Protein AF-A0A2W4SWW2-F1 (afdb_monomer_lite)

Foldseek 3Di:
DLVVVLVCCVVPPPDDVVVNVVVNCCCVVVVLLVVLLLLLLQVVLVCQLVPPPDPNVVSVVSSVVSSVVSVVVVVVVVVCCCCQFVQFDKWWKKFKFFPQKKKKFFFDDDDPVDPWDTWWLAAFWWFFKKKKFKFFWFKKKKKKFWQDFQQKKKWKFKKALDDFVRVVPPPDPQRATDIGGRFGMKMKMWGIGIKMKMWHGDNGTWGTKDKDADDMKIWGWHWDCPDPFTKTKIKIWGAFFMKMKTFGLDQKTKMKMKHQQWDPVDPDIDGHKIKMWMDTPRRIDIATEGGAPDQPDPDRDDMDTDHCCCQPVPVHRYNPNGHRMMMMMMMMGGDDDPPPDDRDTIMMMMITGRIGMIMMMHTPDQDGQSTDKTWTFKMKMAAGTPFMDINNHTDDDDRHKIKIFGHTWIWGRPTDRMIMITDIGSWIDINNHTDRGGNNRPDDVVVVCVVVVVVVVVSVVSVVVSVVVVVVVVVVVVPPDDD

pLDDT: mean 84.01, std 12.84, range [42.84, 98.38]

Sequence (483 aa):
MVFADLSYLLIFDRANGDRAIGIVMADCVGGFIAAALIVSITLFADALYRHLPVQRWGRYAAAASTVVILGLAINVSTYVLIEALYRPTPVRFDAVISSPADGMFFTPKPTEERPQSKFRMIPSETSQASINWLHPKGNLTSEWKSLRAGAFSASIEFYDGCTAEEAVVYKNRDAEGFSLGRVSKVNLAFNEGYSNLTVPSLSTSFGHSELEADRPILFFLSEGDVGAVSSRTVTQFVGAQTKLTISRKVADHAYYLSAILIDGSEDQPKLSGQRLRFSVDDKPLDIDIAAPTRTTETKRSACRPIPIRQLMRSGKRMLRNPPLDPGVLLRFTRNPVPADATLGDDISLSVNGDGGWIRMTYGDEKSSRIGQDGKLEVIELRGNFARFELDGVAQAPNPIDSYVLIGDIDGSFPGGNKVRFAGTAKAFWKDRVRQNPTRWERLAIELKIAILGALLSLLAVVSRAVLKEIWNDRKLLLLGPPA

Radius of gyration: 35.09 Å; chains: 1; bounding box: 80×53×117 Å

Structure (mmCIF, N/CA/C/O backbone):
data_AF-A0A2W4SWW2-F1
#
_entry.id   AF-A0A2W4SWW2-F1
#
loop_
_atom_site.group_PDB
_atom_site.id
_atom_site.type_symbol
_atom_site.label_atom_id
_atom_site.label_alt_id
_atom_site.label_comp_id
_atom_site.label_asym_id
_atom_site.label_entity_id
_atom_site.label_seq_id
_atom_site.pdbx_PDB_ins_code
_atom_site.Cartn_x
_atom_site.Cartn_y
_atom_site.Cartn_z
_atom_site.occupancy
_atom_site.B_iso_or_equiv
_atom_site.auth_seq_id
_atom_site.auth_comp_id
_atom_site.auth_asym_id
_atom_site.auth_atom_id
_atom_site.pdbx_PDB_model_num
ATOM 1 N N . MET A 1 1 ? 10.559 16.728 -37.722 1.00 46.53 1 MET A N 1
ATOM 2 C CA . MET A 1 1 ? 10.681 15.993 -36.449 1.00 46.53 1 MET A CA 1
ATOM 3 C C . MET A 1 1 ? 11.181 16.926 -35.357 1.00 46.53 1 MET A C 1
ATOM 5 O O . MET A 1 1 ? 10.346 17.305 -34.559 1.00 46.53 1 MET A O 1
ATOM 9 N N . VAL A 1 2 ? 12.394 17.493 -35.474 1.00 42.84 2 VAL A N 1
ATOM 10 C CA . VAL A 1 2 ? 12.954 18.526 -34.562 1.00 42.84 2 VAL A CA 1
ATOM 11 C C . VAL A 1 2 ? 11.937 19.569 -34.077 1.00 42.84 2 VAL A C 1
ATOM 13 O O . VAL A 1 2 ? 11.774 19.754 -32.882 1.00 42.84 2 VAL A O 1
ATOM 16 N N . PHE A 1 3 ? 11.200 20.234 -34.978 1.00 43.56 3 PHE A N 1
ATOM 17 C CA . PHE A 1 3 ? 10.213 21.246 -34.573 1.00 43.56 3 PHE A CA 1
ATOM 18 C C . PHE A 1 3 ? 9.026 20.679 -33.783 1.00 43.56 3 PHE A C 1
ATOM 20 O O . PHE A 1 3 ? 8.512 21.373 -32.916 1.00 43.56 3 PHE A O 1
ATOM 27 N N . ALA A 1 4 ? 8.591 19.446 -34.046 1.00 46.19 4 ALA A N 1
ATOM 28 C CA . ALA A 1 4 ? 7.478 18.820 -33.332 1.00 46.19 4 ALA A CA 1
ATOM 29 C C . ALA A 1 4 ? 7.892 18.398 -31.912 1.00 46.19 4 ALA A C 1
ATOM 31 O O . ALA A 1 4 ? 7.158 18.675 -30.967 1.00 46.19 4 ALA A O 1
ATOM 32 N N . ASP A 1 5 ? 9.094 17.840 -31.754 1.00 46.94 5 ASP A N 1
ATOM 33 C CA . ASP A 1 5 ? 9.638 17.451 -30.449 1.00 46.94 5 ASP A CA 1
ATOM 34 C C . ASP A 1 5 ? 10.011 18.678 -29.598 1.00 46.94 5 ASP A C 1
ATOM 36 O O . ASP A 1 5 ? 9.709 18.722 -28.404 1.00 46.94 5 ASP A O 1
ATOM 40 N N . LEU A 1 6 ? 10.544 19.743 -30.219 1.00 47.91 6 LEU A N 1
ATOM 41 C CA . LEU A 1 6 ? 10.789 21.027 -29.546 1.00 47.91 6 LEU A CA 1
ATOM 42 C C . LEU A 1 6 ? 9.484 21.704 -29.095 1.00 47.91 6 LEU A C 1
ATOM 44 O O . LEU A 1 6 ? 9.428 22.274 -28.007 1.00 47.91 6 LEU A O 1
ATOM 48 N N . SER A 1 7 ? 8.431 21.628 -29.919 1.00 50.28 7 SER A N 1
ATOM 49 C CA . SER A 1 7 ? 7.099 22.151 -29.581 1.00 50.28 7 SER A CA 1
ATOM 50 C C . SER A 1 7 ? 6.482 21.377 -28.420 1.00 50.28 7 SER A C 1
ATOM 52 O O . SER A 1 7 ? 5.929 21.978 -27.506 1.00 50.28 7 SER A O 1
ATOM 54 N N . TYR A 1 8 ? 6.607 20.048 -28.427 1.00 48.84 8 TYR A N 1
ATOM 55 C CA . TYR A 1 8 ? 6.094 19.190 -27.363 1.00 48.84 8 TYR A CA 1
ATOM 56 C C . TYR A 1 8 ? 6.802 19.461 -26.025 1.00 48.84 8 TYR A C 1
ATOM 58 O O . TYR A 1 8 ? 6.142 19.587 -24.995 1.00 48.84 8 TYR A O 1
ATOM 66 N N . LEU A 1 9 ? 8.125 19.655 -26.042 1.00 49.69 9 LEU A N 1
ATOM 67 C CA . LEU A 1 9 ? 8.910 20.055 -24.866 1.00 49.69 9 LEU A CA 1
ATOM 68 C C . LEU A 1 9 ? 8.516 21.427 -24.326 1.00 49.69 9 LEU A C 1
ATOM 70 O O . LEU A 1 9 ? 8.278 21.553 -23.132 1.00 49.69 9 LEU A O 1
ATOM 74 N N . LEU A 1 10 ? 8.424 22.441 -25.191 1.00 53.28 10 LEU A N 1
ATOM 75 C CA . LEU A 1 10 ? 8.093 23.808 -24.774 1.00 53.28 10 LEU A CA 1
ATOM 76 C C . LEU A 1 10 ? 6.671 23.932 -24.207 1.00 53.28 10 LEU A C 1
ATOM 78 O O . LEU A 1 10 ? 6.414 24.834 -23.412 1.00 53.28 10 LEU A O 1
ATOM 82 N N . ILE A 1 11 ? 5.758 23.041 -24.607 1.00 54.22 11 ILE A N 1
ATOM 83 C CA . ILE A 1 11 ? 4.361 23.044 -24.157 1.00 54.22 11 ILE A CA 1
ATOM 84 C C . ILE A 1 11 ? 4.168 22.216 -22.873 1.00 54.22 11 ILE A C 1
ATOM 86 O O . ILE A 1 11 ? 3.355 22.608 -22.037 1.00 54.22 11 ILE A O 1
ATOM 90 N N . PHE A 1 12 ? 4.895 21.104 -22.684 1.00 49.81 12 PHE A N 1
ATOM 91 C CA . PHE A 1 12 ? 4.608 20.142 -21.605 1.00 49.81 12 PHE A CA 1
ATOM 92 C C . PHE A 1 12 ? 5.672 20.000 -20.510 1.00 49.81 12 PHE A C 1
ATOM 94 O O . PHE A 1 12 ? 5.329 19.540 -19.421 1.00 49.81 12 PHE A O 1
ATOM 101 N N . ASP A 1 13 ? 6.927 20.393 -20.736 1.00 50.28 13 ASP A N 1
ATOM 102 C CA . ASP A 1 13 ? 7.994 20.248 -19.740 1.00 50.28 13 ASP A CA 1
ATOM 103 C C . ASP A 1 13 ? 8.655 21.616 -19.510 1.00 50.28 13 ASP A C 1
ATOM 105 O O . ASP A 1 13 ? 9.155 22.246 -20.441 1.00 50.28 13 ASP A O 1
ATOM 109 N N . ARG A 1 14 ? 8.689 22.109 -18.263 1.00 51.38 14 ARG A N 1
ATOM 110 C CA . ARG A 1 14 ? 9.572 23.231 -17.876 1.00 51.38 14 ARG A CA 1
ATOM 111 C C . ARG A 1 14 ? 11.010 22.706 -17.912 1.00 51.38 14 ARG A C 1
ATOM 113 O O . ARG A 1 14 ? 11.618 22.442 -16.879 1.00 51.38 14 ARG A O 1
ATOM 120 N N . ALA A 1 15 ? 11.513 22.447 -19.111 1.00 49.53 15 ALA A N 1
ATOM 121 C CA . ALA A 1 15 ? 12.747 21.726 -19.318 1.00 49.53 15 ALA A CA 1
ATOM 122 C C . ALA A 1 15 ? 13.932 22.558 -18.812 1.00 49.53 15 ALA A C 1
ATOM 124 O O . ALA A 1 15 ? 14.160 23.682 -19.261 1.00 49.53 15 ALA A O 1
ATOM 125 N N . ASN A 1 16 ? 14.722 21.970 -17.909 1.00 63.09 16 ASN A N 1
ATOM 126 C CA . ASN A 1 16 ? 16.110 22.371 -17.692 1.00 63.09 16 ASN A CA 1
ATOM 127 C C . ASN A 1 16 ? 16.804 22.431 -19.063 1.00 63.09 16 ASN A C 1
ATOM 129 O O . ASN A 1 16 ? 16.729 21.457 -19.818 1.00 63.09 16 ASN A O 1
ATOM 133 N N . GLY A 1 17 ? 17.459 23.552 -19.387 1.00 67.06 17 GLY A N 1
ATOM 134 C CA . GLY A 1 17 ? 18.037 23.817 -20.716 1.00 67.06 17 GLY A CA 1
ATOM 135 C C . GLY A 1 17 ? 18.918 22.685 -21.262 1.00 67.06 17 GLY A C 1
ATOM 136 O O . GLY A 1 17 ? 18.918 22.426 -22.464 1.00 67.06 17 GLY A O 1
ATOM 137 N N . ASP A 1 18 ? 19.564 21.928 -20.378 1.00 61.84 18 ASP A N 1
ATOM 138 C CA . ASP A 1 18 ? 20.392 20.771 -20.723 1.00 61.84 18 ASP A CA 1
ATOM 139 C C . ASP A 1 18 ? 19.617 19.650 -21.438 1.00 61.84 18 ASP A C 1
ATOM 141 O O . ASP A 1 18 ? 20.148 19.013 -22.349 1.00 61.84 18 ASP A O 1
ATOM 145 N N . ARG A 1 19 ? 18.340 19.418 -21.090 1.00 63.00 19 ARG A N 1
ATOM 146 C CA . ARG A 1 19 ? 17.498 18.416 -21.773 1.00 63.00 19 ARG A CA 1
ATOM 147 C C . ARG A 1 19 ? 17.111 18.863 -23.178 1.00 63.00 19 ARG A C 1
ATOM 149 O O . ARG A 1 19 ? 17.147 18.050 -24.098 1.00 63.00 19 ARG A O 1
ATOM 156 N N . ALA A 1 20 ? 16.775 20.141 -23.347 1.00 66.94 20 ALA A N 1
ATOM 157 C CA . ALA A 1 20 ? 16.425 20.695 -24.652 1.00 66.94 20 ALA A CA 1
ATOM 158 C C . ALA A 1 20 ? 17.620 20.622 -25.617 1.00 66.94 20 ALA A C 1
ATOM 160 O O . ALA A 1 20 ? 17.472 20.161 -26.747 1.00 66.94 20 ALA A O 1
ATOM 161 N N . ILE A 1 21 ? 18.820 20.983 -25.147 1.00 70.69 21 ILE A N 1
ATOM 162 C CA . ILE A 1 21 ? 20.062 20.850 -25.925 1.00 70.69 21 ILE A CA 1
ATOM 163 C C . ILE A 1 21 ? 20.337 19.380 -26.255 1.00 70.69 21 ILE A C 1
ATOM 165 O O . ILE A 1 21 ? 20.657 19.062 -27.400 1.00 70.69 21 ILE A O 1
ATOM 169 N N . GLY A 1 22 ? 20.178 18.477 -25.282 1.00 68.62 22 GLY A N 1
ATOM 170 C CA . GLY A 1 22 ? 20.370 17.042 -25.487 1.00 68.62 22 GLY A CA 1
ATOM 171 C C . GLY A 1 22 ? 19.473 16.466 -26.585 1.00 68.62 22 GLY A C 1
ATOM 172 O O . GLY A 1 22 ? 19.949 15.689 -27.409 1.00 68.62 22 GLY A O 1
ATOM 173 N N . ILE A 1 23 ? 18.208 16.886 -26.644 1.00 69.19 23 ILE A N 1
ATOM 174 C CA . ILE A 1 23 ? 17.237 16.407 -27.639 1.00 69.19 23 ILE A CA 1
ATOM 175 C C . ILE A 1 23 ? 17.519 17.001 -29.020 1.00 69.19 23 ILE A C 1
ATOM 177 O O . ILE A 1 23 ? 17.579 16.258 -29.994 1.00 69.19 23 ILE A O 1
ATOM 181 N N . VAL A 1 24 ? 17.815 18.302 -29.112 1.00 71.56 24 VAL A N 1
ATOM 182 C CA . VAL A 1 24 ? 18.221 18.927 -30.385 1.00 71.56 24 VAL A CA 1
ATOM 183 C C . VAL A 1 24 ? 19.477 18.262 -30.946 1.00 71.56 24 VAL A C 1
ATOM 185 O O . VAL A 1 24 ? 19.549 17.986 -32.144 1.00 71.56 24 VAL A O 1
ATOM 188 N N . MET A 1 25 ? 20.458 17.970 -30.089 1.00 69.12 25 MET A N 1
ATOM 189 C CA . MET A 1 25 ? 21.669 17.259 -30.492 1.00 69.12 25 MET A CA 1
ATOM 190 C C . MET A 1 25 ? 21.363 15.821 -30.914 1.00 69.12 25 MET A C 1
ATOM 192 O O . MET A 1 25 ? 21.870 15.385 -31.945 1.00 69.12 25 MET A O 1
ATOM 196 N N . ALA A 1 26 ? 20.519 15.101 -30.171 1.00 73.75 26 ALA A N 1
ATOM 197 C CA . ALA A 1 26 ? 20.107 13.745 -30.522 1.00 73.75 26 ALA A CA 1
ATOM 198 C C . ALA A 1 26 ? 19.394 13.699 -31.882 1.00 73.75 26 ALA A C 1
ATOM 200 O O . ALA A 1 26 ? 19.717 12.836 -32.695 1.00 73.75 26 ALA A O 1
ATOM 201 N N . ASP A 1 27 ? 18.515 14.656 -32.177 1.00 76.50 27 ASP A N 1
ATOM 202 C CA . ASP A 1 27 ? 17.804 14.708 -33.454 1.00 76.50 27 ASP A CA 1
ATOM 203 C C . ASP A 1 27 ? 18.705 15.132 -34.616 1.00 76.50 27 ASP A C 1
ATOM 205 O O . ASP A 1 27 ? 18.656 14.529 -35.688 1.00 76.50 27 ASP A O 1
ATOM 209 N N . CYS A 1 28 ? 19.543 16.158 -34.433 1.00 75.00 28 CYS A N 1
ATOM 210 C CA . CYS A 1 28 ? 20.434 16.628 -35.495 1.00 75.00 28 CYS A CA 1
ATOM 211 C C . CYS A 1 28 ? 21.487 15.569 -35.834 1.00 75.00 28 CYS A C 1
ATOM 213 O O . CYS A 1 28 ? 21.678 15.221 -37.000 1.00 75.00 28 CYS A O 1
ATOM 215 N N . VAL A 1 29 ? 22.163 15.038 -34.811 1.00 74.56 29 VAL A N 1
ATOM 216 C CA . VAL A 1 29 ? 23.224 14.042 -34.985 1.00 74.56 29 VAL A CA 1
ATOM 217 C C . VAL A 1 29 ? 22.625 12.696 -35.378 1.00 74.56 29 VAL A C 1
ATOM 219 O O . VAL A 1 29 ? 23.079 12.089 -36.346 1.00 74.56 29 VAL A O 1
ATOM 222 N N . GLY A 1 30 ? 21.578 12.243 -34.686 1.00 77.38 30 GLY A N 1
ATOM 223 C CA . GLY A 1 30 ? 20.894 10.986 -34.986 1.00 77.38 30 GLY A CA 1
ATOM 224 C C . GLY A 1 30 ? 20.253 10.992 -36.371 1.00 77.38 30 GLY A C 1
ATOM 225 O O . GLY A 1 30 ? 20.427 10.037 -37.127 1.00 77.38 30 GLY A O 1
ATOM 226 N N . GLY A 1 31 ? 19.600 12.092 -36.754 1.00 79.44 31 GLY A N 1
ATOM 227 C CA . GLY A 1 31 ? 19.036 12.278 -38.089 1.00 79.44 31 GLY A CA 1
ATOM 228 C C . GLY A 1 31 ? 20.102 12.277 -39.185 1.00 79.44 31 GLY A C 1
ATOM 229 O O . GLY A 1 31 ? 19.929 11.606 -40.203 1.00 79.44 31 GLY A O 1
ATOM 230 N N . PHE A 1 32 ? 21.235 12.956 -38.969 1.00 78.44 32 PHE A N 1
ATOM 231 C CA . PHE A 1 32 ? 22.357 12.933 -39.911 1.00 78.44 32 PHE A CA 1
ATOM 232 C C . PHE A 1 32 ? 22.956 11.528 -40.064 1.00 78.44 32 PHE A C 1
ATOM 234 O O . PHE A 1 32 ? 23.171 11.074 -41.188 1.00 78.44 32 PHE A O 1
ATOM 241 N N . ILE A 1 33 ? 23.178 10.811 -38.956 1.00 78.06 33 ILE A N 1
ATOM 242 C CA . ILE A 1 33 ? 23.682 9.430 -38.972 1.00 78.06 33 ILE A CA 1
ATOM 243 C C . ILE A 1 33 ? 22.703 8.512 -39.713 1.00 78.06 33 ILE A C 1
ATOM 245 O O . ILE A 1 33 ? 23.122 7.746 -40.580 1.00 78.06 33 ILE A O 1
ATOM 249 N N . ALA A 1 34 ? 21.404 8.609 -39.420 1.00 82.44 34 ALA A N 1
ATOM 250 C CA . ALA A 1 34 ? 20.377 7.816 -40.088 1.00 82.44 34 ALA A CA 1
ATOM 251 C C . ALA A 1 34 ? 20.345 8.090 -41.599 1.00 82.44 34 ALA A C 1
ATOM 253 O O . ALA A 1 34 ? 20.349 7.150 -42.393 1.00 82.44 34 ALA A O 1
ATOM 254 N N . ALA A 1 35 ? 20.390 9.362 -42.010 1.00 82.06 35 ALA A N 1
ATOM 255 C CA . ALA A 1 35 ? 20.444 9.740 -43.419 1.00 82.06 35 ALA A CA 1
ATOM 256 C C . ALA A 1 35 ? 21.705 9.196 -44.111 1.00 82.06 35 ALA A C 1
ATOM 258 O O . ALA A 1 35 ? 21.607 8.605 -45.186 1.00 82.06 35 ALA A O 1
ATOM 259 N N . ALA A 1 36 ? 22.878 9.329 -43.484 1.00 79.50 36 ALA A N 1
ATOM 260 C CA . ALA A 1 36 ? 24.134 8.807 -44.018 1.00 79.50 36 ALA A CA 1
ATOM 261 C C . ALA A 1 36 ? 24.099 7.277 -44.192 1.00 79.50 36 ALA A C 1
ATOM 263 O O . ALA A 1 36 ? 24.541 6.765 -45.223 1.00 79.50 36 ALA A O 1
ATOM 264 N N . LEU A 1 37 ? 23.532 6.545 -43.227 1.00 83.75 37 LEU A N 1
ATOM 265 C CA . LEU A 1 37 ? 23.352 5.092 -43.316 1.00 83.75 37 LEU A CA 1
ATOM 266 C C . LEU A 1 37 ? 22.390 4.701 -44.442 1.00 83.75 37 LEU A C 1
ATOM 268 O O . LEU A 1 37 ? 22.713 3.807 -45.222 1.00 83.75 37 LEU A O 1
ATOM 272 N N . ILE A 1 38 ? 21.251 5.391 -44.574 1.00 86.75 38 ILE A N 1
ATOM 273 C CA . ILE A 1 38 ? 20.281 5.144 -45.652 1.00 86.75 38 ILE A CA 1
ATOM 274 C C . ILE A 1 38 ? 20.940 5.352 -47.017 1.00 86.75 38 ILE A C 1
ATOM 276 O O . ILE A 1 38 ? 20.865 4.465 -47.863 1.00 86.75 38 ILE A O 1
ATOM 280 N N . VAL A 1 39 ? 21.633 6.479 -47.217 1.00 85.31 39 VAL A N 1
ATOM 281 C CA . VAL A 1 39 ? 22.319 6.768 -48.487 1.00 85.31 39 VAL A CA 1
ATOM 282 C C . VAL A 1 39 ? 23.425 5.745 -48.769 1.00 85.31 39 VAL A C 1
ATOM 284 O O . VAL A 1 39 ? 23.610 5.323 -49.903 1.00 85.31 39 VAL A O 1
ATOM 287 N N . SER A 1 40 ? 24.139 5.279 -47.746 1.00 81.81 40 SER A N 1
ATOM 288 C CA . SER A 1 40 ? 25.165 4.241 -47.923 1.00 81.81 40 SER A CA 1
ATOM 289 C C . SER A 1 40 ? 24.574 2.912 -48.377 1.00 81.81 40 SER A C 1
ATOM 291 O O . SER A 1 40 ? 25.113 2.267 -49.276 1.00 81.81 40 SER A O 1
ATOM 293 N N . ILE A 1 41 ? 23.453 2.511 -47.773 1.00 88.00 41 ILE A N 1
ATOM 294 C CA . ILE A 1 41 ? 22.738 1.291 -48.147 1.00 88.00 41 ILE A CA 1
ATOM 295 C C . ILE A 1 41 ? 22.227 1.395 -49.586 1.00 88.00 41 ILE A C 1
ATOM 297 O O . ILE A 1 41 ? 22.371 0.439 -50.347 1.00 88.00 41 ILE A O 1
ATOM 301 N N . THR A 1 42 ? 21.661 2.540 -49.983 1.00 87.94 42 THR A N 1
ATOM 302 C CA . THR A 1 42 ? 21.144 2.721 -51.346 1.00 87.94 42 THR A CA 1
ATOM 303 C C . THR A 1 42 ? 22.257 2.744 -52.387 1.00 87.94 42 THR A C 1
ATOM 305 O O . THR A 1 42 ? 22.116 2.081 -53.412 1.00 87.94 42 THR A O 1
ATOM 308 N N . LEU A 1 43 ? 23.382 3.417 -52.121 1.00 85.31 43 LEU A N 1
ATOM 309 C CA . LEU A 1 43 ? 24.546 3.405 -53.015 1.00 85.31 43 LEU A CA 1
ATOM 310 C C . LEU A 1 43 ? 25.141 2.001 -53.159 1.00 85.31 43 LEU A C 1
ATOM 312 O O . LEU A 1 43 ? 25.487 1.585 -54.262 1.00 85.31 43 LEU A O 1
ATOM 316 N N . PHE A 1 44 ? 25.229 1.239 -52.067 1.00 84.31 44 PHE A N 1
ATOM 317 C CA . PHE A 1 44 ? 25.719 -0.137 -52.121 1.00 84.31 44 PHE A CA 1
ATOM 318 C C . PHE A 1 44 ? 24.766 -1.054 -52.906 1.00 84.31 44 PHE A C 1
ATOM 320 O O . PHE A 1 44 ? 25.212 -1.863 -53.721 1.00 84.31 44 PHE A O 1
ATOM 327 N N . ALA A 1 45 ? 23.452 -0.890 -52.723 1.00 90.19 45 ALA A N 1
ATOM 328 C CA . ALA A 1 45 ? 22.443 -1.612 -53.493 1.00 90.19 45 ALA A CA 1
ATOM 329 C C . ALA A 1 45 ? 22.488 -1.260 -54.994 1.00 90.19 45 ALA A C 1
ATOM 331 O O . ALA A 1 45 ? 22.385 -2.157 -55.833 1.00 90.19 45 ALA A O 1
ATOM 332 N N . ASP A 1 46 ? 22.692 0.014 -55.343 1.00 88.38 46 ASP A N 1
ATOM 333 C CA . ASP A 1 46 ? 22.848 0.464 -56.731 1.00 88.38 46 ASP A CA 1
ATOM 334 C C . ASP A 1 46 ? 24.146 -0.061 -57.364 1.00 88.38 46 ASP A C 1
ATOM 336 O O . ASP A 1 46 ? 24.131 -0.587 -58.477 1.00 88.38 46 ASP A O 1
ATOM 340 N N . ALA A 1 47 ? 25.263 -0.041 -56.632 1.00 84.38 47 ALA A N 1
ATOM 341 C CA . ALA A 1 47 ? 26.519 -0.628 -57.092 1.00 84.38 47 ALA A CA 1
ATOM 342 C C . ALA A 1 47 ? 26.371 -2.132 -57.390 1.00 84.38 47 ALA A C 1
ATOM 344 O O . ALA A 1 47 ? 26.813 -2.602 -58.443 1.00 84.38 47 ALA A O 1
ATOM 345 N N . LEU A 1 48 ? 25.694 -2.885 -56.514 1.00 86.00 48 LEU A N 1
ATOM 346 C CA . LEU A 1 48 ? 25.371 -4.292 -56.766 1.00 86.00 48 LEU A CA 1
ATOM 347 C C . LEU A 1 48 ? 24.495 -4.449 -58.010 1.00 86.00 48 LEU A C 1
ATOM 349 O O . LEU A 1 48 ? 24.775 -5.308 -58.844 1.00 86.00 48 LEU A O 1
ATOM 353 N N . TYR A 1 49 ? 23.478 -3.604 -58.181 1.00 91.56 49 TYR A N 1
ATOM 354 C CA . TYR A 1 49 ? 22.617 -3.636 -59.360 1.00 91.56 49 TYR A CA 1
ATOM 355 C C . TYR A 1 49 ? 23.397 -3.390 -60.665 1.00 91.56 49 TYR A C 1
ATOM 357 O O . TYR A 1 49 ? 23.182 -4.089 -61.661 1.00 91.56 49 TYR A O 1
ATOM 365 N N . ARG A 1 50 ? 24.332 -2.432 -60.673 1.00 88.56 50 ARG A N 1
ATOM 366 C CA . ARG A 1 50 ? 25.123 -2.074 -61.862 1.00 88.56 50 ARG A CA 1
ATOM 367 C C . ARG A 1 50 ? 26.190 -3.116 -62.201 1.00 88.56 50 ARG A C 1
ATOM 369 O O . ARG A 1 50 ? 26.371 -3.425 -63.379 1.00 88.56 50 ARG A O 1
ATOM 376 N N . HIS A 1 51 ? 26.871 -3.670 -61.196 1.00 88.94 51 HIS A N 1
ATOM 377 C CA . HIS A 1 51 ? 28.087 -4.463 -61.401 1.00 88.94 51 HIS A CA 1
ATOM 378 C C . HIS A 1 51 ? 27.914 -5.987 -61.291 1.00 88.94 51 HIS A C 1
ATOM 380 O O . HIS A 1 51 ? 28.826 -6.707 -61.697 1.00 88.94 51 HIS A O 1
ATOM 386 N N . LEU A 1 52 ? 26.779 -6.519 -60.809 1.00 92.19 52 LEU A N 1
ATOM 387 C CA . LEU A 1 52 ? 26.577 -7.977 -60.781 1.00 92.19 52 LEU A CA 1
ATOM 388 C C . LEU A 1 52 ? 26.442 -8.558 -62.206 1.00 92.19 52 LEU A C 1
ATOM 390 O O . LEU A 1 52 ? 25.520 -8.176 -62.939 1.00 92.19 52 LEU A O 1
ATOM 394 N N . PRO A 1 53 ? 27.252 -9.561 -62.597 1.00 91.00 53 PRO A N 1
ATOM 395 C CA . PRO A 1 53 ? 27.152 -10.226 -63.898 1.00 91.00 53 PRO A CA 1
ATOM 396 C C . PRO A 1 53 ? 26.024 -11.281 -63.923 1.00 91.00 53 PRO A C 1
ATOM 398 O O . PRO A 1 53 ? 26.229 -12.424 -64.313 1.00 91.00 53 PRO A O 1
ATOM 401 N N . VAL A 1 54 ? 24.817 -10.911 -63.485 1.00 91.56 54 VAL A N 1
ATOM 402 C CA . VAL A 1 54 ? 23.625 -11.785 -63.421 1.00 91.56 54 VAL A CA 1
ATOM 403 C C . VAL A 1 54 ? 22.504 -11.213 -64.302 1.00 91.56 54 VAL A C 1
ATOM 405 O O . VAL A 1 54 ? 22.542 -10.037 -64.674 1.00 91.56 54 VAL A O 1
ATOM 408 N N . GLN A 1 55 ? 21.501 -12.022 -64.665 1.00 93.31 55 GLN A N 1
ATOM 409 C CA . GLN A 1 55 ? 20.289 -11.563 -65.361 1.00 93.31 55 GLN A CA 1
ATOM 410 C C . GLN A 1 55 ? 19.556 -10.451 -64.581 1.00 93.31 55 GLN A C 1
ATOM 412 O O . GLN A 1 55 ? 19.665 -10.365 -63.357 1.00 93.31 55 GLN A O 1
ATOM 417 N N . ARG A 1 56 ? 18.772 -9.615 -65.285 1.00 91.50 56 ARG A N 1
ATOM 418 C CA . ARG A 1 56 ? 18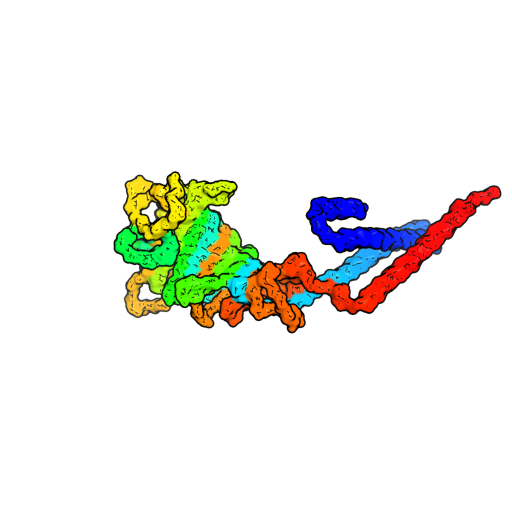.116 -8.411 -64.722 1.00 91.50 56 ARG A CA 1
ATOM 419 C C . ARG A 1 56 ? 17.347 -8.679 -63.424 1.00 91.50 56 ARG A C 1
ATOM 421 O O . ARG A 1 56 ? 17.534 -7.946 -62.461 1.00 91.50 56 ARG A O 1
ATOM 428 N N . TRP A 1 57 ? 16.543 -9.743 -63.373 1.00 93.19 57 TRP A N 1
ATOM 429 C CA . TRP A 1 57 ? 15.807 -10.123 -62.159 1.00 93.19 57 TRP A CA 1
ATOM 430 C C . TRP A 1 57 ? 16.742 -10.381 -60.970 1.00 93.19 57 TRP A C 1
ATOM 432 O O . TRP A 1 57 ? 16.493 -9.897 -59.870 1.00 93.19 57 TRP A O 1
ATOM 442 N N . GLY A 1 58 ? 17.845 -11.106 -61.190 1.00 91.38 58 GLY A N 1
ATOM 443 C CA . GLY A 1 58 ? 18.815 -11.418 -60.139 1.00 91.38 58 GLY A CA 1
ATOM 444 C C . GLY A 1 58 ? 19.484 -10.170 -59.562 1.00 91.38 58 GLY A C 1
ATOM 445 O O . GLY A 1 58 ? 19.721 -10.111 -58.360 1.00 91.38 58 GLY A O 1
ATOM 446 N N . ARG A 1 59 ? 19.708 -9.139 -60.386 1.00 91.56 59 ARG A N 1
ATOM 447 C CA . ARG A 1 59 ? 20.232 -7.839 -59.934 1.00 91.56 59 ARG A CA 1
ATOM 448 C C . ARG A 1 59 ? 19.234 -7.099 -59.041 1.00 91.56 59 ARG A C 1
ATOM 450 O O . ARG A 1 59 ? 19.625 -6.600 -57.992 1.00 91.56 59 ARG A O 1
ATOM 457 N N . TYR A 1 60 ? 17.953 -7.063 -59.424 1.00 92.88 60 TYR A N 1
ATOM 458 C CA . TYR A 1 60 ? 16.896 -6.456 -58.602 1.00 92.88 60 TYR A CA 1
ATOM 459 C C . TYR A 1 60 ? 16.718 -7.183 -57.270 1.00 92.88 60 TYR A C 1
ATOM 461 O O . TYR A 1 60 ? 16.665 -6.537 -56.226 1.00 92.88 60 TYR A O 1
ATOM 469 N N . ALA A 1 61 ? 16.671 -8.518 -57.303 1.00 94.62 61 ALA A N 1
ATOM 470 C CA . ALA A 1 61 ? 16.574 -9.330 -56.098 1.00 94.62 61 ALA A CA 1
ATOM 471 C C . ALA A 1 61 ? 17.772 -9.081 -55.168 1.00 94.62 61 ALA A C 1
ATOM 473 O O . ALA A 1 61 ? 17.574 -8.802 -53.991 1.00 94.62 61 ALA A O 1
ATOM 474 N N . ALA A 1 62 ? 19.000 -9.081 -55.698 1.00 91.00 62 ALA A N 1
ATOM 475 C CA . ALA A 1 62 ? 20.203 -8.813 -54.913 1.00 91.00 62 ALA A CA 1
ATOM 476 C C . ALA A 1 62 ? 20.199 -7.410 -54.279 1.00 91.00 62 ALA A C 1
ATOM 478 O O . ALA A 1 62 ? 20.492 -7.278 -53.090 1.00 91.00 62 ALA A O 1
ATOM 479 N N . ALA A 1 63 ? 19.826 -6.371 -55.032 1.00 91.50 63 ALA A N 1
ATOM 480 C CA . ALA A 1 63 ? 19.732 -5.006 -54.516 1.00 91.50 63 ALA A CA 1
ATOM 481 C C . ALA A 1 63 ? 18.659 -4.880 -53.417 1.00 91.50 63 ALA A C 1
ATOM 483 O O . ALA A 1 63 ? 18.939 -4.356 -52.340 1.00 91.50 63 ALA A O 1
ATOM 484 N N . ALA A 1 64 ? 17.458 -5.428 -53.638 1.00 93.56 64 ALA A N 1
ATOM 485 C CA . ALA A 1 64 ? 16.374 -5.404 -52.656 1.00 93.56 64 ALA A CA 1
ATOM 486 C C . ALA A 1 64 ? 16.727 -6.188 -51.380 1.00 93.56 64 ALA A C 1
ATOM 488 O O . ALA A 1 64 ? 16.567 -5.674 -50.272 1.00 93.56 64 ALA A O 1
ATOM 489 N N . SER A 1 65 ? 17.271 -7.402 -51.520 1.00 93.31 65 SER A N 1
ATOM 490 C CA . SER A 1 65 ? 17.740 -8.206 -50.386 1.00 93.31 65 SER A CA 1
ATOM 491 C C . SER A 1 65 ? 18.826 -7.486 -49.596 1.00 93.31 65 SER A C 1
ATOM 493 O O . SER A 1 65 ? 18.820 -7.548 -48.372 1.00 93.31 65 SER A O 1
ATOM 495 N N . THR A 1 66 ? 19.719 -6.757 -50.264 1.00 90.75 66 THR A N 1
ATOM 496 C CA . THR A 1 66 ? 20.769 -5.976 -49.601 1.00 90.75 66 THR A CA 1
ATOM 497 C C . THR A 1 66 ? 20.188 -4.885 -48.709 1.00 90.75 66 THR A C 1
ATOM 499 O O . THR A 1 66 ? 20.590 -4.774 -47.552 1.00 90.75 66 THR A O 1
ATOM 502 N N . VAL A 1 67 ? 19.206 -4.122 -49.204 1.00 93.25 67 VAL A N 1
ATOM 503 C CA . VAL A 1 67 ? 18.524 -3.091 -48.403 1.00 93.25 67 VAL A CA 1
ATOM 504 C C . VAL A 1 67 ? 17.862 -3.710 -47.171 1.00 93.25 67 VAL A C 1
ATOM 506 O O . VAL A 1 67 ? 18.033 -3.203 -46.063 1.00 93.25 67 VAL A O 1
ATOM 509 N N . VAL A 1 68 ? 17.154 -4.830 -47.343 1.00 94.06 68 VAL A N 1
ATOM 510 C CA . VAL A 1 68 ? 16.463 -5.522 -46.244 1.00 94.06 68 VAL A CA 1
ATOM 511 C C . VAL A 1 68 ? 17.453 -6.081 -45.219 1.00 94.06 68 VAL A C 1
ATOM 513 O O . VAL A 1 68 ? 17.283 -5.852 -44.023 1.00 94.06 68 VAL A O 1
ATOM 516 N N . ILE A 1 69 ? 18.497 -6.786 -45.665 1.00 92.94 69 ILE A N 1
ATOM 517 C CA . ILE A 1 69 ? 19.482 -7.426 -44.783 1.00 92.94 69 ILE A CA 1
ATOM 518 C C . ILE A 1 69 ? 20.275 -6.372 -44.010 1.00 92.94 69 ILE A C 1
ATOM 520 O O . ILE A 1 69 ? 20.397 -6.488 -42.793 1.00 92.94 69 ILE A O 1
ATOM 524 N N . LEU A 1 70 ? 20.784 -5.332 -44.680 1.00 89.44 70 LEU A N 1
ATOM 525 C CA . LEU A 1 70 ? 21.532 -4.266 -44.009 1.00 89.44 70 LEU A CA 1
ATOM 526 C C . LEU A 1 70 ? 20.633 -3.442 -43.085 1.00 89.44 70 LEU A C 1
ATOM 528 O O . LEU A 1 70 ? 21.039 -3.137 -41.966 1.00 89.44 70 LEU A O 1
ATOM 532 N N . GLY A 1 71 ? 19.402 -3.137 -43.503 1.00 89.19 71 GLY A N 1
ATOM 533 C CA . GLY A 1 71 ? 18.425 -2.452 -42.657 1.00 89.19 71 GLY A CA 1
ATOM 534 C C . GLY A 1 71 ? 18.110 -3.239 -41.381 1.00 89.19 71 GLY A C 1
ATOM 535 O O . GLY A 1 71 ? 18.164 -2.685 -40.282 1.00 89.19 71 GLY A O 1
ATOM 536 N N . LEU A 1 72 ? 17.858 -4.546 -41.505 1.00 91.50 72 LEU A N 1
ATOM 537 C CA . LEU A 1 72 ? 17.633 -5.431 -40.361 1.00 91.50 72 LEU A CA 1
ATOM 538 C C . LEU A 1 72 ? 18.881 -5.531 -39.477 1.00 91.50 72 LEU A C 1
ATOM 540 O O . LEU A 1 72 ? 18.770 -5.419 -38.259 1.00 91.50 72 LEU A O 1
ATOM 544 N N . ALA A 1 73 ? 20.063 -5.696 -40.075 1.00 88.69 73 ALA A N 1
ATOM 545 C CA . ALA A 1 73 ? 21.320 -5.791 -39.343 1.00 88.69 73 ALA A CA 1
ATOM 546 C C . ALA A 1 73 ? 21.594 -4.522 -38.524 1.00 88.69 73 ALA A C 1
ATOM 548 O O . ALA A 1 73 ? 21.974 -4.632 -37.360 1.00 88.69 73 ALA A O 1
ATOM 549 N N . ILE A 1 74 ? 21.350 -3.331 -39.081 1.00 87.31 74 ILE A N 1
ATOM 550 C CA . ILE A 1 74 ? 21.493 -2.057 -38.361 1.00 87.31 74 ILE A CA 1
ATOM 551 C C . ILE A 1 74 ? 20.470 -1.946 -37.235 1.00 87.31 74 ILE A C 1
ATOM 553 O O . ILE A 1 74 ? 20.835 -1.529 -36.137 1.00 87.31 74 ILE A O 1
ATOM 557 N N . ASN A 1 75 ? 19.212 -2.321 -37.473 1.00 87.94 75 ASN A N 1
ATOM 558 C CA . ASN A 1 75 ? 18.174 -2.243 -36.448 1.00 87.94 75 ASN A CA 1
ATOM 559 C C . ASN A 1 75 ? 18.477 -3.187 -35.271 1.00 87.94 75 ASN A C 1
ATOM 561 O O . ASN A 1 75 ? 18.519 -2.755 -34.122 1.00 87.94 75 ASN A O 1
ATOM 565 N N . VAL A 1 76 ? 18.801 -4.453 -35.558 1.00 88.94 76 VAL A N 1
ATOM 566 C CA . VAL A 1 76 ? 19.199 -5.439 -34.540 1.00 88.94 76 VAL A CA 1
ATOM 567 C C . VAL A 1 76 ? 20.469 -4.992 -33.816 1.00 88.94 76 VAL A C 1
ATOM 569 O O . VAL A 1 76 ? 20.515 -5.042 -32.590 1.00 88.94 76 VAL A O 1
ATOM 572 N N . SER A 1 77 ? 21.480 -4.504 -34.542 1.00 85.31 77 SER A N 1
ATOM 573 C CA . SER A 1 77 ? 22.722 -4.005 -33.934 1.00 85.31 77 SER A CA 1
ATOM 574 C C . SER A 1 77 ? 22.466 -2.804 -33.031 1.00 85.31 77 SER A C 1
ATOM 576 O O . SER A 1 77 ? 22.987 -2.761 -31.923 1.00 85.31 77 SER A O 1
ATOM 578 N N . THR A 1 78 ? 21.627 -1.859 -33.461 1.00 84.88 78 THR A N 1
ATOM 579 C CA . THR A 1 78 ? 21.227 -0.695 -32.658 1.00 84.88 78 THR A CA 1
ATOM 580 C C . THR A 1 78 ? 20.479 -1.132 -31.405 1.00 84.88 78 THR A C 1
ATOM 582 O O . THR A 1 78 ? 20.825 -0.688 -30.316 1.00 84.88 78 THR A O 1
ATOM 585 N N . TYR A 1 79 ? 19.513 -2.048 -31.526 1.00 86.81 79 TYR A N 1
ATOM 586 C CA . TYR A 1 79 ? 18.791 -2.598 -30.379 1.00 86.81 79 TYR A CA 1
ATOM 587 C C . TYR A 1 79 ? 19.740 -3.271 -29.382 1.00 86.81 79 TYR A C 1
ATOM 589 O O . TYR A 1 79 ? 19.724 -2.942 -28.199 1.00 86.81 79 TYR A O 1
ATOM 597 N N . VAL A 1 80 ? 20.615 -4.165 -29.857 1.00 86.69 80 VAL A N 1
ATOM 598 C CA . VAL A 1 80 ? 21.592 -4.863 -29.010 1.00 86.69 80 VAL A CA 1
ATOM 599 C C . VAL A 1 80 ? 22.570 -3.879 -28.373 1.00 86.69 80 VAL A C 1
ATOM 601 O O . VAL A 1 80 ? 22.886 -4.030 -27.198 1.00 86.69 80 VAL A O 1
ATOM 604 N N . LEU A 1 81 ? 23.032 -2.862 -29.104 1.00 84.69 81 LEU A N 1
ATOM 605 C CA . LEU A 1 81 ? 23.932 -1.835 -28.581 1.00 84.69 81 LEU A CA 1
ATOM 606 C C . LEU A 1 81 ? 23.243 -1.001 -27.494 1.00 84.69 81 LEU A C 1
ATOM 608 O O . LEU A 1 81 ? 23.827 -0.793 -26.432 1.00 84.69 81 LEU A O 1
ATOM 612 N N . ILE A 1 82 ? 22.007 -0.554 -27.735 1.00 84.25 82 ILE A N 1
ATOM 613 C CA . ILE A 1 82 ? 21.223 0.220 -26.768 1.00 84.25 82 ILE A CA 1
ATOM 614 C C . ILE A 1 82 ? 20.974 -0.619 -25.516 1.00 84.25 82 ILE A C 1
ATOM 616 O O . ILE A 1 82 ? 21.295 -0.183 -24.414 1.00 84.25 82 ILE A O 1
ATOM 620 N N . GLU A 1 83 ? 20.491 -1.847 -25.674 1.00 85.31 83 GLU A N 1
ATOM 621 C CA . GLU A 1 83 ? 20.249 -2.761 -24.558 1.00 85.31 83 GLU A CA 1
ATOM 622 C C . GLU A 1 83 ? 21.552 -3.096 -23.811 1.00 85.31 83 GLU A C 1
ATOM 624 O O . GLU A 1 83 ? 21.588 -3.129 -22.584 1.00 85.31 83 GLU A O 1
ATOM 629 N N . ALA A 1 84 ? 22.671 -3.297 -24.506 1.00 85.62 84 ALA A N 1
ATOM 630 C CA . ALA A 1 84 ? 23.938 -3.629 -23.861 1.00 85.62 84 ALA A CA 1
ATOM 631 C C . ALA A 1 84 ? 24.568 -2.440 -23.122 1.00 85.62 84 ALA A C 1
ATOM 633 O O . ALA A 1 84 ? 25.154 -2.648 -22.056 1.00 85.62 84 ALA A O 1
ATOM 634 N N . LEU A 1 85 ? 24.489 -1.225 -23.677 1.00 86.69 85 LEU A N 1
ATOM 635 C CA . LEU A 1 85 ? 25.154 -0.030 -23.148 1.00 86.69 85 LEU A CA 1
ATOM 636 C C . LEU A 1 85 ? 24.278 0.766 -22.181 1.00 86.69 85 LEU A C 1
ATOM 638 O O . LEU A 1 85 ? 24.788 1.254 -21.171 1.00 86.69 85 LEU A O 1
ATOM 642 N N . TYR A 1 86 ? 22.984 0.893 -22.475 1.00 86.44 86 TYR A N 1
ATOM 643 C CA . TYR A 1 86 ? 22.056 1.763 -21.749 1.00 86.44 86 TYR A CA 1
ATOM 644 C C . TYR A 1 86 ? 21.154 1.025 -20.767 1.00 86.44 86 TYR A C 1
ATOM 646 O O . TYR A 1 86 ? 20.478 1.682 -19.974 1.00 86.44 86 TYR A O 1
ATOM 654 N N . ARG A 1 87 ? 21.180 -0.314 -20.729 1.00 87.56 87 ARG A N 1
ATOM 655 C CA . ARG A 1 87 ? 20.524 -1.037 -19.640 1.00 87.56 87 ARG A CA 1
ATOM 656 C C . ARG A 1 87 ? 21.153 -0.630 -18.303 1.00 87.56 87 ARG A C 1
ATOM 658 O O . ARG A 1 87 ? 22.379 -0.732 -18.145 1.00 87.56 87 ARG A O 1
ATOM 665 N N . PRO A 1 88 ? 20.344 -0.167 -17.336 1.00 90.50 88 PRO A N 1
ATOM 666 C CA . PRO A 1 88 ? 20.846 0.199 -16.026 1.00 90.50 88 PRO A CA 1
ATOM 667 C C . PRO A 1 88 ? 21.509 -0.998 -15.344 1.00 90.50 88 PRO A C 1
ATOM 669 O O . PRO A 1 88 ? 21.017 -2.129 -15.409 1.00 90.50 88 PRO A O 1
ATOM 672 N N . THR A 1 89 ? 22.651 -0.760 -14.706 1.00 94.12 89 THR A N 1
ATOM 673 C CA . THR A 1 89 ? 23.320 -1.807 -13.937 1.00 94.12 89 THR A CA 1
ATOM 674 C C . THR A 1 89 ? 22.607 -2.000 -12.599 1.00 94.12 89 THR A C 1
ATOM 676 O O . THR A 1 89 ? 22.181 -1.013 -11.993 1.00 94.12 89 THR A O 1
ATOM 679 N N . PRO A 1 90 ? 22.429 -3.247 -12.133 1.00 96.12 90 PRO A N 1
ATOM 680 C CA . PRO A 1 90 ? 21.879 -3.479 -10.809 1.00 96.12 90 PRO A CA 1
ATOM 681 C C . PRO A 1 90 ? 22.810 -2.918 -9.730 1.00 96.12 90 PRO A C 1
ATOM 683 O O . PRO A 1 90 ? 24.033 -3.007 -9.864 1.00 96.12 90 PRO A O 1
ATOM 686 N N . VAL A 1 91 ? 22.226 -2.371 -8.669 1.00 96.62 91 VAL A N 1
ATOM 687 C CA . VAL A 1 91 ? 22.939 -1.825 -7.506 1.00 96.62 91 VAL A CA 1
ATOM 688 C C . VAL A 1 91 ? 22.531 -2.621 -6.276 1.00 96.62 91 VAL A C 1
ATOM 690 O O . VAL A 1 91 ? 21.341 -2.847 -6.040 1.00 96.62 91 VAL A O 1
ATOM 693 N N . ARG A 1 92 ? 23.509 -3.070 -5.491 1.00 97.81 92 ARG A N 1
ATOM 694 C CA . ARG A 1 92 ? 23.251 -3.698 -4.193 1.00 97.81 92 ARG A CA 1
ATOM 695 C C . ARG A 1 92 ? 23.001 -2.601 -3.176 1.00 97.81 92 ARG A C 1
ATOM 697 O O . ARG A 1 92 ? 23.742 -1.626 -3.148 1.00 97.81 92 ARG A O 1
ATOM 704 N N . PHE A 1 93 ? 21.995 -2.759 -2.333 1.00 98.06 93 PHE A N 1
ATOM 705 C CA . PHE A 1 93 ? 21.711 -1.772 -1.299 1.00 98.06 93 PHE A CA 1
ATOM 706 C C . PHE A 1 93 ? 21.419 -2.427 0.047 1.00 98.06 93 PHE A C 1
ATOM 708 O O . PHE A 1 93 ? 20.974 -3.576 0.108 1.00 98.06 93 PHE A O 1
ATOM 715 N N . ASP A 1 94 ? 21.679 -1.676 1.112 1.00 98.38 94 ASP A N 1
ATOM 716 C CA . ASP A 1 94 ? 21.296 -1.996 2.486 1.00 98.38 94 ASP A CA 1
ATOM 717 C C . ASP A 1 94 ? 20.832 -0.702 3.164 1.00 98.38 94 ASP A C 1
ATOM 719 O O . ASP A 1 94 ? 21.627 0.196 3.448 1.00 98.38 94 ASP A O 1
ATOM 723 N N . ALA A 1 95 ? 19.523 -0.579 3.349 1.00 98.12 95 ALA A N 1
ATOM 724 C CA . ALA A 1 95 ? 18.863 0.564 3.953 1.00 98.12 95 ALA A CA 1
ATOM 725 C C . ALA A 1 95 ? 18.258 0.148 5.293 1.00 98.12 95 ALA A C 1
ATOM 727 O O . ALA A 1 95 ? 17.481 -0.797 5.361 1.00 98.12 95 ALA A O 1
ATOM 728 N N . VAL A 1 96 ? 18.569 0.875 6.360 1.00 97.50 96 VAL A N 1
ATOM 729 C CA . VAL A 1 96 ? 17.916 0.744 7.663 1.00 97.50 96 VAL A CA 1
ATOM 730 C C . VAL A 1 96 ? 17.257 2.075 7.974 1.00 97.50 96 VAL A C 1
ATOM 732 O O . VAL A 1 96 ? 17.953 3.057 8.230 1.00 97.50 96 VAL A O 1
ATOM 735 N N . ILE A 1 97 ? 15.929 2.104 7.956 1.00 96.19 97 ILE A N 1
ATOM 736 C CA . ILE A 1 97 ? 15.138 3.286 8.306 1.00 96.19 97 ILE A CA 1
ATOM 737 C C . ILE A 1 97 ? 14.707 3.227 9.771 1.00 96.19 97 ILE A C 1
ATOM 739 O O . ILE A 1 97 ? 14.510 2.144 10.326 1.00 96.19 97 ILE A O 1
ATOM 743 N N . SER A 1 98 ? 14.570 4.390 10.392 1.00 93.81 98 SER A N 1
ATOM 744 C CA . SER A 1 98 ? 14.080 4.586 11.758 1.00 93.81 98 SER A CA 1
ATOM 745 C C . SER A 1 98 ? 13.010 5.669 11.770 1.00 93.81 98 SER A C 1
ATOM 747 O O . SER A 1 98 ? 12.986 6.520 10.888 1.00 93.81 98 SER A O 1
ATOM 749 N N . SER A 1 99 ? 12.148 5.675 12.782 1.00 91.38 99 SER A N 1
ATOM 750 C CA . SER A 1 99 ? 11.166 6.747 12.946 1.00 91.38 99 SER A CA 1
ATOM 751 C C . SER A 1 99 ? 11.820 8.142 13.089 1.00 91.38 99 SER A C 1
ATOM 753 O O . SER A 1 99 ? 12.892 8.262 13.690 1.00 91.38 99 SER A O 1
ATOM 755 N N . PRO A 1 100 ? 11.171 9.214 12.599 1.00 93.88 100 PRO A N 1
ATOM 756 C CA . PRO A 1 100 ? 10.072 9.199 11.635 1.00 93.88 100 PRO A CA 1
ATOM 757 C C . PRO A 1 100 ? 10.538 8.772 10.235 1.00 93.88 100 PRO A C 1
ATOM 759 O O . PRO A 1 100 ? 11.548 9.262 9.725 1.00 93.88 100 PRO A O 1
ATOM 762 N N . ALA A 1 101 ? 9.773 7.883 9.604 1.00 95.44 101 ALA A N 1
ATOM 763 C CA . ALA A 1 101 ? 9.982 7.481 8.216 1.00 95.44 101 ALA A CA 1
ATOM 764 C C . ALA A 1 101 ? 8.660 7.083 7.563 1.00 95.44 101 ALA A C 1
ATOM 766 O O . ALA A 1 101 ? 7.764 6.566 8.227 1.00 95.44 101 ALA A O 1
ATOM 767 N N . ASP A 1 102 ? 8.545 7.291 6.262 1.00 96.12 102 ASP A N 1
ATOM 768 C CA . ASP A 1 102 ? 7.375 6.919 5.477 1.00 96.12 102 ASP A CA 1
ATOM 769 C C . ASP A 1 102 ? 7.785 6.330 4.135 1.00 96.12 102 ASP A C 1
ATOM 771 O O . ASP A 1 102 ? 8.946 6.391 3.718 1.00 96.12 102 ASP A O 1
ATOM 775 N N . GLY A 1 103 ? 6.831 5.696 3.472 1.00 95.81 103 GLY A N 1
ATOM 776 C CA . GLY A 1 103 ? 7.099 5.092 2.188 1.00 95.81 103 GLY A CA 1
ATOM 777 C C . GLY A 1 103 ? 5.945 4.280 1.647 1.00 95.81 103 GLY A C 1
ATOM 778 O O . GLY A 1 103 ? 4.833 4.264 2.180 1.00 95.81 103 GLY A O 1
ATOM 779 N N . MET A 1 104 ? 6.238 3.562 0.573 1.00 95.50 104 MET A N 1
ATOM 780 C CA . MET A 1 104 ? 5.321 2.596 -0.012 1.00 95.50 104 MET A CA 1
ATOM 781 C C . MET A 1 104 ? 6.064 1.332 -0.398 1.00 95.50 104 MET A C 1
ATOM 783 O O . MET A 1 104 ? 7.230 1.393 -0.770 1.00 95.50 104 MET A O 1
ATOM 787 N N . PHE A 1 105 ? 5.407 0.181 -0.342 1.00 94.69 105 PHE A N 1
ATOM 788 C CA . PHE A 1 105 ? 6.011 -1.059 -0.814 1.00 94.69 105 PHE A CA 1
ATOM 789 C C . PHE A 1 105 ? 5.014 -1.968 -1.528 1.00 94.69 105 PHE A C 1
ATOM 791 O O . PHE A 1 105 ? 3.797 -1.880 -1.339 1.00 94.69 105 PHE A O 1
ATOM 798 N N . PHE A 1 106 ? 5.566 -2.867 -2.341 1.00 92.19 106 PHE A N 1
ATOM 799 C CA . PHE A 1 106 ? 4.838 -3.911 -3.049 1.00 92.19 106 PHE A CA 1
ATOM 800 C C . PHE A 1 106 ? 5.473 -5.268 -2.757 1.00 92.19 106 PHE A C 1
ATOM 802 O O . PHE A 1 106 ? 6.684 -5.451 -2.905 1.00 92.19 106 PHE A O 1
ATOM 809 N N . THR A 1 107 ? 4.637 -6.226 -2.365 1.00 89.75 107 THR A N 1
ATOM 810 C CA . THR A 1 107 ? 5.040 -7.628 -2.229 1.00 89.75 107 THR A CA 1
ATOM 811 C C . THR A 1 107 ? 4.718 -8.377 -3.523 1.00 89.75 107 THR A C 1
ATOM 813 O O . THR A 1 107 ? 3.686 -8.101 -4.144 1.00 89.75 107 THR A O 1
ATOM 816 N N . PRO A 1 108 ? 5.571 -9.320 -3.953 1.00 86.25 108 PRO A N 1
ATOM 817 C CA . PRO A 1 108 ? 5.272 -10.143 -5.115 1.00 86.25 108 PRO A CA 1
ATOM 818 C C . PRO A 1 108 ? 4.016 -10.986 -4.859 1.00 86.25 108 PRO A C 1
ATOM 820 O O . PRO A 1 108 ? 3.770 -11.458 -3.741 1.00 86.25 108 PRO A O 1
ATOM 823 N N . LYS A 1 109 ? 3.212 -11.206 -5.907 1.00 81.69 109 LYS A N 1
ATOM 824 C CA . LYS A 1 109 ? 2.105 -12.165 -5.826 1.00 81.69 109 LYS A CA 1
ATOM 825 C C . LYS A 1 109 ? 2.691 -13.565 -5.609 1.00 81.69 109 LYS A C 1
ATOM 827 O O . LYS A 1 109 ? 3.625 -13.932 -6.319 1.00 81.69 109 LYS A O 1
ATOM 832 N N . PRO A 1 110 ? 2.172 -14.346 -4.649 1.00 74.69 110 PRO A N 1
ATOM 833 C CA . PRO A 1 110 ? 2.659 -15.692 -4.425 1.00 74.69 110 PRO A CA 1
ATOM 834 C C . PRO A 1 110 ? 2.293 -16.532 -5.650 1.00 74.69 110 PRO A C 1
ATOM 836 O O . PRO A 1 110 ? 1.118 -16.704 -5.965 1.00 74.69 110 PRO A O 1
ATOM 839 N N . THR A 1 111 ? 3.299 -17.012 -6.367 1.00 77.88 111 THR A N 1
ATOM 840 C CA . THR A 1 111 ? 3.146 -18.026 -7.417 1.00 77.88 111 THR A CA 1
ATOM 841 C C . THR A 1 111 ? 3.233 -19.414 -6.789 1.00 77.88 111 THR A C 1
ATOM 843 O O . THR A 1 111 ? 4.071 -19.626 -5.911 1.00 77.88 111 THR A O 1
ATOM 846 N N . GLU A 1 112 ? 2.410 -20.361 -7.256 1.00 70.25 112 GLU A N 1
ATOM 847 C CA . GLU A 1 112 ? 2.345 -21.744 -6.738 1.00 70.25 112 GLU A CA 1
ATOM 848 C C . GLU A 1 112 ? 3.722 -22.425 -6.652 1.00 70.25 112 GLU A C 1
ATOM 850 O O . GLU A 1 112 ? 3.981 -23.199 -5.736 1.00 70.25 112 GLU A O 1
ATOM 855 N N . GLU A 1 113 ? 4.642 -22.083 -7.555 1.00 69.44 113 GLU A N 1
ATOM 856 C CA . GLU A 1 113 ? 5.974 -22.690 -7.631 1.00 69.44 113 GLU A CA 1
ATOM 857 C C . GLU A 1 113 ? 6.946 -22.243 -6.524 1.00 69.44 113 GLU A C 1
ATOM 859 O O . GLU A 1 113 ? 7.950 -22.917 -6.283 1.00 69.44 113 GLU A O 1
ATOM 864 N N . ARG A 1 114 ? 6.704 -21.104 -5.853 1.00 62.88 114 ARG A N 1
ATOM 865 C CA . ARG A 1 114 ? 7.590 -20.575 -4.799 1.00 62.88 114 ARG A CA 1
ATOM 866 C C . ARG A 1 114 ? 6.787 -19.850 -3.716 1.00 62.88 114 ARG A C 1
ATOM 868 O O . ARG A 1 114 ? 6.613 -18.633 -3.820 1.00 62.88 114 ARG A O 1
ATOM 875 N N . PRO A 1 115 ? 6.357 -20.545 -2.647 1.00 64.69 115 PRO A N 1
ATOM 876 C CA . PRO A 1 115 ? 5.792 -19.890 -1.475 1.00 64.69 115 PRO A CA 1
ATOM 877 C C . PRO A 1 115 ? 6.891 -19.069 -0.786 1.00 64.69 115 PRO A C 1
ATOM 879 O O . PRO A 1 115 ? 7.674 -19.576 0.012 1.00 64.69 115 PRO A O 1
ATOM 882 N N . GLN A 1 116 ? 6.997 -17.793 -1.147 1.00 73.44 116 GLN A N 1
ATOM 883 C CA . GLN A 1 116 ? 7.859 -16.832 -0.465 1.00 73.44 116 GLN A CA 1
ATOM 884 C C . GLN A 1 116 ? 7.061 -16.154 0.649 1.00 73.44 116 GLN A C 1
ATOM 886 O O . GLN A 1 116 ? 5.894 -15.804 0.453 1.00 73.44 116 GLN A O 1
ATOM 891 N N . SER A 1 117 ? 7.680 -15.952 1.817 1.00 83.50 117 SER A N 1
ATOM 892 C CA . SER A 1 117 ? 7.055 -15.168 2.881 1.00 83.50 117 SER A CA 1
ATOM 893 C C . SER A 1 117 ? 6.868 -13.726 2.403 1.00 83.50 117 SER A C 1
ATOM 895 O O . SER A 1 117 ? 7.805 -13.072 1.930 1.00 83.50 117 SER A O 1
ATOM 897 N N . LYS A 1 118 ? 5.629 -13.233 2.488 1.00 86.44 118 LYS A N 1
ATOM 898 C CA . LYS A 1 118 ? 5.306 -11.841 2.169 1.00 86.44 118 LYS A CA 1
ATOM 899 C C . LYS A 1 118 ? 5.809 -10.951 3.295 1.00 86.44 118 LYS A C 1
ATOM 901 O O . LYS A 1 118 ? 5.509 -11.212 4.457 1.00 86.44 118 LYS A O 1
ATOM 906 N N . PHE A 1 119 ? 6.526 -9.889 2.945 1.00 91.06 119 PHE A N 1
ATOM 907 C CA . PHE A 1 119 ? 6.872 -8.858 3.916 1.00 91.06 119 PHE A CA 1
ATOM 908 C C . PHE A 1 119 ? 5.602 -8.157 4.418 1.00 91.06 119 PHE A C 1
ATOM 910 O O . PHE A 1 119 ? 4.752 -7.759 3.616 1.00 91.06 119 PHE A O 1
ATOM 917 N N . ARG A 1 120 ? 5.469 -7.986 5.735 1.00 88.69 120 ARG A N 1
ATOM 918 C CA . ARG A 1 120 ? 4.341 -7.274 6.357 1.00 88.69 120 ARG A CA 1
ATOM 919 C C . ARG A 1 120 ? 4.859 -6.344 7.452 1.00 88.69 120 ARG A C 1
ATOM 921 O O . ARG A 1 120 ? 5.651 -6.764 8.285 1.00 88.69 120 ARG A O 1
ATOM 928 N N . MET A 1 121 ? 4.379 -5.101 7.477 1.00 89.19 121 MET A N 1
ATOM 929 C CA . MET A 1 121 ? 4.678 -4.146 8.559 1.00 89.19 121 MET A CA 1
ATOM 930 C C . MET A 1 121 ? 3.853 -4.426 9.821 1.00 89.19 121 MET A C 1
ATOM 932 O O . MET A 1 121 ? 4.303 -4.173 10.934 1.00 89.19 121 MET A O 1
ATOM 936 N N . ILE A 1 122 ? 2.642 -4.964 9.655 1.00 85.12 122 ILE A N 1
ATOM 937 C CA . ILE A 1 122 ? 1.831 -5.451 10.771 1.00 85.12 122 ILE A CA 1
ATOM 938 C C . ILE A 1 122 ? 2.262 -6.898 11.082 1.00 85.12 122 ILE A C 1
ATOM 940 O O . ILE A 1 122 ? 2.200 -7.743 10.184 1.00 85.12 122 ILE A O 1
ATOM 944 N N . PRO A 1 123 ? 2.739 -7.197 12.305 1.00 78.31 123 PRO A N 1
ATOM 945 C CA . PRO A 1 123 ? 3.309 -8.494 12.650 1.00 78.31 123 PRO A CA 1
ATOM 946 C C . PRO A 1 123 ? 2.238 -9.573 12.751 1.00 78.31 123 PRO A C 1
ATOM 948 O O . PRO A 1 123 ? 1.104 -9.305 13.148 1.00 78.31 123 PRO A O 1
ATOM 951 N N . SER A 1 124 ? 2.641 -10.816 12.486 1.00 79.00 124 SER A N 1
ATOM 952 C CA . SER A 1 124 ? 1.807 -11.993 12.744 1.00 79.00 124 SER A CA 1
ATOM 953 C C . SER A 1 124 ? 1.578 -12.257 14.230 1.00 79.00 124 SER A C 1
ATOM 955 O O . SER A 1 124 ? 0.561 -12.819 14.614 1.00 79.00 124 SER A O 1
ATOM 957 N N . GLU A 1 125 ? 2.513 -11.850 15.081 1.00 77.38 125 GLU A N 1
ATOM 958 C CA . GLU A 1 125 ? 2.482 -12.095 16.520 1.00 77.38 125 GLU A CA 1
ATOM 959 C C . GLU A 1 125 ? 2.829 -10.796 17.234 1.00 77.38 125 GLU A C 1
ATOM 961 O O . GLU A 1 125 ? 3.876 -10.203 16.968 1.00 77.38 125 GLU A O 1
ATOM 966 N N . THR A 1 126 ? 1.952 -10.324 18.121 1.00 70.25 126 THR A N 1
ATOM 967 C CA . THR A 1 126 ? 2.166 -9.053 18.824 1.00 70.25 126 THR A CA 1
ATOM 968 C C . THR A 1 126 ? 1.874 -9.179 20.309 1.00 70.25 126 THR A C 1
ATOM 970 O O . THR A 1 126 ? 0.795 -9.572 20.728 1.00 70.25 126 THR A O 1
ATOM 973 N N . SER A 1 127 ? 2.824 -8.828 21.167 1.00 66.56 127 SER A N 1
ATOM 974 C CA . SER A 1 127 ? 2.521 -8.611 22.580 1.00 66.56 127 SER A CA 1
ATOM 975 C C . SER A 1 127 ? 2.030 -7.170 22.753 1.00 66.56 127 SER A C 1
ATOM 977 O O . SER A 1 127 ? 2.719 -6.232 22.370 1.00 66.56 127 SER A O 1
ATOM 979 N N . GLN A 1 128 ? 0.819 -6.995 23.295 1.00 76.88 128 GLN A N 1
ATOM 980 C CA . GLN A 1 128 ? 0.309 -5.714 23.814 1.00 76.88 128 GLN A CA 1
ATOM 981 C C . GLN A 1 128 ? 0.368 -4.504 22.851 1.00 76.88 128 GLN A C 1
ATOM 983 O O . GLN A 1 128 ? 0.973 -3.474 23.151 1.00 76.88 128 GLN A O 1
ATOM 988 N N . ALA A 1 129 ? -0.309 -4.588 21.707 1.00 85.44 129 ALA A N 1
ATOM 989 C CA . ALA A 1 129 ? -0.553 -3.433 20.840 1.00 85.44 129 ALA A CA 1
ATOM 990 C C . ALA A 1 129 ? -1.962 -2.834 21.023 1.00 85.44 129 ALA A C 1
ATOM 992 O O . ALA A 1 129 ? -2.890 -3.512 21.445 1.00 85.44 129 ALA A O 1
ATOM 993 N N . SER A 1 130 ? -2.184 -1.574 20.672 1.00 89.62 130 SER A N 1
ATOM 994 C CA . SER A 1 130 ? -3.522 -1.118 20.281 1.00 89.62 130 SER A CA 1
ATOM 995 C C . SER A 1 130 ? -3.602 -1.101 18.762 1.00 89.62 130 SER A C 1
ATOM 997 O O . SER A 1 130 ? -2.627 -0.783 18.084 1.00 89.62 130 SER A O 1
ATOM 999 N N . ILE A 1 131 ? -4.750 -1.487 18.217 1.00 92.06 131 ILE A N 1
ATOM 1000 C CA . ILE A 1 131 ? -5.013 -1.429 16.779 1.00 92.06 131 ILE A CA 1
ATOM 1001 C C . ILE A 1 131 ? -6.147 -0.447 16.572 1.00 92.06 131 ILE A C 1
ATOM 1003 O O . ILE A 1 131 ? -7.192 -0.592 17.188 1.00 92.06 131 ILE A O 1
ATOM 1007 N N . ASN A 1 132 ? -5.959 0.519 15.691 1.00 93.94 132 ASN A N 1
ATOM 1008 C CA . ASN A 1 132 ? -6.954 1.487 15.282 1.00 93.94 132 ASN A CA 1
ATOM 1009 C C . ASN A 1 132 ? -7.079 1.439 13.754 1.00 93.94 132 ASN A C 1
ATOM 1011 O O . ASN A 1 132 ? -6.100 1.651 13.054 1.00 93.94 132 ASN A O 1
ATOM 1015 N N . TRP A 1 133 ? -8.258 1.133 13.229 1.00 94.94 133 TRP A N 1
ATOM 1016 C CA . TRP A 1 133 ? -8.553 1.117 11.804 1.00 94.94 133 TRP A CA 1
ATOM 1017 C C . TRP A 1 133 ? -9.537 2.238 11.487 1.00 94.94 133 TRP A C 1
ATOM 1019 O O . TRP A 1 133 ? -10.744 2.095 11.678 1.00 94.94 133 TRP A O 1
ATOM 1029 N N . LEU A 1 134 ? -8.999 3.337 10.960 1.00 94.19 134 LEU A N 1
ATOM 1030 C CA . LEU A 1 134 ? -9.775 4.439 10.412 1.00 94.19 134 LEU A CA 1
ATOM 1031 C C . LEU A 1 134 ? -10.198 4.103 8.981 1.00 94.19 134 LEU A C 1
ATOM 1033 O O . LEU A 1 134 ? -9.372 4.034 8.067 1.00 94.19 134 LEU A O 1
ATOM 1037 N N . HIS A 1 135 ? -11.492 3.902 8.788 1.00 92.88 135 HIS A N 1
ATOM 1038 C CA . HIS A 1 135 ? -12.099 3.455 7.545 1.00 92.88 135 HIS A CA 1
ATOM 1039 C C . HIS A 1 135 ? -12.934 4.600 6.950 1.00 92.88 135 HIS A C 1
ATOM 1041 O O . HIS A 1 135 ? -13.965 4.966 7.510 1.00 92.88 135 HIS A O 1
ATOM 1047 N N . PRO A 1 136 ? -12.473 5.250 5.865 1.00 89.50 136 PRO A N 1
ATOM 1048 C CA . PRO A 1 136 ? -13.094 6.485 5.392 1.00 89.50 136 PRO A CA 1
ATOM 1049 C C . PRO A 1 136 ? -14.356 6.279 4.545 1.00 89.50 136 PRO A C 1
ATOM 1051 O O . PRO A 1 136 ? -15.108 7.229 4.347 1.00 89.50 136 PRO A O 1
ATOM 1054 N N . LYS A 1 137 ? -14.571 5.088 3.972 1.00 88.06 137 LYS A N 1
ATOM 1055 C CA . LYS A 1 137 ? -15.691 4.840 3.055 1.00 88.06 137 LYS A CA 1
ATOM 1056 C C . LYS A 1 137 ? -15.987 3.356 2.890 1.00 88.06 137 LYS A C 1
ATOM 1058 O O . LYS A 1 137 ? -15.068 2.564 2.710 1.00 88.06 137 LYS A O 1
ATOM 1063 N N . GLY A 1 138 ? -17.274 3.025 2.788 1.00 86.62 138 GLY A N 1
ATOM 1064 C CA . GLY A 1 138 ? -17.782 1.687 2.471 1.00 86.62 138 GLY A CA 1
ATOM 1065 C C . GLY A 1 138 ? -18.284 0.975 3.719 1.00 86.62 138 GLY A C 1
ATOM 1066 O O . GLY A 1 138 ? -18.637 1.629 4.700 1.00 86.62 138 GLY A O 1
ATOM 1067 N N . ASN A 1 139 ? -18.249 -0.354 3.707 1.00 89.06 139 ASN A N 1
ATOM 1068 C CA . ASN A 1 139 ? -18.688 -1.145 4.850 1.00 89.06 139 ASN A CA 1
ATOM 1069 C C . ASN A 1 139 ? -17.468 -1.510 5.699 1.00 89.06 139 ASN A C 1
ATOM 1071 O O . ASN A 1 139 ? -16.519 -2.106 5.185 1.00 89.06 139 ASN A O 1
ATOM 1075 N N . LEU A 1 140 ? -17.513 -1.221 6.999 1.00 93.38 140 LEU A N 1
ATOM 1076 C CA . LEU A 1 140 ? -16.589 -1.804 7.970 1.00 93.38 140 LEU A CA 1
ATOM 1077 C C . LEU A 1 140 ? -17.359 -2.830 8.789 1.00 93.38 140 LEU A C 1
ATOM 1079 O O . LEU A 1 140 ? -18.299 -2.495 9.511 1.00 93.38 140 LEU A O 1
ATOM 1083 N N . THR A 1 141 ? -16.979 -4.094 8.638 1.00 95.31 141 THR A N 1
ATOM 1084 C CA . THR A 1 141 ? -17.633 -5.225 9.297 1.00 95.31 141 THR A CA 1
ATOM 1085 C C . THR A 1 141 ? -16.652 -5.882 10.248 1.00 95.31 141 THR A C 1
ATOM 1087 O O . THR A 1 141 ? -15.547 -6.234 9.853 1.00 95.31 141 THR A O 1
ATOM 1090 N N . SER A 1 142 ? -17.048 -6.067 11.498 1.00 96.62 142 SER A N 1
ATOM 1091 C CA . SER A 1 142 ? -16.305 -6.842 12.484 1.00 96.62 142 SER A CA 1
ATOM 1092 C C . SER A 1 142 ? -17.121 -8.054 12.909 1.00 96.62 142 SER A C 1
ATOM 1094 O O . SER A 1 142 ? -18.296 -7.926 13.248 1.00 96.62 142 SER A O 1
ATOM 1096 N N . GLU A 1 143 ? -16.493 -9.217 12.919 1.00 97.19 143 GLU A N 1
ATOM 1097 C CA . GLU A 1 143 ? -17.039 -10.482 13.388 1.00 97.19 143 GLU A CA 1
ATOM 1098 C C . GLU A 1 143 ? -16.140 -11.001 14.505 1.00 97.19 143 GLU A C 1
ATOM 1100 O O . GLU A 1 143 ? -14.992 -11.374 14.278 1.00 97.19 143 GLU A O 1
ATOM 1105 N N . TRP A 1 144 ? -16.672 -11.041 15.717 1.00 96.06 144 TRP A N 1
ATOM 1106 C CA . TRP A 1 144 ? -16.077 -11.760 16.828 1.00 96.06 144 TRP A CA 1
ATOM 1107 C C . TRP A 1 144 ? -16.695 -13.156 16.915 1.00 96.06 144 TRP A C 1
ATOM 1109 O O . TRP A 1 144 ? -17.916 -13.313 16.843 1.00 96.06 144 TRP A O 1
ATOM 1119 N N . LYS A 1 145 ? -15.859 -14.173 17.093 1.00 95.25 145 LYS A N 1
ATOM 1120 C CA . LYS A 1 145 ? -16.249 -15.575 17.239 1.00 95.25 145 LYS A CA 1
ATOM 1121 C C . LYS A 1 145 ? -15.493 -16.216 18.384 1.00 95.25 145 LYS A C 1
ATOM 1123 O O . LYS A 1 145 ? -14.287 -16.010 18.516 1.00 95.25 145 LYS A O 1
ATOM 1128 N N . SER A 1 146 ? -16.191 -17.059 19.139 1.00 92.19 146 SER A N 1
ATOM 1129 C CA . SER A 1 146 ? -15.575 -18.001 20.059 1.00 92.19 146 SER A CA 1
ATOM 1130 C C . SER A 1 146 ? -15.515 -19.413 19.473 1.00 92.19 146 SER A C 1
ATOM 1132 O O . SER A 1 146 ? -16.479 -19.876 18.867 1.00 92.19 146 SER A O 1
ATOM 1134 N N . LEU A 1 147 ? -14.405 -20.122 19.688 1.00 87.56 147 LEU A N 1
ATOM 1135 C CA . LEU A 1 147 ? -14.260 -21.545 19.370 1.00 87.56 147 LEU A CA 1
ATOM 1136 C C . LEU A 1 147 ? -15.117 -22.433 20.283 1.00 87.56 147 LEU A C 1
ATOM 1138 O O . LEU A 1 147 ? -15.486 -23.538 19.891 1.00 87.56 147 LEU A O 1
ATOM 1142 N N . ARG A 1 148 ? -15.460 -21.958 21.490 1.00 85.88 148 ARG A N 1
ATOM 1143 C CA . ARG A 1 148 ? -16.320 -22.672 22.441 1.00 85.88 148 ARG A CA 1
ATOM 1144 C C . ARG A 1 148 ? -17.655 -21.959 22.576 1.00 85.88 148 ARG A C 1
ATOM 1146 O O . ARG A 1 148 ? -17.750 -20.888 23.177 1.00 85.88 148 ARG A O 1
ATOM 1153 N N . ALA A 1 149 ? -18.701 -22.590 22.055 1.00 85.31 149 ALA A N 1
ATOM 1154 C CA . ALA A 1 149 ? -20.046 -22.047 22.134 1.00 85.31 149 ALA A CA 1
ATOM 1155 C C . ALA A 1 149 ? -20.454 -21.771 23.593 1.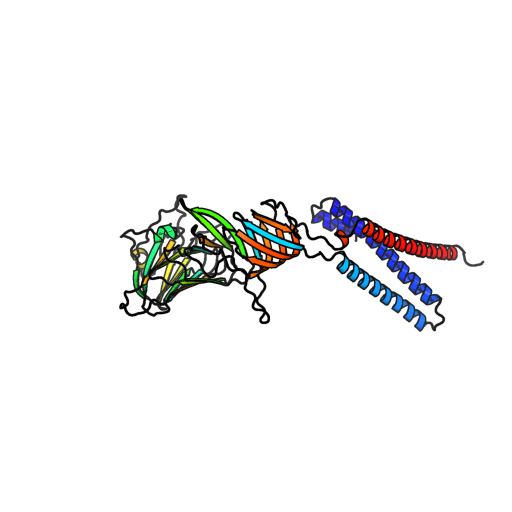00 85.31 149 ALA A C 1
ATOM 1157 O O . ALA A 1 149 ? -20.308 -22.622 24.472 1.00 85.31 149 ALA A O 1
ATOM 1158 N N . GLY A 1 150 ? -20.953 -20.564 23.857 1.00 85.06 150 GLY A N 1
ATOM 1159 C CA . GLY A 1 150 ? -21.444 -20.154 25.172 1.00 85.06 150 GLY A CA 1
ATOM 1160 C C . GLY A 1 150 ? -20.382 -19.895 26.248 1.00 85.06 150 GLY A C 1
ATOM 1161 O O . GLY A 1 150 ? -20.740 -19.648 27.403 1.00 85.06 150 GLY A O 1
ATOM 1162 N N . ALA A 1 151 ? -19.090 -19.919 25.908 1.00 88.75 151 ALA A N 1
ATOM 1163 C CA . ALA A 1 151 ? -18.010 -19.717 26.877 1.00 88.75 151 ALA A CA 1
ATOM 1164 C C . ALA A 1 151 ? -17.875 -18.266 27.369 1.00 88.75 151 ALA A C 1
ATOM 1166 O O . ALA A 1 151 ? -17.239 -18.032 28.394 1.00 88.75 151 ALA A O 1
ATOM 1167 N N . PHE A 1 152 ? -18.485 -17.301 26.681 1.00 92.25 152 PHE A N 1
ATOM 1168 C CA . PHE A 1 152 ? -18.352 -15.878 26.984 1.00 92.25 152 PHE A CA 1
ATOM 1169 C C . PHE A 1 152 ? -19.704 -15.229 27.253 1.00 92.25 152 PHE A C 1
ATOM 1171 O O . PHE A 1 152 ? -20.749 -15.716 26.829 1.00 92.25 152 PHE A O 1
ATOM 1178 N N . SER A 1 153 ? -19.687 -14.122 27.975 1.00 93.88 153 SER A N 1
ATOM 1179 C CA . SER A 1 153 ? -20.774 -13.151 28.029 1.00 93.88 153 SER A CA 1
ATOM 1180 C C . SER A 1 153 ? -20.311 -11.868 27.347 1.00 93.88 153 SER A C 1
ATOM 1182 O O . SER A 1 153 ? -19.127 -11.540 27.404 1.00 93.88 153 SER A O 1
ATOM 1184 N N . ALA A 1 154 ? -21.227 -11.154 26.699 1.00 94.06 154 ALA A N 1
ATOM 1185 C CA . ALA A 1 154 ? -20.951 -9.884 26.038 1.00 94.06 154 ALA A CA 1
ATOM 1186 C C . ALA A 1 154 ? -21.680 -8.735 26.752 1.00 94.06 154 ALA A C 1
ATOM 1188 O O . ALA A 1 154 ? -22.858 -8.866 27.076 1.00 94.06 154 ALA A O 1
ATOM 1189 N N . SER A 1 155 ? -20.998 -7.614 26.978 1.00 94.00 155 SER A N 1
ATOM 1190 C CA . SER A 1 155 ? -21.587 -6.316 27.328 1.00 94.00 155 SER A CA 1
ATOM 1191 C C . SER A 1 155 ? -21.505 -5.402 26.114 1.00 94.00 155 SER A C 1
ATOM 1193 O O . SER A 1 155 ? -20.453 -5.317 25.475 1.00 94.00 155 SER A O 1
ATOM 1195 N N . ILE A 1 156 ? -22.614 -4.744 25.791 1.00 93.19 156 ILE A N 1
ATOM 1196 C CA . ILE A 1 156 ? -22.731 -3.800 24.680 1.00 93.19 156 ILE A CA 1
ATOM 1197 C C . ILE A 1 156 ? -23.096 -2.445 25.271 1.00 93.19 156 ILE A C 1
ATOM 1199 O O . ILE A 1 156 ? -24.187 -2.280 25.823 1.00 93.19 156 ILE A O 1
ATOM 1203 N N . GLU A 1 157 ? -22.198 -1.480 25.136 1.00 93.88 157 GLU A N 1
ATOM 1204 C CA . GLU A 1 157 ? -22.336 -0.134 25.689 1.00 93.88 157 GLU A CA 1
ATOM 1205 C C . GLU A 1 157 ? -22.229 0.891 24.555 1.00 93.88 157 GLU A C 1
ATOM 1207 O O . GLU A 1 157 ? -21.393 0.758 23.663 1.00 93.88 157 GLU A O 1
ATOM 1212 N N . PHE A 1 158 ? -23.083 1.912 24.569 1.00 93.00 158 PHE A N 1
ATOM 1213 C CA . PHE A 1 158 ? -23.099 2.964 23.551 1.00 93.00 158 PHE A CA 1
ATOM 1214 C C . PHE A 1 158 ? -22.504 4.245 24.123 1.00 93.00 158 PHE A C 1
ATOM 1216 O O . PHE A 1 158 ? -22.787 4.603 25.266 1.00 93.00 158 PHE A O 1
ATOM 1223 N N . TYR A 1 159 ? -21.715 4.946 23.319 1.00 92.50 159 TYR A N 1
ATOM 1224 C CA . TYR A 1 159 ? -20.963 6.121 23.736 1.00 92.50 159 TYR A CA 1
ATOM 1225 C C . TYR A 1 159 ? -21.034 7.252 22.706 1.00 92.50 159 TYR A C 1
ATOM 1227 O O . TYR A 1 159 ? -21.258 7.028 21.517 1.00 92.50 159 TYR A O 1
ATOM 1235 N N . ASP A 1 160 ? -20.831 8.465 23.205 1.00 88.62 160 ASP A N 1
ATOM 1236 C CA . ASP A 1 160 ? -20.745 9.738 22.490 1.00 88.62 160 ASP A CA 1
ATOM 1237 C C . ASP A 1 160 ? -19.384 10.381 22.795 1.00 88.62 160 ASP A C 1
ATOM 1239 O O . ASP A 1 160 ? -19.011 10.456 23.970 1.00 88.62 160 ASP A O 1
ATOM 1243 N N . GLY A 1 161 ? -18.653 10.844 21.773 1.00 83.56 161 GLY A N 1
ATOM 1244 C CA . GLY A 1 161 ? -17.467 11.688 21.956 1.00 83.56 161 GLY A CA 1
ATOM 1245 C C . GLY A 1 161 ? -16.238 10.975 22.512 1.00 83.56 161 GLY A C 1
ATOM 1246 O O . GLY A 1 161 ? -15.276 11.627 22.922 1.00 83.56 161 GLY A O 1
ATOM 1247 N N . CYS A 1 162 ? -16.281 9.646 22.608 1.00 87.12 162 CYS A N 1
ATOM 1248 C CA . CYS A 1 162 ? -15.233 8.857 23.238 1.00 87.12 162 CYS A CA 1
ATOM 1249 C C . CYS A 1 162 ? -14.211 8.377 22.211 1.00 87.12 162 CYS A C 1
ATOM 1251 O O . CYS A 1 162 ? -14.568 7.782 21.188 1.00 87.12 162 CYS A O 1
ATOM 1253 N N . THR A 1 163 ? -12.926 8.503 22.548 1.00 83.62 163 THR A N 1
ATOM 1254 C CA . THR A 1 163 ? -11.940 7.579 21.974 1.00 83.62 163 THR A CA 1
ATOM 1255 C C . THR A 1 163 ? -12.160 6.183 22.543 1.00 83.62 163 THR A C 1
ATOM 1257 O O . THR A 1 163 ? -12.827 5.989 23.562 1.00 83.62 163 THR A O 1
ATOM 1260 N N . ALA A 1 164 ? -11.583 5.179 21.896 1.00 76.88 164 ALA A N 1
ATOM 1261 C CA . ALA A 1 164 ? -11.694 3.815 22.381 1.00 76.88 164 ALA A CA 1
ATOM 1262 C C . ALA A 1 164 ? -11.035 3.628 23.750 1.00 76.88 164 ALA A C 1
ATOM 1264 O O . ALA A 1 164 ? -11.577 2.929 24.598 1.00 76.88 164 ALA A O 1
ATOM 1265 N N . GLU A 1 165 ? -9.890 4.272 23.983 1.00 80.44 165 GLU A N 1
ATOM 1266 C CA . GLU A 1 165 ? -9.207 4.251 25.274 1.00 80.44 165 GLU A CA 1
ATOM 1267 C C . GLU A 1 165 ? -10.091 4.876 26.357 1.00 80.44 165 GLU A C 1
ATOM 1269 O O . GLU A 1 165 ? -10.252 4.292 27.429 1.00 80.44 165 GLU A O 1
ATOM 1274 N N . GLU A 1 166 ? -10.725 6.015 26.061 1.00 86.94 166 GLU A N 1
ATOM 1275 C CA . GLU A 1 166 ? -11.668 6.668 26.969 1.00 86.94 166 GLU A CA 1
ATOM 1276 C C . GLU A 1 166 ? -12.860 5.757 27.268 1.00 86.94 166 GLU A C 1
ATOM 1278 O O . GLU A 1 166 ? -13.142 5.515 28.439 1.00 86.94 166 GLU A O 1
ATOM 1283 N N . ALA A 1 167 ? -13.500 5.176 26.248 1.00 84.44 167 ALA A N 1
ATOM 1284 C CA . ALA A 1 167 ? -14.634 4.266 26.418 1.00 84.44 167 ALA A CA 1
ATOM 1285 C C . ALA A 1 167 ? -14.268 3.026 27.258 1.00 84.44 167 ALA A C 1
ATOM 1287 O O . ALA A 1 167 ? -15.027 2.598 28.128 1.00 84.44 167 ALA A O 1
ATOM 1288 N N . VAL A 1 168 ? -13.076 2.459 27.049 1.00 82.19 168 VAL A N 1
ATOM 1289 C CA . VAL A 1 168 ? -12.599 1.276 27.784 1.00 82.19 168 VAL A CA 1
ATOM 1290 C C . VAL A 1 168 ? -12.291 1.605 29.248 1.00 82.19 168 VAL A C 1
ATOM 1292 O O . VAL A 1 168 ? -12.570 0.785 30.132 1.00 82.19 168 VAL A O 1
ATOM 1295 N N . VAL A 1 169 ? -11.744 2.790 29.527 1.00 80.88 169 VAL A N 1
ATOM 1296 C CA . VAL A 1 169 ? -11.429 3.247 30.892 1.00 80.88 169 VAL A CA 1
ATOM 1297 C C . VAL A 1 169 ? -12.671 3.764 31.622 1.00 80.88 169 VAL A C 1
ATOM 1299 O O . VAL A 1 169 ? -12.718 3.710 32.854 1.00 80.88 169 VAL A O 1
ATOM 1302 N N . TYR A 1 170 ? -13.691 4.222 30.897 1.00 79.38 170 TYR A N 1
ATOM 1303 C CA . TYR A 1 170 ? -14.909 4.786 31.467 1.00 79.38 170 TYR A CA 1
ATOM 1304 C C . TYR A 1 170 ? -15.699 3.737 32.268 1.00 79.38 170 TYR A C 1
ATOM 1306 O O . TYR A 1 170 ? -16.533 3.007 31.742 1.00 79.38 170 TYR A O 1
ATOM 1314 N N . LYS A 1 171 ? -15.442 3.672 33.578 1.00 65.62 171 LYS A N 1
ATOM 1315 C CA . LYS A 1 171 ? -16.116 2.796 34.552 1.00 65.62 171 LYS A CA 1
ATOM 1316 C C . LYS A 1 171 ? -17.222 3.527 35.320 1.00 65.62 171 LYS A C 1
ATOM 1318 O O . LYS A 1 171 ? -17.316 3.392 36.541 1.00 65.62 171 LYS A O 1
ATOM 1323 N N . ASN A 1 172 ? -18.022 4.363 34.661 1.00 66.81 172 ASN A N 1
ATOM 1324 C CA . ASN A 1 172 ? -19.137 4.991 35.369 1.00 66.81 172 ASN A CA 1
ATOM 1325 C C . ASN A 1 172 ? -20.281 3.981 35.559 1.00 66.81 172 ASN A C 1
ATOM 1327 O O . ASN A 1 172 ? -20.604 3.230 34.640 1.00 66.81 172 ASN A O 1
ATOM 1331 N N . ARG A 1 173 ? -20.911 3.984 36.740 1.00 59.38 173 ARG A N 1
ATOM 1332 C CA . ARG A 1 173 ? -22.035 3.092 37.082 1.00 59.38 173 ARG A CA 1
ATOM 1333 C C . ARG A 1 173 ? -23.276 3.327 36.213 1.00 59.38 173 ARG A C 1
ATOM 1335 O O . ARG A 1 173 ? -24.117 2.441 36.131 1.00 59.38 173 ARG A O 1
ATOM 1342 N N . ASP A 1 174 ? -23.358 4.484 35.558 1.00 64.19 174 ASP A N 1
ATOM 1343 C CA . ASP A 1 174 ? -24.513 4.903 34.756 1.00 64.19 174 ASP A CA 1
ATOM 1344 C C . ASP A 1 174 ? -24.433 4.499 33.274 1.00 64.19 174 ASP A C 1
ATOM 1346 O O . ASP A 1 174 ? -25.328 4.838 32.497 1.00 64.19 174 ASP A O 1
ATOM 1350 N N . ALA A 1 175 ? -23.375 3.797 32.847 1.00 70.38 175 ALA A N 1
ATOM 1351 C CA . ALA A 1 175 ? -23.326 3.224 31.504 1.00 70.38 175 ALA A CA 1
ATOM 1352 C C . ALA A 1 175 ? -24.343 2.070 31.401 1.00 70.38 175 ALA A C 1
ATOM 1354 O O . ALA A 1 175 ? -24.032 0.909 31.657 1.00 70.38 175 ALA A O 1
ATOM 1355 N N . GLU A 1 176 ? -25.596 2.400 31.069 1.00 80.12 176 GLU A N 1
ATOM 1356 C CA . GLU A 1 176 ? -26.641 1.411 30.790 1.00 80.12 176 GLU A CA 1
ATOM 1357 C C . GLU A 1 176 ? -26.305 0.675 29.477 1.00 80.12 176 GLU A C 1
ATOM 1359 O O . GLU A 1 176 ? -26.559 1.190 28.387 1.00 80.12 176 GLU A O 1
ATOM 1364 N N . GLY A 1 177 ? -25.732 -0.526 29.590 1.00 83.69 177 GLY A N 1
ATOM 1365 C CA . GLY A 1 177 ? -25.489 -1.459 28.485 1.00 83.69 177 GLY A CA 1
ATOM 1366 C C . GLY A 1 177 ? -26.459 -2.648 28.470 1.00 83.69 177 GLY A C 1
ATOM 1367 O O . GLY A 1 177 ? -27.186 -2.894 29.436 1.00 83.69 177 GLY A O 1
ATOM 1368 N N . PHE A 1 178 ? -26.462 -3.424 27.382 1.00 87.56 178 PHE A N 1
ATOM 1369 C CA . PHE A 1 178 ? -27.077 -4.757 27.379 1.00 87.56 178 PHE A CA 1
ATOM 1370 C C . PHE A 1 178 ? -26.013 -5.802 27.699 1.00 87.56 178 PHE A C 1
ATOM 1372 O O . PHE A 1 178 ? -24.979 -5.848 27.036 1.00 87.56 178 PHE A O 1
ATOM 1379 N N . SER A 1 179 ? -26.296 -6.677 28.664 1.00 91.19 179 SER A N 1
ATOM 1380 C CA . SER A 1 179 ? -25.488 -7.869 28.909 1.00 91.19 179 SER A CA 1
ATOM 1381 C C . SER A 1 179 ? -26.182 -9.095 28.327 1.00 91.19 179 SER A C 1
ATOM 1383 O O . SER A 1 179 ? -27.371 -9.325 28.556 1.00 91.19 179 SER A O 1
ATOM 1385 N N . LEU A 1 180 ? -25.435 -9.875 27.557 1.00 93.06 180 LEU A N 1
ATOM 1386 C CA . LEU A 1 180 ? -25.874 -11.118 26.947 1.00 93.06 180 LEU A CA 1
ATOM 1387 C C . LEU A 1 180 ? -25.000 -12.246 27.481 1.00 93.06 180 LEU A C 1
ATOM 1389 O O . LEU A 1 180 ? -23.778 -12.222 27.340 1.00 93.06 180 LEU A O 1
ATOM 1393 N N . GLY A 1 181 ? -25.632 -13.237 28.102 1.00 92.69 181 GLY A N 1
ATOM 1394 C CA . GLY A 1 181 ? -24.947 -14.431 28.579 1.00 92.69 181 GLY A CA 1
ATOM 1395 C C . GLY A 1 181 ? -24.733 -15.450 27.464 1.00 92.69 181 GLY A C 1
ATOM 1396 O O . GLY A 1 181 ? -25.586 -15.598 26.592 1.00 92.69 181 GLY A O 1
ATOM 1397 N N . ARG A 1 182 ? -23.636 -16.209 27.551 1.00 92.62 182 ARG A N 1
ATOM 1398 C CA . ARG A 1 182 ? -23.344 -17.377 26.692 1.00 92.62 182 ARG A CA 1
ATOM 1399 C C . ARG A 1 182 ? -23.350 -17.068 25.188 1.00 92.62 182 ARG A C 1
ATOM 1401 O O . ARG A 1 182 ? -23.970 -17.778 24.404 1.00 92.62 182 ARG A O 1
ATOM 1408 N N . VAL A 1 183 ? -22.607 -16.045 24.800 1.00 93.88 183 VAL A N 1
ATOM 1409 C CA . VAL A 1 183 ? -22.441 -15.613 23.413 1.00 93.88 183 VAL A CA 1
ATOM 1410 C C . VAL A 1 183 ? -21.324 -16.398 22.730 1.00 93.88 183 VAL A C 1
ATOM 1412 O O . VAL A 1 183 ? -20.275 -16.647 23.329 1.00 93.88 183 VAL A O 1
ATOM 1415 N N . SER A 1 184 ? -21.543 -16.769 21.467 1.00 94.00 184 SER A N 1
ATOM 1416 C CA . SER A 1 184 ? -20.560 -17.491 20.644 1.00 94.00 184 SER A CA 1
ATOM 1417 C C . SER A 1 184 ? -20.099 -16.674 19.442 1.00 94.00 184 SER A C 1
ATOM 1419 O O . SER A 1 184 ? -18.966 -16.828 18.993 1.00 94.00 184 SER A O 1
ATOM 1421 N N . LYS A 1 185 ? -20.956 -15.794 18.920 1.00 95.94 185 LYS A N 1
ATOM 1422 C CA . LYS A 1 185 ? -20.674 -14.966 17.750 1.00 95.94 185 LYS A CA 1
ATOM 1423 C C . LYS A 1 185 ? -21.315 -13.593 17.895 1.00 95.94 185 LYS A C 1
ATOM 1425 O O . LYS A 1 185 ? -22.484 -13.489 18.260 1.00 95.94 185 LYS A O 1
ATOM 1430 N N . VAL A 1 186 ? -20.567 -12.550 17.555 1.00 96.56 186 VAL A N 1
ATOM 1431 C CA . VAL A 1 186 ? -21.062 -11.173 17.483 1.00 96.56 186 VAL A CA 1
ATOM 1432 C C . VAL A 1 186 ? -20.586 -10.542 16.189 1.00 96.56 186 VAL A C 1
ATOM 1434 O O . VAL A 1 186 ? -19.383 -10.446 15.972 1.00 96.56 186 VAL A O 1
ATOM 1437 N N . ASN A 1 187 ? -21.513 -10.068 15.361 1.00 97.06 187 ASN A N 1
ATOM 1438 C CA . ASN A 1 187 ? -21.175 -9.233 14.213 1.00 97.06 187 ASN A CA 1
ATOM 1439 C C . ASN A 1 187 ? -21.637 -7.806 14.463 1.00 97.06 187 ASN A C 1
ATOM 1441 O O . ASN A 1 187 ? -22.767 -7.584 14.901 1.00 97.06 187 ASN A O 1
ATOM 1445 N N . LEU A 1 188 ? -20.785 -6.854 14.126 1.00 95.88 188 LEU A N 1
ATOM 1446 C CA . LEU A 1 188 ? -21.065 -5.431 14.181 1.00 95.88 188 LEU A CA 1
ATOM 1447 C C . LEU A 1 188 ? -20.608 -4.815 12.860 1.00 95.88 188 LEU A C 1
ATOM 1449 O O . LEU A 1 188 ? -19.519 -5.120 12.379 1.00 95.88 188 LEU A O 1
ATOM 1453 N N . ALA A 1 189 ? -21.445 -3.992 12.247 1.00 95.12 189 ALA A N 1
ATOM 1454 C CA . ALA A 1 189 ? -21.131 -3.353 10.983 1.00 95.12 189 ALA A CA 1
ATOM 1455 C C . ALA A 1 189 ? -21.762 -1.969 10.887 1.00 95.12 189 ALA A C 1
ATOM 1457 O O . ALA A 1 189 ? -22.931 -1.788 11.235 1.00 95.12 189 ALA A O 1
ATOM 1458 N N . PHE A 1 190 ? -21.005 -1.024 10.338 1.00 92.94 190 PHE A N 1
ATOM 1459 C CA . PHE A 1 190 ? -21.566 0.197 9.778 1.00 92.94 190 PHE A CA 1
ATOM 1460 C C . PHE A 1 190 ? -21.742 0.008 8.279 1.00 92.94 190 PHE A C 1
ATOM 1462 O O . PHE A 1 190 ? -20.850 -0.493 7.592 1.00 92.94 190 PHE A O 1
ATOM 1469 N N . ASN A 1 191 ? -22.933 0.344 7.792 1.00 86.69 191 ASN A N 1
ATOM 1470 C CA . ASN A 1 191 ? -23.285 0.062 6.408 1.00 86.69 191 ASN A CA 1
ATOM 1471 C C . ASN A 1 191 ? -22.535 0.952 5.430 1.00 86.69 191 ASN A C 1
ATOM 1473 O O . ASN A 1 191 ? -22.244 0.486 4.348 1.00 86.69 191 ASN A O 1
ATOM 1477 N N . GLU A 1 192 ? -22.296 2.214 5.771 1.00 86.12 192 GLU A N 1
ATOM 1478 C CA . GLU A 1 192 ? -21.690 3.204 4.882 1.00 86.12 192 GLU A CA 1
ATOM 1479 C C . GLU A 1 192 ? -21.053 4.318 5.719 1.00 86.12 192 GLU A C 1
ATOM 1481 O O . GLU A 1 192 ? -21.388 4.483 6.892 1.00 86.12 192 GLU A O 1
ATOM 1486 N N . GLY A 1 193 ? -20.199 5.124 5.087 1.00 86.94 193 GLY A N 1
ATOM 1487 C CA . GLY A 1 193 ? -19.604 6.320 5.680 1.00 86.94 193 GLY A CA 1
ATOM 1488 C C . GLY A 1 193 ? -18.267 6.077 6.377 1.00 86.94 193 GLY A C 1
ATOM 1489 O O . GLY A 1 193 ? -17.625 5.041 6.209 1.00 86.94 193 GLY A O 1
ATOM 1490 N N . TYR A 1 194 ? -17.833 7.087 7.127 1.00 92.31 194 TYR A N 1
ATOM 1491 C CA . TYR A 1 194 ? -16.604 7.037 7.903 1.00 92.31 194 TYR A CA 1
ATOM 1492 C C . TYR A 1 194 ? -16.856 6.249 9.185 1.00 92.31 194 TYR A C 1
ATOM 1494 O O . TYR A 1 194 ? -17.827 6.501 9.904 1.00 92.31 194 TYR A O 1
ATOM 1502 N N . SER A 1 195 ? -15.961 5.323 9.493 1.00 93.88 195 SER A N 1
ATOM 1503 C CA . SER A 1 195 ? -15.997 4.541 10.719 1.00 93.88 195 SER A CA 1
ATOM 1504 C C . SER A 1 195 ? -14.594 4.327 11.270 1.00 93.88 195 SER A C 1
ATOM 1506 O O . SER A 1 195 ? -13.584 4.507 10.587 1.00 93.88 195 SER A O 1
ATOM 1508 N N . ASN A 1 196 ? -14.524 3.997 12.548 1.00 94.12 196 ASN A N 1
ATOM 1509 C CA . ASN A 1 196 ? -13.277 3.762 13.238 1.00 94.12 196 ASN A CA 1
ATOM 1510 C C . ASN A 1 196 ? -13.427 2.548 14.147 1.00 94.12 196 ASN A C 1
ATOM 1512 O O . ASN A 1 196 ? -14.260 2.549 15.052 1.00 94.12 196 ASN A O 1
ATOM 1516 N N . LEU A 1 197 ? -12.624 1.516 13.912 1.00 95.38 197 LEU A N 1
ATOM 1517 C CA . LEU A 1 197 ? -12.531 0.370 14.807 1.00 95.38 197 LEU A CA 1
ATOM 1518 C C . LEU A 1 197 ? -11.266 0.489 15.636 1.00 95.38 197 LEU A C 1
ATOM 1520 O O . LEU A 1 197 ? -10.179 0.631 15.091 1.00 95.38 197 LEU A O 1
ATOM 1524 N N . THR A 1 198 ? -11.377 0.341 16.946 1.00 94.44 198 THR A N 1
ATOM 1525 C CA . THR A 1 198 ? -10.217 0.269 17.822 1.00 94.44 198 THR A CA 1
ATOM 1526 C C . THR A 1 198 ? -10.279 -0.966 18.695 1.00 94.44 198 THR A C 1
ATOM 1528 O O . THR A 1 198 ? -11.247 -1.204 19.415 1.00 94.44 198 THR A O 1
ATOM 1531 N N . VAL A 1 199 ? -9.194 -1.725 18.688 1.00 92.12 199 VAL A N 1
ATOM 1532 C CA . VAL A 1 199 ? -8.925 -2.792 19.636 1.00 92.12 199 VAL A CA 1
ATOM 1533 C C . VAL A 1 199 ? -7.883 -2.260 20.624 1.00 92.12 199 VAL A C 1
ATOM 1535 O O . VAL A 1 199 ? -6.715 -2.130 20.249 1.00 92.12 199 VAL A O 1
ATOM 1538 N N . PRO A 1 200 ? -8.266 -1.914 21.865 1.00 88.75 200 PRO A N 1
ATOM 1539 C CA . PRO A 1 200 ? -7.330 -1.403 22.857 1.00 88.75 200 PRO A CA 1
ATOM 1540 C C . PRO A 1 200 ? -6.235 -2.429 23.174 1.00 88.75 200 PRO A C 1
ATOM 1542 O O . PRO A 1 200 ? -6.441 -3.652 23.091 1.00 88.75 200 PRO A O 1
ATOM 1545 N N . SER A 1 201 ? -5.084 -1.910 23.605 1.00 81.38 201 SER A N 1
ATOM 1546 C CA . SER A 1 201 ? -4.074 -2.733 24.263 1.00 81.38 201 SER A CA 1
ATOM 1547 C C . SER A 1 201 ? -4.641 -3.190 25.602 1.00 81.38 201 SER A C 1
ATOM 1549 O O . SER A 1 201 ? -5.012 -2.374 26.446 1.00 81.38 201 SER A O 1
ATOM 1551 N N . LEU A 1 202 ? -4.789 -4.501 25.765 1.00 71.50 202 LEU A N 1
ATOM 1552 C CA . LEU A 1 202 ? -5.117 -5.102 27.053 1.00 71.50 202 LEU A CA 1
ATOM 1553 C C . LEU A 1 202 ? -3.810 -5.583 27.687 1.00 71.50 202 LEU A C 1
ATOM 1555 O O . LEU A 1 202 ? -2.822 -5.801 26.991 1.00 71.50 202 LEU A O 1
ATOM 1559 N N . SER A 1 203 ? -3.802 -5.774 29.005 1.00 60.84 203 SER A N 1
ATOM 1560 C CA . SER A 1 203 ? -2.618 -6.228 29.752 1.00 60.84 203 SER A CA 1
ATOM 1561 C C . SER A 1 203 ? -2.070 -7.589 29.294 1.00 60.84 203 SER A C 1
ATOM 1563 O O . SER A 1 203 ? -0.953 -7.964 29.642 1.00 60.84 203 SER A O 1
ATOM 1565 N N . THR A 1 204 ? -2.836 -8.337 28.506 1.00 66.69 204 THR A N 1
ATOM 1566 C CA . THR A 1 204 ? -2.479 -9.644 27.962 1.00 66.69 204 THR A CA 1
ATOM 1567 C C . THR A 1 204 ? -1.929 -9.533 26.536 1.00 66.69 204 THR A C 1
ATOM 1569 O O . THR A 1 204 ? -2.378 -8.714 25.733 1.00 66.69 204 THR A O 1
ATOM 1572 N N . SER A 1 205 ? -0.936 -10.364 26.202 1.00 65.44 205 SER A N 1
ATOM 1573 C CA . SER A 1 205 ? -0.361 -10.429 24.853 1.00 65.44 205 SER A CA 1
ATOM 1574 C C . SER A 1 205 ? -1.423 -10.789 23.802 1.00 65.44 205 SER A C 1
ATOM 1576 O O . SER A 1 205 ? -2.372 -11.526 24.090 1.00 65.44 205 SER A O 1
ATOM 1578 N N . PHE A 1 206 ? -1.286 -10.283 22.567 1.00 65.88 206 PHE A N 1
ATOM 1579 C CA . PHE A 1 206 ? -2.093 -10.819 21.473 1.00 65.88 206 PHE A CA 1
ATOM 1580 C C . PHE A 1 206 ? -1.578 -12.224 21.168 1.00 65.88 206 PHE A C 1
ATOM 1582 O O . PHE A 1 206 ? -0.394 -12.512 21.331 1.00 65.88 206 PHE A O 1
ATOM 1589 N N . GLY A 1 207 ? -2.482 -13.106 20.746 1.00 72.62 207 GLY A N 1
ATOM 1590 C CA . GLY A 1 207 ? -2.077 -14.411 20.241 1.00 72.62 207 GLY A CA 1
ATOM 1591 C C . GLY A 1 207 ? -1.470 -14.246 18.853 1.00 72.62 207 GLY A C 1
ATOM 1592 O O . GLY A 1 207 ? -0.278 -14.438 18.662 1.00 72.62 207 GLY A O 1
ATOM 1593 N N . HIS A 1 208 ? -2.303 -13.847 17.895 1.00 84.31 208 HIS A N 1
ATOM 1594 C CA . HIS A 1 208 ? -1.946 -13.781 16.484 1.00 84.31 208 HIS A CA 1
ATOM 1595 C C . HIS A 1 208 ? -2.726 -12.660 15.783 1.00 84.31 208 HIS A C 1
ATOM 1597 O O . HIS A 1 208 ? -3.896 -12.444 16.098 1.00 84.31 208 HIS A O 1
ATOM 1603 N N . SER A 1 209 ? -2.107 -11.954 14.841 1.00 85.75 209 SER A N 1
ATOM 1604 C CA . SER A 1 209 ? -2.759 -10.963 13.982 1.00 85.75 209 SER A CA 1
ATOM 1605 C C . SER A 1 209 ? -2.377 -11.178 12.526 1.00 85.75 209 SER A C 1
ATOM 1607 O O . SER A 1 209 ? -1.209 -11.133 12.185 1.00 85.75 209 SER A O 1
ATOM 1609 N N . GLU A 1 210 ? -3.341 -11.359 11.639 1.00 88.19 210 GLU A N 1
ATOM 1610 C CA . GLU A 1 210 ? -3.088 -11.531 10.213 1.00 88.19 210 GLU A CA 1
ATOM 1611 C C . GLU A 1 210 ? -3.787 -10.443 9.405 1.00 88.19 210 GLU A C 1
ATOM 1613 O O . GLU A 1 210 ? -4.988 -10.228 9.554 1.00 88.19 210 GLU A O 1
ATOM 1618 N N . LEU A 1 211 ? -3.026 -9.777 8.535 1.00 88.19 211 LEU A N 1
ATOM 1619 C CA . LEU A 1 211 ? -3.537 -8.811 7.574 1.00 88.19 211 LEU A CA 1
ATOM 1620 C C . LEU A 1 211 ? -3.422 -9.366 6.149 1.00 88.19 211 LEU A C 1
ATOM 1622 O O . LEU A 1 211 ? -2.325 -9.628 5.642 1.00 88.19 211 LEU A O 1
ATOM 1626 N N . GLU A 1 212 ? -4.565 -9.493 5.490 1.00 87.56 212 GLU A N 1
ATOM 1627 C CA . GLU A 1 212 ? -4.692 -9.829 4.075 1.00 87.56 212 GLU A CA 1
ATOM 1628 C C . GLU A 1 212 ? -5.060 -8.560 3.298 1.00 87.56 212 GLU A C 1
ATOM 1630 O O . GLU A 1 212 ? -6.099 -7.953 3.557 1.00 87.56 212 GLU A O 1
ATOM 1635 N N . ALA A 1 213 ? -4.194 -8.140 2.369 1.00 82.56 213 ALA A N 1
ATOM 1636 C CA . ALA A 1 213 ? -4.405 -6.976 1.508 1.00 82.56 213 ALA A CA 1
ATOM 1637 C C . ALA A 1 213 ? -3.793 -7.211 0.113 1.00 82.56 213 ALA A C 1
ATOM 1639 O O . ALA A 1 213 ? -2.678 -7.723 -0.001 1.00 82.56 213 ALA A O 1
ATOM 1640 N N . ASP A 1 214 ? -4.508 -6.796 -0.937 1.00 71.00 214 ASP A N 1
ATOM 1641 C CA . ASP A 1 214 ? -4.177 -7.095 -2.344 1.00 71.00 214 ASP A CA 1
ATOM 1642 C C . ASP A 1 214 ? -3.414 -5.981 -3.089 1.00 71.00 214 ASP A C 1
ATOM 1644 O O . ASP A 1 214 ? -3.058 -6.135 -4.261 1.00 71.00 214 ASP A O 1
ATOM 1648 N N . ARG A 1 215 ? -3.184 -4.828 -2.452 1.00 74.50 215 ARG A N 1
ATOM 1649 C CA . ARG A 1 215 ? -2.704 -3.595 -3.106 1.00 74.50 215 ARG A CA 1
ATOM 1650 C C . ARG A 1 215 ? -1.423 -3.045 -2.477 1.00 74.50 215 ARG A C 1
ATOM 1652 O O . ARG A 1 215 ? -1.095 -3.455 -1.367 1.00 74.50 215 ARG A O 1
ATOM 1659 N N . PRO A 1 216 ? -0.713 -2.121 -3.164 1.00 64.81 216 PRO A N 1
ATOM 1660 C CA . PRO A 1 216 ? 0.386 -1.369 -2.571 1.00 64.81 216 PRO A CA 1
ATOM 1661 C C . PRO A 1 216 ? 0.033 -0.825 -1.203 1.00 64.81 216 PRO A C 1
ATOM 1663 O O . PRO A 1 216 ? -1.068 -0.316 -0.979 1.00 64.81 216 PRO A O 1
ATOM 1666 N N . ILE A 1 217 ? 1.018 -0.902 -0.327 1.00 83.25 217 ILE A N 1
ATOM 1667 C CA . ILE A 1 217 ? 0.877 -0.533 1.062 1.00 83.25 217 ILE A CA 1
ATOM 1668 C C . ILE A 1 217 ? 1.688 0.739 1.284 1.00 83.25 217 ILE A C 1
ATOM 1670 O O . ILE A 1 217 ? 2.914 0.710 1.174 1.00 83.25 217 ILE A O 1
ATOM 1674 N N . LEU A 1 218 ? 1.008 1.844 1.600 1.00 92.75 218 LEU A N 1
ATOM 1675 C CA . LEU A 1 218 ? 1.673 3.016 2.175 1.00 92.75 218 LEU A CA 1
ATOM 1676 C C . LEU A 1 218 ? 1.938 2.732 3.649 1.00 92.75 218 LEU A C 1
ATOM 1678 O O . LEU A 1 218 ? 1.082 2.152 4.322 1.00 92.75 218 LEU A O 1
ATOM 1682 N N . PHE A 1 219 ? 3.080 3.163 4.162 1.00 94.56 219 PHE A N 1
ATOM 1683 C CA . PHE A 1 219 ? 3.401 3.020 5.572 1.00 94.56 219 PHE A CA 1
ATOM 1684 C C . PHE A 1 219 ? 4.020 4.292 6.142 1.00 94.56 219 PHE A C 1
ATOM 1686 O O . PHE A 1 219 ? 4.671 5.058 5.438 1.00 94.56 219 PHE A O 1
ATOM 1693 N N . PHE A 1 220 ? 3.822 4.475 7.442 1.00 94.25 220 PHE A N 1
ATOM 1694 C CA . PHE A 1 220 ? 4.387 5.552 8.241 1.00 94.25 220 PHE A CA 1
ATOM 1695 C C . PHE A 1 220 ? 4.842 4.958 9.570 1.00 94.25 220 PHE A C 1
ATOM 1697 O O . PHE A 1 220 ? 4.065 4.308 10.273 1.00 94.25 220 PHE A O 1
ATOM 1704 N N . LEU A 1 221 ? 6.104 5.181 9.902 1.00 92.75 221 LEU A N 1
ATOM 1705 C CA . LEU A 1 221 ? 6.714 4.880 11.184 1.00 92.75 221 LEU A CA 1
ATOM 1706 C C . LEU A 1 221 ? 6.789 6.186 11.960 1.00 92.75 221 LEU A C 1
ATOM 1708 O O . LEU A 1 221 ? 7.406 7.149 11.501 1.00 92.75 221 LEU A O 1
ATOM 1712 N N . SER A 1 222 ? 6.162 6.218 13.127 1.00 91.25 222 SER A N 1
ATOM 1713 C CA . SER A 1 222 ? 6.235 7.357 14.029 1.00 91.25 222 SER A CA 1
ATOM 1714 C C . SER A 1 222 ? 6.510 6.914 15.459 1.00 91.25 222 SER A C 1
ATOM 1716 O O . SER A 1 222 ? 6.178 5.806 15.889 1.00 91.25 222 SER A O 1
ATOM 1718 N N . GLU A 1 223 ? 7.132 7.815 16.204 1.00 86.56 223 GLU A N 1
ATOM 1719 C CA . GLU A 1 223 ? 7.290 7.733 17.646 1.00 86.56 223 GLU A CA 1
ATOM 1720 C C . GLU A 1 223 ? 6.346 8.758 18.249 1.00 86.56 223 GLU A C 1
ATOM 1722 O O . GLU A 1 223 ? 6.212 9.876 17.745 1.00 86.56 223 GLU A O 1
ATOM 1727 N N . GLY A 1 224 ? 5.632 8.343 19.284 1.00 77.00 224 GLY A N 1
ATOM 1728 C CA . GLY A 1 224 ? 4.736 9.216 20.018 1.00 77.00 224 GLY A CA 1
ATOM 1729 C C . GLY A 1 224 ? 4.911 8.993 21.504 1.00 77.00 224 GLY A C 1
ATOM 1730 O O . GLY A 1 224 ? 5.059 7.856 21.950 1.00 77.00 224 GLY A O 1
ATOM 1731 N N . ASP A 1 225 ? 4.826 10.064 22.275 1.00 66.19 225 ASP A N 1
ATOM 1732 C CA . ASP A 1 225 ? 4.772 9.972 23.726 1.00 66.19 225 ASP A CA 1
ATOM 1733 C C . ASP A 1 225 ? 3.310 9.804 24.140 1.00 66.19 225 ASP A C 1
ATOM 1735 O O . ASP A 1 225 ? 2.516 10.747 24.109 1.00 66.19 225 ASP A O 1
ATOM 1739 N N . VAL A 1 226 ? 2.920 8.579 24.500 1.00 63.25 226 VAL A N 1
ATOM 1740 C CA . VAL A 1 226 ? 1.616 8.336 25.130 1.00 63.25 226 VAL A CA 1
ATOM 1741 C C . VAL A 1 226 ? 1.838 8.416 26.637 1.00 63.25 226 VAL A C 1
ATOM 1743 O O . VAL A 1 226 ? 2.094 7.422 27.317 1.00 63.25 226 VAL A O 1
ATOM 1746 N N . GLY A 1 227 ? 1.808 9.643 27.158 1.00 68.12 227 GLY A N 1
ATOM 1747 C CA . GLY A 1 227 ? 2.161 9.928 28.549 1.00 68.12 227 GLY A CA 1
ATOM 1748 C C . GLY A 1 227 ? 3.675 9.878 28.775 1.00 68.12 227 GLY A C 1
ATOM 1749 O O . GLY A 1 227 ? 4.417 10.567 28.088 1.00 68.12 227 GLY A O 1
ATOM 1750 N N . ALA A 1 228 ? 4.129 9.090 29.757 1.00 60.09 228 ALA A N 1
ATOM 1751 C CA . ALA A 1 228 ? 5.546 8.964 30.131 1.00 60.09 228 ALA A CA 1
ATOM 1752 C C . ALA A 1 228 ? 6.275 7.780 29.460 1.00 60.09 228 ALA A C 1
ATOM 1754 O O . ALA A 1 228 ? 7.433 7.519 29.778 1.00 60.09 228 ALA A O 1
ATOM 1755 N N . VAL A 1 229 ? 5.596 7.030 28.584 1.00 72.38 229 VAL A N 1
ATOM 1756 C CA . VAL A 1 229 ? 6.156 5.854 27.905 1.00 72.38 229 VAL A CA 1
ATOM 1757 C C . VAL A 1 229 ? 6.267 6.156 26.416 1.00 72.38 229 VAL A C 1
ATOM 1759 O O . VAL A 1 229 ? 5.273 6.515 25.779 1.00 72.38 229 VAL A O 1
ATOM 1762 N N . SER A 1 230 ? 7.465 5.977 25.859 1.00 76.19 230 SER A N 1
ATOM 1763 C CA . SER A 1 230 ? 7.690 6.069 24.419 1.00 76.19 230 SER A CA 1
ATOM 1764 C C . SER A 1 230 ? 6.890 4.973 23.720 1.00 76.19 230 SER A C 1
ATOM 1766 O O . SER A 1 230 ? 7.155 3.781 23.890 1.00 76.19 230 SER A O 1
ATOM 1768 N N . SER A 1 231 ? 5.888 5.370 22.947 1.00 83.94 231 SER A N 1
ATOM 1769 C CA . SER A 1 231 ? 5.086 4.459 22.140 1.00 83.94 231 SER A CA 1
ATOM 1770 C C . SER A 1 231 ? 5.599 4.452 20.707 1.00 83.94 231 SER A C 1
ATOM 1772 O O . SER A 1 231 ? 6.017 5.475 20.156 1.00 83.94 231 SER A O 1
ATOM 1774 N N . ARG A 1 232 ? 5.558 3.279 20.083 1.00 85.62 232 ARG A N 1
ATOM 1775 C CA . ARG A 1 232 ? 5.939 3.113 18.678 1.00 85.62 232 ARG A CA 1
ATOM 1776 C C . ARG A 1 232 ? 4.686 2.905 17.872 1.00 85.62 232 ARG A C 1
ATOM 1778 O O . ARG A 1 232 ? 3.849 2.096 18.258 1.00 85.62 232 ARG A O 1
ATOM 1785 N N . THR A 1 233 ? 4.557 3.612 16.763 1.00 89.19 233 THR A N 1
ATOM 1786 C CA . THR A 1 233 ? 3.362 3.543 15.936 1.00 89.19 233 THR A CA 1
ATOM 1787 C C . THR A 1 233 ? 3.731 3.189 14.506 1.00 89.19 233 THR A C 1
ATOM 1789 O O . THR A 1 233 ? 4.521 3.871 13.858 1.00 89.19 233 THR A O 1
ATOM 1792 N N . VAL A 1 234 ? 3.114 2.123 14.008 1.00 91.00 234 VAL A N 1
ATOM 1793 C CA . VAL A 1 234 ? 3.117 1.767 12.591 1.00 91.00 234 VAL A CA 1
ATOM 1794 C C . VAL A 1 234 ? 1.747 2.100 12.046 1.00 91.00 234 VAL A C 1
ATOM 1796 O O . VAL A 1 234 ? 0.747 1.567 12.513 1.00 91.00 234 VAL A O 1
ATOM 1799 N N . THR A 1 235 ? 1.685 2.984 11.062 1.00 93.06 235 THR A N 1
ATOM 1800 C CA . THR A 1 235 ? 0.452 3.265 10.331 1.00 93.06 235 THR A CA 1
ATOM 1801 C C . THR A 1 235 ? 0.586 2.726 8.920 1.00 93.06 235 THR A C 1
ATOM 1803 O O . THR A 1 235 ? 1.574 2.993 8.246 1.00 93.06 235 THR A O 1
ATOM 1806 N N . GLN A 1 236 ? -0.407 1.969 8.476 1.00 93.00 236 GLN A N 1
ATOM 1807 C CA . GLN A 1 236 ? -0.439 1.308 7.186 1.00 93.00 236 GLN A CA 1
ATOM 1808 C C . GLN A 1 236 ? -1.722 1.694 6.446 1.00 93.00 236 GLN A C 1
ATOM 1810 O O . GLN A 1 236 ? -2.813 1.535 6.991 1.00 93.00 236 GLN A O 1
ATOM 1815 N N . PHE A 1 237 ? -1.616 2.177 5.208 1.00 92.88 237 PHE A N 1
ATOM 1816 C CA . PHE A 1 237 ? -2.782 2.292 4.335 1.00 92.88 237 PHE A CA 1
ATOM 1817 C C . PHE A 1 237 ? -3.050 0.954 3.657 1.00 92.88 237 PHE A C 1
ATOM 1819 O O . PHE A 1 237 ? -2.141 0.336 3.097 1.00 92.88 237 PHE A O 1
ATOM 1826 N N . VAL A 1 238 ? -4.306 0.532 3.677 1.00 89.62 238 VAL A N 1
ATOM 1827 C CA . VAL A 1 238 ? -4.773 -0.704 3.058 1.00 89.62 238 VAL A CA 1
ATOM 1828 C C . VAL A 1 238 ? -5.860 -0.402 2.028 1.00 89.62 238 VAL A C 1
ATOM 1830 O O . VAL A 1 238 ? -6.627 0.551 2.168 1.00 89.62 238 VAL A O 1
ATOM 1833 N N . GLY A 1 239 ? -5.890 -1.187 0.950 1.00 87.94 239 GLY A N 1
ATOM 1834 C CA . GLY A 1 239 ? -6.852 -1.032 -0.143 1.00 87.94 239 GLY A CA 1
ATOM 1835 C C . GLY A 1 239 ? -8.192 -1.726 0.121 1.00 87.94 239 GLY A C 1
ATOM 1836 O O . GLY A 1 239 ? -8.428 -2.276 1.193 1.00 87.94 239 GLY A O 1
ATOM 1837 N N . ALA A 1 240 ? -9.068 -1.727 -0.885 1.00 86.75 240 ALA A N 1
ATOM 1838 C CA . ALA A 1 240 ? -10.330 -2.465 -0.828 1.00 86.75 240 ALA A CA 1
ATOM 1839 C C . ALA A 1 240 ? -10.116 -3.970 -0.581 1.00 86.75 240 ALA A C 1
ATOM 1841 O O . ALA A 1 240 ? -9.056 -4.496 -0.925 1.00 86.75 240 ALA A O 1
ATOM 1842 N N . GLN A 1 241 ? -11.138 -4.642 -0.035 1.00 87.25 241 GLN A N 1
ATOM 1843 C CA . GLN A 1 241 ? -11.115 -6.080 0.282 1.00 87.25 241 GLN A CA 1
ATOM 1844 C C . GLN A 1 241 ? -10.013 -6.472 1.277 1.00 87.25 241 GLN A C 1
ATOM 1846 O O . GLN A 1 241 ? -9.435 -7.552 1.192 1.00 87.25 241 GLN A O 1
ATOM 1851 N N . THR A 1 242 ? -9.720 -5.592 2.236 1.00 90.88 242 THR A N 1
ATOM 1852 C CA . THR A 1 242 ? -8.760 -5.906 3.294 1.00 90.88 242 THR A CA 1
ATOM 1853 C C . THR A 1 242 ? -9.447 -6.668 4.416 1.00 90.88 242 THR A C 1
ATOM 1855 O O . THR A 1 242 ? -10.542 -6.291 4.849 1.00 90.88 242 THR A O 1
ATOM 1858 N N . LYS A 1 243 ? -8.773 -7.698 4.928 1.00 93.62 243 LYS A N 1
ATOM 1859 C CA . LYS A 1 243 ? -9.203 -8.463 6.097 1.00 93.62 243 LYS A CA 1
ATOM 1860 C C . LYS A 1 243 ? -8.111 -8.475 7.159 1.00 93.62 243 LYS A C 1
ATOM 1862 O O . LYS A 1 243 ? -6.985 -8.892 6.899 1.00 93.62 243 LYS A O 1
ATOM 1867 N N . LEU A 1 244 ? -8.458 -8.037 8.363 1.00 92.62 244 LEU A N 1
ATOM 1868 C CA . LEU A 1 244 ? -7.622 -8.128 9.554 1.00 92.62 244 LEU A CA 1
ATOM 1869 C C . LEU A 1 244 ? -8.219 -9.167 10.501 1.00 92.62 244 LEU A C 1
ATOM 1871 O O . LEU A 1 244 ? -9.324 -8.983 11.001 1.00 92.62 244 LEU A O 1
ATOM 1875 N N . THR A 1 245 ? -7.487 -10.235 10.783 1.00 92.56 245 THR A N 1
ATOM 1876 C CA . THR A 1 245 ? -7.885 -11.266 11.746 1.00 92.56 245 THR A CA 1
ATOM 1877 C C . THR A 1 245 ? -7.030 -11.147 12.996 1.00 92.56 245 THR A C 1
ATOM 1879 O O . THR A 1 245 ? -5.811 -11.117 12.903 1.00 92.56 245 THR A O 1
ATOM 1882 N N . ILE A 1 246 ? -7.646 -11.093 14.172 1.00 89.94 246 ILE A N 1
ATOM 1883 C CA . ILE A 1 246 ? -6.973 -11.020 15.468 1.00 89.94 246 ILE A CA 1
ATOM 1884 C C . ILE A 1 246 ? -7.444 -12.196 16.316 1.00 89.94 246 ILE A C 1
ATOM 1886 O O . ILE A 1 246 ? -8.620 -12.288 16.653 1.00 89.94 246 ILE A O 1
ATOM 1890 N N . SER A 1 247 ? -6.528 -13.066 16.719 1.00 88.56 247 SER A N 1
ATOM 1891 C CA . SER A 1 247 ? -6.803 -14.218 17.578 1.00 88.56 247 SER A CA 1
ATOM 1892 C C . SER A 1 247 ? -6.102 -14.049 18.924 1.00 88.56 247 SER A C 1
ATOM 1894 O O . SER A 1 247 ? -4.959 -13.586 18.988 1.00 88.56 247 SER A O 1
ATOM 1896 N N . ARG A 1 248 ? -6.777 -14.383 20.031 1.00 83.44 248 ARG A N 1
ATOM 1897 C CA . ARG A 1 248 ? -6.235 -14.145 21.383 1.00 83.44 248 ARG A CA 1
ATOM 1898 C C . ARG A 1 248 ? -6.533 -15.264 22.381 1.00 83.44 248 ARG A C 1
ATOM 1900 O O . ARG A 1 248 ? -7.596 -15.877 22.353 1.00 83.44 248 ARG A O 1
ATOM 1907 N N . LYS A 1 249 ? -5.601 -15.424 23.329 1.00 81.81 249 LYS A N 1
ATOM 1908 C CA . LYS A 1 249 ? -5.658 -16.319 24.497 1.00 81.81 249 LYS A CA 1
ATOM 1909 C C . LYS A 1 249 ? -6.101 -15.596 25.775 1.00 81.81 249 LYS A C 1
ATOM 1911 O O . LYS A 1 249 ? -5.336 -15.498 26.731 1.00 81.81 249 LYS A O 1
ATOM 1916 N N . VAL A 1 250 ? -7.284 -14.984 25.794 1.00 76.06 250 VAL A N 1
ATOM 1917 C CA . VAL A 1 250 ? -7.641 -14.042 26.875 1.00 76.06 250 VAL A CA 1
ATOM 1918 C C . VAL A 1 250 ? -8.992 -14.339 27.510 1.00 76.06 250 VAL A C 1
ATOM 1920 O O . VAL A 1 250 ? -9.930 -14.761 26.839 1.00 76.06 250 VAL A O 1
ATOM 1923 N N . ALA A 1 251 ? -9.071 -14.115 28.824 1.00 76.62 251 ALA A N 1
ATOM 1924 C CA . ALA A 1 251 ? -10.317 -14.197 29.583 1.00 76.62 251 ALA A CA 1
ATOM 1925 C C . ALA A 1 251 ? -11.249 -13.019 29.268 1.00 76.62 251 ALA A C 1
ATOM 1927 O O . ALA A 1 251 ? -12.461 -13.211 29.197 1.00 76.62 251 ALA A O 1
ATOM 1928 N N . ASP A 1 252 ? -10.666 -11.843 29.019 1.00 82.50 252 ASP A N 1
ATOM 1929 C CA . ASP A 1 252 ? -11.393 -10.624 28.691 1.00 82.50 252 ASP A CA 1
ATOM 1930 C C . ASP A 1 252 ? -10.912 -10.037 27.365 1.00 82.50 252 ASP A C 1
ATOM 1932 O O . ASP A 1 252 ? -9.712 -9.981 27.075 1.00 82.50 252 ASP A O 1
ATOM 1936 N N . HIS A 1 253 ? -11.859 -9.571 26.560 1.00 88.25 253 HIS A N 1
ATOM 1937 C CA . HIS A 1 253 ? -11.594 -8.904 25.294 1.00 88.25 253 HIS A CA 1
ATOM 1938 C C . HIS A 1 253 ? -12.520 -7.706 25.134 1.00 88.25 253 HIS A C 1
ATOM 1940 O O . HIS A 1 253 ? -13.661 -7.738 25.580 1.00 88.25 253 HIS A O 1
ATOM 1946 N N . ALA A 1 254 ? -12.048 -6.649 24.486 1.00 91.75 254 ALA A N 1
ATOM 1947 C CA . ALA A 1 254 ? -12.899 -5.532 24.130 1.00 91.75 254 ALA A CA 1
ATOM 1948 C C . ALA A 1 254 ? -12.469 -4.945 22.793 1.00 91.75 254 ALA A C 1
ATOM 1950 O O . ALA A 1 254 ? -11.285 -4.987 22.453 1.00 91.75 254 ALA A O 1
ATOM 1951 N N . TYR A 1 255 ? -13.425 -4.382 22.068 1.00 94.19 255 TYR A N 1
ATOM 1952 C CA . TYR A 1 255 ? -13.165 -3.497 20.943 1.00 94.19 255 TYR A CA 1
ATOM 1953 C C . TYR A 1 255 ? -14.276 -2.453 20.841 1.00 94.19 255 TYR A C 1
ATOM 1955 O O . TYR A 1 255 ? -15.402 -2.667 21.294 1.00 94.19 255 TYR A O 1
ATOM 1963 N N . TYR A 1 256 ? -13.927 -1.304 20.281 1.00 95.06 256 TYR A N 1
ATOM 1964 C CA . TYR A 1 256 ? -14.800 -0.156 20.104 1.00 95.06 256 TYR A CA 1
ATOM 1965 C C . TYR A 1 256 ? -14.966 0.114 18.615 1.00 95.06 256 TYR A C 1
ATOM 1967 O O . TYR A 1 256 ? -13.976 0.152 17.890 1.00 95.06 256 TYR A O 1
ATOM 1975 N N . LEU A 1 257 ? -16.198 0.298 18.157 1.00 95.81 257 LEU A N 1
ATOM 1976 C CA . LEU A 1 257 ? -16.496 0.694 16.786 1.00 95.81 257 LEU A CA 1
ATOM 1977 C C . LEU A 1 257 ? -17.310 1.985 16.824 1.00 95.81 257 LEU A C 1
ATOM 1979 O O . LEU A 1 257 ? -18.409 1.995 17.377 1.00 95.81 257 LEU A O 1
ATOM 1983 N N . SER A 1 258 ? -16.801 3.058 16.229 1.00 95.00 258 SER A N 1
ATOM 1984 C CA . SER A 1 258 ? -17.522 4.323 16.087 1.00 95.00 258 SER A CA 1
ATOM 1985 C C . SER A 1 258 ? -17.777 4.683 14.632 1.00 95.00 258 SER A C 1
ATOM 1987 O O . SER A 1 258 ? -17.050 4.269 13.730 1.00 95.00 258 SER A O 1
ATOM 1989 N N . ALA A 1 259 ? -18.841 5.444 14.413 1.00 94.19 259 ALA A N 1
ATOM 1990 C CA . ALA A 1 259 ? -19.145 6.094 13.149 1.00 94.19 259 ALA A CA 1
ATOM 1991 C C . ALA A 1 259 ? -18.757 7.567 13.249 1.00 94.19 259 ALA A C 1
ATOM 1993 O O . ALA A 1 259 ? -18.890 8.159 14.312 1.00 94.19 259 ALA A O 1
ATOM 1994 N N . ILE A 1 260 ? -18.324 8.171 12.146 1.00 91.75 260 ILE A N 1
ATOM 1995 C CA . ILE A 1 260 ? -18.205 9.623 12.011 1.00 91.75 260 ILE A CA 1
ATOM 1996 C C . ILE A 1 260 ? -19.305 10.047 11.039 1.00 91.75 260 ILE A C 1
ATOM 1998 O O . ILE A 1 260 ? -19.293 9.672 9.866 1.00 91.75 260 ILE A O 1
ATOM 2002 N N . LEU A 1 261 ? -20.283 10.802 11.534 1.00 91.94 261 LEU A N 1
ATOM 2003 C CA . LEU A 1 261 ? -21.517 11.165 10.828 1.00 91.94 261 LEU A CA 1
ATOM 2004 C C . LEU A 1 261 ? -21.322 12.345 9.864 1.00 91.94 261 LEU A C 1
ATOM 2006 O O . LEU A 1 261 ? -22.091 13.310 9.846 1.00 91.94 261 LEU A O 1
ATOM 2010 N N . ILE A 1 262 ? -20.251 12.259 9.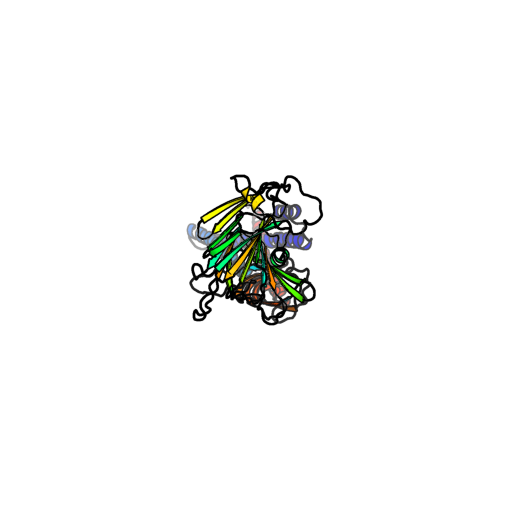078 1.00 88.06 262 ILE A N 1
ATOM 2011 C CA . ILE A 1 262 ? -19.903 13.170 7.995 1.00 88.06 262 ILE A CA 1
ATOM 2012 C C . ILE A 1 262 ? -19.774 12.334 6.727 1.00 88.06 262 ILE A C 1
ATOM 2014 O O . ILE A 1 262 ? -19.048 11.345 6.691 1.00 88.06 262 ILE A O 1
ATOM 2018 N N . ASP A 1 263 ? -20.456 12.754 5.674 1.00 84.62 263 ASP A N 1
ATOM 2019 C CA . ASP A 1 263 ? -20.242 12.279 4.321 1.00 84.62 263 ASP A CA 1
ATOM 2020 C C . ASP A 1 263 ? -19.265 13.216 3.604 1.00 84.62 263 ASP A C 1
ATOM 2022 O O . ASP A 1 263 ? -19.544 14.399 3.404 1.00 84.62 263 ASP A O 1
ATOM 2026 N N . GLY A 1 264 ? -18.100 12.671 3.261 1.00 77.12 264 GLY A N 1
ATOM 2027 C CA . GLY A 1 264 ? -17.044 13.333 2.493 1.00 77.12 264 GLY A CA 1
ATOM 2028 C C . GLY A 1 264 ? -17.020 12.920 1.020 1.00 77.12 264 GLY A C 1
ATOM 2029 O O . GLY A 1 264 ? -16.000 13.106 0.363 1.00 77.12 264 GLY A O 1
ATOM 2030 N N . SER A 1 265 ? -18.084 12.288 0.510 1.00 73.88 265 SER A N 1
ATOM 2031 C CA . SER A 1 265 ? -18.165 11.861 -0.893 1.00 73.88 265 SER A CA 1
ATOM 2032 C C . SER A 1 265 ? -18.416 13.008 -1.879 1.00 73.88 265 SER A C 1
ATOM 2034 O O . SER A 1 265 ? -18.141 12.845 -3.067 1.00 73.88 265 SER A O 1
ATOM 2036 N N . GLU A 1 266 ? -18.890 14.156 -1.393 1.00 76.19 266 GLU A N 1
ATOM 2037 C CA . GLU A 1 266 ? -19.099 15.380 -2.169 1.00 76.19 266 GLU A CA 1
ATOM 2038 C C . GLU A 1 266 ? -18.036 16.451 -1.850 1.00 76.19 266 GLU A C 1
ATOM 2040 O O . GLU A 1 266 ? -17.399 16.417 -0.798 1.00 76.19 266 GLU A O 1
ATOM 2045 N N . ASP A 1 267 ? -17.893 17.453 -2.731 1.00 79.31 267 ASP A N 1
ATOM 2046 C CA . ASP A 1 267 ? -16.947 18.577 -2.578 1.00 79.31 267 ASP A CA 1
ATOM 2047 C C . ASP A 1 267 ? -17.141 19.383 -1.278 1.00 79.31 267 ASP A C 1
ATOM 2049 O O . ASP A 1 267 ? -16.236 20.095 -0.837 1.00 79.31 267 ASP A O 1
ATOM 2053 N N . GLN A 1 268 ? -18.320 19.288 -0.655 1.00 83.88 268 GLN A N 1
ATOM 2054 C CA . GLN A 1 268 ? -18.603 19.869 0.653 1.00 83.88 268 GLN A CA 1
ATOM 2055 C C . GLN A 1 268 ? -19.033 18.771 1.633 1.00 83.88 268 GLN A C 1
ATOM 2057 O O . GLN A 1 268 ? -20.002 18.065 1.349 1.00 83.88 268 GLN A O 1
ATOM 2062 N N . PRO A 1 269 ? -18.374 18.647 2.801 1.00 84.50 269 PRO A N 1
ATOM 2063 C CA . PRO A 1 269 ? -18.744 17.649 3.793 1.00 84.50 269 PRO A CA 1
ATOM 2064 C C . PRO A 1 269 ? -20.163 17.914 4.308 1.00 84.50 269 PRO A C 1
ATOM 2066 O O . PRO A 1 269 ? -20.470 19.013 4.780 1.00 84.50 269 PRO A O 1
ATOM 2069 N N . LYS A 1 270 ? -21.031 16.901 4.236 1.00 90.19 270 LYS A N 1
ATOM 2070 C CA . LYS A 1 270 ? -22.423 16.969 4.707 1.00 90.19 270 LYS A CA 1
ATOM 2071 C C . LYS A 1 270 ? -22.627 16.054 5.903 1.00 90.19 270 LYS A C 1
ATOM 2073 O O . LYS A 1 270 ? -22.020 14.997 5.996 1.00 90.19 270 LYS A O 1
ATOM 2078 N N . LEU A 1 271 ? -23.509 16.439 6.819 1.00 90.94 271 LEU A N 1
ATOM 2079 C CA . LEU A 1 271 ? -23.913 15.554 7.911 1.00 90.94 271 LEU A CA 1
ATOM 2080 C C . LEU A 1 271 ? -24.779 14.424 7.354 1.00 90.94 271 LEU A C 1
ATOM 2082 O O . LEU A 1 271 ? -25.761 14.684 6.656 1.00 90.94 271 LEU A O 1
ATOM 2086 N N . SER A 1 272 ? -24.432 13.184 7.678 1.00 92.31 272 SER A N 1
ATOM 2087 C CA . SER A 1 272 ? -25.139 11.996 7.198 1.00 92.31 272 SER A CA 1
ATOM 2088 C C . SER A 1 272 ? -25.492 11.067 8.352 1.00 92.31 272 SER A C 1
ATOM 2090 O O . SER A 1 272 ? -24.788 10.979 9.353 1.00 92.31 272 SER A O 1
ATOM 2092 N N . GLY A 1 273 ? -26.642 10.405 8.237 1.00 93.25 273 GLY A N 1
ATOM 2093 C CA . GLY A 1 273 ? -26.999 9.316 9.139 1.00 93.25 273 GLY A CA 1
ATOM 2094 C C . GLY A 1 273 ? -26.311 8.025 8.710 1.00 93.25 273 GLY A C 1
ATOM 2095 O O . GLY A 1 273 ? -25.901 7.882 7.561 1.00 93.25 273 GLY A O 1
ATOM 2096 N N . GLN A 1 274 ? -26.237 7.060 9.616 1.00 93.81 274 GLN A N 1
ATOM 2097 C CA . GLN A 1 274 ? -25.729 5.722 9.324 1.00 93.81 274 GLN A CA 1
ATOM 2098 C C . GLN A 1 274 ? -26.649 4.668 9.936 1.00 93.81 274 GLN A C 1
ATOM 2100 O O . GLN A 1 274 ? -27.476 4.957 10.795 1.00 93.81 274 GLN A O 1
ATOM 2105 N N . ARG A 1 275 ? -26.515 3.414 9.510 1.00 94.44 275 ARG A N 1
ATOM 2106 C CA . ARG A 1 275 ? -27.187 2.286 10.162 1.00 94.44 275 ARG A CA 1
ATOM 2107 C C . ARG A 1 275 ? -26.133 1.350 10.721 1.00 94.44 275 ARG A C 1
ATOM 2109 O O . ARG A 1 275 ? -25.273 0.870 9.983 1.00 94.44 275 ARG A O 1
ATOM 2116 N N . LEU A 1 276 ? -26.246 1.096 12.018 1.00 94.69 276 LEU A N 1
ATOM 2117 C CA . LEU A 1 276 ? -25.486 0.079 12.718 1.00 94.69 276 LEU A CA 1
ATOM 2118 C C . LEU A 1 276 ? -26.240 -1.243 12.605 1.00 94.69 276 LEU A C 1
ATOM 2120 O O . LEU A 1 276 ? -27.358 -1.371 13.109 1.00 94.69 276 LEU A O 1
ATOM 2124 N N . ARG A 1 277 ? -25.626 -2.226 11.954 1.00 95.06 277 ARG A N 1
ATOM 2125 C CA . ARG A 1 277 ? -26.091 -3.611 11.955 1.00 95.06 277 ARG A CA 1
ATOM 2126 C C . ARG A 1 277 ? -25.341 -4.369 13.028 1.00 95.06 277 ARG A C 1
ATOM 2128 O O . ARG A 1 277 ? -24.117 -4.459 13.003 1.00 95.06 277 ARG A O 1
ATOM 2135 N N . PHE A 1 278 ? -26.085 -4.932 13.958 1.00 92.69 278 PHE A N 1
ATOM 2136 C CA . PHE A 1 278 ? -25.556 -5.751 15.031 1.00 92.69 278 PHE A CA 1
ATOM 2137 C C . PHE A 1 278 ? -26.218 -7.123 14.978 1.00 92.69 278 PHE A C 1
ATOM 2139 O O . PHE A 1 278 ? -27.397 -7.234 14.667 1.00 92.69 278 PHE A O 1
ATOM 2146 N N . SER A 1 279 ? -25.493 -8.195 15.266 1.00 95.06 279 SER A N 1
ATOM 2147 C CA . SER A 1 279 ? -26.103 -9.513 15.441 1.00 95.06 279 SER A CA 1
ATOM 2148 C C . SER A 1 279 ? -25.345 -10.322 16.474 1.00 95.06 279 SER A C 1
ATOM 2150 O O . SER A 1 279 ? -24.118 -10.268 16.524 1.00 95.06 279 SER A O 1
ATOM 2152 N N . VAL A 1 280 ? -26.083 -11.078 17.281 1.00 95.19 280 VAL A N 1
ATOM 2153 C CA . VAL A 1 280 ? -25.525 -11.979 18.296 1.00 95.19 280 VAL A CA 1
ATOM 2154 C C . VAL A 1 280 ? -26.095 -13.354 18.053 1.00 95.19 280 VAL A C 1
ATOM 2156 O O . VAL A 1 280 ? -27.317 -13.498 18.018 1.00 95.19 280 VAL A O 1
ATOM 2159 N N . ASP A 1 281 ? -25.219 -14.335 17.846 1.00 94.50 281 ASP A N 1
ATOM 2160 C CA . ASP A 1 281 ? -25.594 -15.708 17.496 1.00 94.50 281 ASP A CA 1
ATOM 2161 C C . ASP A 1 281 ? -26.668 -15.729 16.385 1.00 94.50 281 ASP A C 1
ATOM 2163 O O . ASP A 1 281 ? -27.739 -16.322 16.515 1.00 94.50 281 ASP A O 1
ATOM 2167 N N . ASP A 1 282 ? -26.388 -14.965 15.321 1.00 94.00 282 ASP A N 1
ATOM 2168 C CA . ASP A 1 282 ? -27.206 -14.795 14.111 1.00 94.00 282 ASP A CA 1
ATOM 2169 C C . ASP A 1 282 ? -28.601 -14.164 14.322 1.00 94.00 282 ASP A C 1
ATOM 2171 O O . ASP A 1 282 ? -29.427 -14.148 13.410 1.00 94.00 282 ASP A O 1
ATOM 2175 N N . LYS A 1 283 ? -28.863 -13.559 15.490 1.00 93.94 283 LYS A N 1
ATOM 2176 C CA . LYS A 1 283 ? -30.070 -12.751 15.742 1.00 93.94 283 LYS A CA 1
ATOM 2177 C C . LYS A 1 283 ? -29.800 -11.275 15.431 1.00 93.94 283 LYS A C 1
ATOM 2179 O O . LYS A 1 283 ? -29.065 -10.640 16.191 1.00 93.94 283 LYS A O 1
ATOM 2184 N N . PRO A 1 284 ? -30.371 -10.709 14.350 1.00 92.88 284 PRO A N 1
ATOM 2185 C CA . PRO A 1 284 ? -30.072 -9.346 13.931 1.00 92.88 284 PRO A CA 1
ATOM 2186 C C . PRO A 1 284 ? -30.779 -8.284 14.786 1.00 92.88 284 PRO A C 1
ATOM 2188 O O . PRO A 1 284 ? -31.924 -8.426 15.229 1.00 92.88 284 PRO A O 1
ATOM 2191 N N . LEU A 1 285 ? -30.082 -7.171 14.963 1.00 90.31 285 LEU A N 1
ATOM 2192 C CA . LEU A 1 285 ? -30.486 -5.955 15.641 1.00 90.31 285 LEU A CA 1
ATOM 2193 C C . LEU A 1 285 ? -29.951 -4.773 14.831 1.00 90.31 285 LEU A C 1
ATOM 2195 O O . LEU A 1 285 ? -28.777 -4.429 14.912 1.00 90.31 285 LEU A O 1
ATOM 2199 N N . ASP A 1 286 ? -30.834 -4.128 14.082 1.00 92.19 286 ASP A N 1
ATOM 2200 C CA . ASP A 1 286 ? -30.484 -2.910 13.358 1.00 92.19 286 ASP A CA 1
ATOM 2201 C C . ASP A 1 286 ? -30.849 -1.683 14.193 1.00 92.19 286 ASP A C 1
ATOM 2203 O O . ASP A 1 286 ? -31.930 -1.630 14.793 1.00 92.19 286 ASP A O 1
ATOM 2207 N N . ILE A 1 287 ? -29.944 -0.706 14.225 1.00 92.62 287 ILE A N 1
ATOM 2208 C CA . ILE A 1 287 ? -30.135 0.594 14.865 1.00 92.62 287 ILE A CA 1
ATOM 2209 C C . ILE A 1 287 ? -29.877 1.679 13.818 1.00 92.62 287 ILE A C 1
ATOM 2211 O O . ILE A 1 287 ? -28.771 1.804 13.290 1.00 92.62 287 ILE A O 1
ATOM 2215 N N . ASP A 1 288 ? -30.904 2.474 13.523 1.00 93.69 288 ASP A N 1
ATOM 2216 C CA . ASP A 1 288 ? -30.787 3.644 12.652 1.00 93.69 288 ASP A CA 1
ATOM 2217 C C . ASP A 1 288 ? -30.203 4.825 13.442 1.00 93.69 288 ASP A C 1
ATOM 2219 O O . ASP A 1 288 ? -30.758 5.248 14.454 1.00 93.69 288 ASP A O 1
ATOM 2223 N N . ILE A 1 289 ? -29.100 5.395 12.976 1.00 93.31 289 ILE A N 1
ATOM 2224 C CA . ILE A 1 289 ? -28.461 6.582 13.545 1.00 93.31 289 ILE A CA 1
ATOM 2225 C C . ILE A 1 289 ? -28.796 7.756 12.623 1.00 93.31 289 ILE A C 1
ATOM 2227 O O . ILE A 1 289 ? -28.348 7.806 11.479 1.00 93.31 289 ILE A O 1
ATOM 2231 N N . ALA A 1 290 ? -29.641 8.679 13.086 1.00 92.50 290 ALA A N 1
ATOM 2232 C CA . ALA A 1 290 ? -30.055 9.826 12.277 1.00 92.50 290 ALA A CA 1
ATOM 2233 C C . ALA A 1 290 ? -28.867 10.757 11.962 1.00 92.50 290 ALA A C 1
ATOM 2235 O O . ALA A 1 290 ? -27.866 10.741 12.662 1.00 92.50 290 ALA A O 1
ATOM 2236 N N . ALA A 1 291 ? -28.970 11.614 10.946 1.00 92.12 291 ALA A N 1
ATOM 2237 C CA . ALA A 1 291 ? -27.979 12.678 10.788 1.00 92.12 291 ALA A CA 1
ATOM 2238 C C . ALA A 1 291 ? -28.053 13.645 11.993 1.00 92.12 291 ALA A C 1
ATOM 2240 O O . ALA A 1 291 ? -29.165 13.961 12.445 1.00 92.12 291 ALA A O 1
ATOM 2241 N N . PRO A 1 292 ? -26.919 14.144 12.517 1.00 89.94 292 PRO A N 1
ATOM 2242 C CA . PRO A 1 292 ? -26.930 15.229 13.488 1.00 89.94 292 PRO A CA 1
ATOM 2243 C C . PRO A 1 292 ? -27.636 16.453 12.894 1.00 89.94 292 PRO A C 1
ATOM 2245 O O . PRO A 1 292 ? -27.458 16.784 11.724 1.00 89.94 292 PRO A O 1
ATOM 2248 N N . THR A 1 293 ? -28.447 17.149 13.690 1.00 85.88 293 THR A N 1
ATOM 2249 C CA . THR A 1 293 ? -29.163 18.351 13.220 1.00 85.88 293 THR A CA 1
ATOM 2250 C C . THR A 1 293 ? -28.286 19.600 13.216 1.00 85.88 293 THR A C 1
ATOM 2252 O O . THR A 1 293 ? -28.589 20.563 12.512 1.00 85.88 293 THR A O 1
ATOM 2255 N N . ARG A 1 294 ? -27.208 19.600 14.007 1.00 79.50 294 ARG A N 1
ATOM 2256 C CA . ARG A 1 294 ? -26.202 20.662 14.082 1.00 79.50 294 ARG A CA 1
ATOM 2257 C C . ARG A 1 294 ? -24.852 20.038 14.412 1.00 79.50 294 ARG A C 1
ATOM 2259 O O . ARG A 1 294 ? -24.790 19.115 15.219 1.00 79.50 294 ARG A O 1
ATOM 2266 N N . THR A 1 295 ? -23.777 20.595 13.868 1.00 69.44 295 THR A N 1
ATOM 2267 C CA . THR A 1 295 ? -22.449 20.440 14.465 1.00 69.44 295 THR A CA 1
ATOM 2268 C C . THR A 1 295 ? -22.470 21.239 15.766 1.00 69.44 295 THR A C 1
ATOM 2270 O O . THR A 1 295 ? -22.365 22.466 15.743 1.00 69.44 295 THR A O 1
ATOM 2273 N N . THR A 1 296 ? -22.735 20.599 16.903 1.00 56.00 296 THR A N 1
ATOM 2274 C CA . THR A 1 296 ? -22.554 21.272 18.195 1.00 56.00 296 THR A CA 1
ATOM 2275 C C . THR A 1 296 ? -21.113 21.781 18.295 1.00 56.00 296 THR A C 1
ATOM 2277 O O . THR A 1 296 ? -20.213 21.166 17.732 1.00 56.00 296 THR A O 1
ATOM 2280 N N . GLU A 1 297 ? -20.952 22.948 18.924 1.00 53.47 297 GLU A N 1
ATOM 2281 C CA . GLU A 1 297 ? -19.766 23.819 18.952 1.00 53.47 297 GLU A CA 1
ATOM 2282 C C . GLU A 1 297 ? -18.401 23.109 18.963 1.00 53.47 297 GLU A C 1
ATOM 2284 O O . GLU A 1 297 ? -18.246 22.029 19.514 1.00 53.47 297 GLU A O 1
ATOM 2289 N N . THR A 1 298 ? -17.392 23.799 18.423 1.00 52.72 298 THR A N 1
ATOM 2290 C CA . THR A 1 298 ? -15.976 23.426 18.191 1.00 52.72 298 THR A CA 1
ATOM 2291 C C . THR A 1 298 ? -15.194 22.772 19.346 1.00 52.72 298 THR A C 1
ATOM 2293 O O . THR A 1 298 ? -14.012 22.467 19.186 1.00 52.72 298 THR A O 1
ATOM 2296 N N . LYS A 1 299 ? -15.803 22.543 20.512 1.00 59.25 299 LYS A N 1
ATOM 2297 C CA . LYS A 1 299 ? -15.207 21.819 21.635 1.00 59.25 299 LYS A CA 1
ATOM 2298 C C . LYS A 1 299 ? -15.540 20.334 21.529 1.00 59.25 299 LYS A C 1
ATOM 2300 O O . LYS A 1 299 ? -16.706 19.963 21.460 1.00 59.25 299 LYS A O 1
ATOM 2305 N N . ARG A 1 300 ? -14.498 19.497 21.574 1.00 65.06 300 ARG A N 1
ATOM 2306 C CA . ARG A 1 300 ? -14.594 18.033 21.666 1.00 65.06 300 ARG A CA 1
ATOM 2307 C C . ARG A 1 300 ? -15.677 17.643 22.681 1.00 65.06 300 ARG A C 1
ATOM 2309 O O . ARG A 1 300 ? -15.608 18.081 23.834 1.00 65.06 300 ARG A O 1
ATOM 2316 N N . SER A 1 301 ? -16.680 16.880 22.243 1.00 69.88 301 SER A N 1
ATOM 2317 C CA . SER A 1 301 ? -17.722 16.349 23.121 1.00 69.88 301 SER A CA 1
ATOM 2318 C C . SER A 1 301 ? -17.053 15.571 24.253 1.00 69.88 301 SER A C 1
ATOM 2320 O O . SER A 1 301 ? -16.094 14.830 24.048 1.00 69.88 301 SER A O 1
ATOM 2322 N N . ALA A 1 302 ? -17.501 15.799 25.487 1.00 82.38 302 ALA A N 1
ATOM 2323 C CA . ALA A 1 302 ? -17.029 14.997 26.606 1.00 82.38 302 ALA A CA 1
ATOM 2324 C C . ALA A 1 302 ? -17.526 13.559 26.414 1.00 82.38 302 ALA A C 1
ATOM 2326 O O . ALA A 1 302 ? -18.720 13.378 26.180 1.00 82.38 302 ALA A O 1
ATOM 2327 N N . CYS A 1 303 ? -16.638 12.575 26.575 1.00 86.94 303 CYS A N 1
ATOM 2328 C CA . CYS A 1 303 ? -16.984 11.158 26.506 1.00 86.94 303 CYS A CA 1
ATOM 2329 C C . CYS A 1 303 ? -18.138 10.826 27.471 1.00 86.94 303 CYS A C 1
ATOM 2331 O O . CYS A 1 303 ? -18.012 10.998 28.691 1.00 86.94 303 CYS A O 1
ATOM 2333 N N . ARG A 1 304 ? -19.284 10.400 26.927 1.00 89.38 304 ARG A N 1
ATOM 2334 C CA . ARG A 1 304 ? -20.523 10.145 27.683 1.00 89.38 304 ARG A CA 1
ATOM 2335 C C . ARG A 1 304 ? -21.208 8.860 27.217 1.00 89.38 304 ARG A C 1
ATOM 2337 O O . ARG A 1 304 ? -21.247 8.602 26.017 1.00 89.38 304 ARG A O 1
ATOM 2344 N N . PRO A 1 305 ? -21.792 8.067 28.130 1.00 91.19 305 PRO A N 1
ATOM 2345 C CA . PRO A 1 305 ? -22.602 6.921 27.746 1.00 91.19 305 PRO A CA 1
ATOM 2346 C C . PRO A 1 305 ? -23.952 7.384 27.179 1.00 91.19 305 PRO A C 1
ATOM 2348 O O . PRO A 1 305 ? -24.553 8.340 27.674 1.00 91.19 305 PRO A O 1
ATOM 2351 N N . ILE A 1 306 ? -24.452 6.676 26.169 1.00 89.94 306 ILE A N 1
ATOM 2352 C CA . ILE A 1 306 ? -25.782 6.876 25.588 1.00 89.94 306 ILE A CA 1
ATOM 2353 C C . ILE A 1 306 ? -26.737 5.864 26.241 1.00 89.94 306 ILE A C 1
ATOM 2355 O O . ILE A 1 306 ? -26.605 4.663 25.996 1.00 89.94 306 ILE A O 1
ATOM 2359 N N . PRO A 1 307 ? -27.720 6.304 27.052 1.00 88.31 307 PRO A N 1
ATOM 2360 C CA . PRO A 1 307 ? -28.622 5.389 27.739 1.00 88.31 307 PRO A CA 1
ATOM 2361 C C . PRO A 1 307 ? -29.453 4.569 26.759 1.00 88.31 307 PRO A C 1
ATOM 2363 O O . PRO A 1 307 ? -30.130 5.103 25.876 1.00 88.31 307 PRO A O 1
ATOM 2366 N N . ILE A 1 308 ? -29.498 3.263 26.980 1.00 86.00 308 ILE A N 1
ATOM 2367 C CA . ILE A 1 308 ? -30.111 2.308 26.057 1.00 86.00 308 ILE A CA 1
ATOM 2368 C C . ILE A 1 308 ? -31.606 2.529 25.828 1.00 86.00 308 ILE A C 1
ATOM 2370 O O . ILE A 1 308 ? -32.147 2.266 24.751 1.00 86.00 308 ILE A O 1
ATOM 2374 N N . ARG A 1 309 ? -32.283 3.100 26.828 1.00 83.31 309 ARG A N 1
ATOM 2375 C CA . ARG A 1 309 ? -33.695 3.483 26.733 1.00 83.31 309 ARG A CA 1
ATOM 2376 C C . ARG A 1 309 ? -33.931 4.499 25.617 1.00 83.31 309 ARG A C 1
ATOM 2378 O O . ARG A 1 309 ? -35.012 4.508 25.037 1.00 83.31 309 ARG A O 1
ATOM 2385 N N . GLN A 1 310 ? -32.944 5.337 25.296 1.00 80.19 310 GLN A N 1
ATOM 2386 C CA . GLN A 1 310 ? -33.039 6.292 24.191 1.00 80.19 310 GLN A CA 1
ATOM 2387 C C . GLN A 1 310 ? -33.062 5.584 22.832 1.00 80.19 310 GLN A C 1
ATOM 2389 O O . GLN A 1 310 ? -33.812 6.006 21.956 1.00 80.19 310 GLN A O 1
ATOM 2394 N N . LEU A 1 311 ? -32.341 4.468 22.691 1.00 80.69 311 LEU A N 1
ATOM 2395 C CA . LEU A 1 311 ? -32.300 3.660 21.466 1.00 80.69 311 LEU A CA 1
ATOM 2396 C C . LEU A 1 311 ? -33.593 2.858 21.242 1.00 80.69 311 LEU A C 1
ATOM 2398 O O . LEU A 1 311 ? -33.972 2.592 20.102 1.00 80.69 311 LEU A O 1
ATOM 2402 N N . MET A 1 312 ? -34.293 2.494 22.323 1.00 77.12 312 MET A N 1
ATOM 2403 C CA . MET A 1 312 ? -35.444 1.576 22.293 1.00 77.12 312 MET A CA 1
ATOM 2404 C C . MET A 1 312 ? -36.820 2.262 22.412 1.00 77.12 312 MET A C 1
ATOM 2406 O O . MET A 1 312 ? -37.851 1.595 22.348 1.00 77.12 312 MET A O 1
ATOM 2410 N N . ARG A 1 313 ? -36.872 3.592 22.571 1.00 68.44 313 ARG A N 1
ATOM 2411 C CA . ARG A 1 313 ? -38.072 4.346 22.998 1.00 68.44 313 ARG A CA 1
ATOM 2412 C C . ARG A 1 313 ? -39.269 4.349 22.035 1.00 68.44 313 ARG A C 1
ATOM 2414 O O . ARG A 1 313 ? -40.346 4.749 22.460 1.00 68.44 313 ARG A O 1
ATOM 2421 N N . SER A 1 314 ? -39.115 3.968 20.761 1.00 57.28 314 SER A N 1
ATOM 2422 C CA . SER A 1 314 ? -40.137 4.261 19.732 1.00 57.28 314 SER A CA 1
ATOM 2423 C C . SER A 1 314 ? -40.664 3.068 18.929 1.00 57.28 314 SER A C 1
ATOM 2425 O O . SER A 1 314 ? -41.308 3.269 17.900 1.00 57.28 314 SER A O 1
ATOM 2427 N N . GLY A 1 315 ? -40.360 1.827 19.328 1.00 65.19 315 GLY A N 1
ATOM 2428 C CA . GLY A 1 315 ? -40.624 0.624 18.514 1.00 65.19 315 GLY A CA 1
ATOM 2429 C C . GLY A 1 315 ? -39.746 0.539 17.253 1.00 65.19 315 GLY A C 1
ATOM 2430 O O . GLY A 1 315 ? -39.371 -0.548 16.828 1.00 65.19 315 GLY A O 1
ATOM 2431 N N . LYS A 1 316 ? -39.327 1.692 16.718 1.00 70.00 316 LYS A N 1
ATOM 2432 C CA . LYS A 1 316 ? -38.205 1.871 15.800 1.00 70.00 316 LYS A CA 1
ATOM 2433 C C . LYS A 1 316 ? -36.930 2.071 16.623 1.00 70.00 316 LYS A C 1
ATOM 2435 O O . LYS A 1 316 ? -36.875 2.951 17.486 1.00 70.00 316 LYS A O 1
ATOM 2440 N N . ARG A 1 317 ? -35.933 1.226 16.372 1.00 86.56 317 ARG A N 1
ATOM 2441 C CA . ARG A 1 317 ? -34.610 1.250 17.007 1.00 86.56 317 ARG A CA 1
ATOM 2442 C C . ARG A 1 317 ? -33.791 2.363 16.356 1.00 86.56 317 ARG A C 1
ATOM 2444 O O . ARG A 1 317 ? -33.160 2.137 15.329 1.00 86.56 317 ARG A O 1
ATOM 2451 N N . MET A 1 318 ? -33.904 3.583 16.878 1.00 88.81 318 MET A N 1
ATOM 2452 C CA . MET A 1 318 ? -33.346 4.776 16.238 1.00 88.81 318 MET A CA 1
ATOM 2453 C C . MET A 1 318 ? -32.723 5.731 17.256 1.00 88.81 318 MET A C 1
ATOM 2455 O O . MET A 1 318 ? -33.394 6.154 18.199 1.00 88.81 318 MET A O 1
ATOM 2459 N N . LEU A 1 319 ? -31.475 6.133 17.016 1.00 87.94 319 LEU A N 1
ATOM 2460 C CA . LEU A 1 319 ? -30.789 7.195 17.743 1.00 87.94 319 LEU A CA 1
ATOM 2461 C C . LEU A 1 319 ? -31.081 8.543 17.067 1.00 87.94 319 LEU A C 1
ATOM 2463 O O . LEU A 1 319 ? -30.622 8.811 15.956 1.00 87.94 319 LEU A O 1
ATOM 2467 N N . ARG A 1 320 ? -31.889 9.384 17.722 1.00 85.88 320 ARG A N 1
ATOM 2468 C CA . ARG A 1 320 ? -32.270 10.716 17.221 1.00 85.88 320 ARG A CA 1
ATOM 2469 C C . ARG A 1 320 ? -31.312 11.781 17.742 1.00 85.88 320 ARG A C 1
ATOM 2471 O O . ARG A 1 320 ? -30.999 11.762 18.925 1.00 85.88 320 ARG A O 1
ATOM 2478 N N . ASN A 1 321 ? -30.948 12.736 16.882 1.00 85.06 321 ASN A N 1
ATOM 2479 C CA . ASN A 1 321 ? -29.959 13.781 17.178 1.00 85.0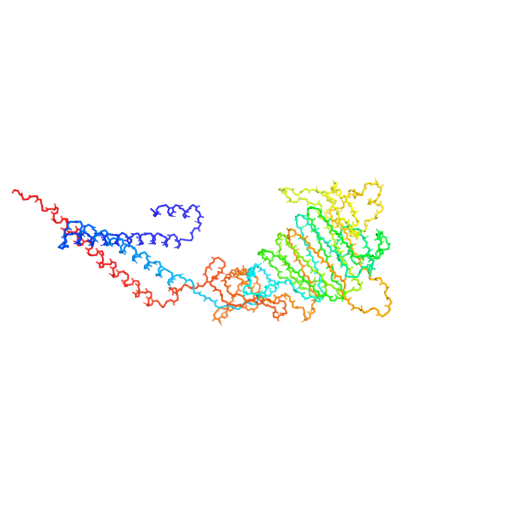6 321 ASN A CA 1
ATOM 2480 C C . ASN A 1 321 ? -28.669 13.207 17.788 1.00 85.06 321 ASN A C 1
ATOM 2482 O O . ASN A 1 321 ? -28.300 13.605 18.894 1.00 85.06 321 ASN A O 1
ATOM 2486 N N . PRO A 1 322 ? -28.021 12.240 17.116 1.00 86.00 322 PRO A N 1
ATOM 2487 C CA . PRO A 1 322 ? -26.766 11.718 17.618 1.00 86.00 322 PRO A CA 1
ATOM 2488 C C . PRO A 1 322 ? -25.691 12.808 17.620 1.00 86.00 322 PRO A C 1
ATOM 2490 O O . PRO A 1 322 ? -25.793 13.791 16.874 1.00 86.00 322 PRO A O 1
ATOM 2493 N N . PRO A 1 323 ? -24.644 12.613 18.429 1.00 85.56 323 PRO A N 1
ATOM 2494 C CA . PRO A 1 323 ? -23.406 13.360 18.270 1.00 85.56 323 PRO A CA 1
ATOM 2495 C C . PRO A 1 323 ? -22.759 13.085 16.912 1.00 85.56 323 PRO A C 1
ATOM 2497 O O . PRO A 1 323 ? -23.221 12.250 16.137 1.00 85.56 323 PRO A O 1
ATOM 2500 N N . LEU A 1 324 ? -21.657 13.775 16.633 1.00 88.25 324 LEU A N 1
ATOM 2501 C CA . LEU A 1 324 ? -20.908 13.585 15.395 1.00 88.25 324 LEU A CA 1
ATOM 2502 C C . LEU A 1 324 ? -20.224 12.211 15.319 1.00 88.25 324 LEU A C 1
ATOM 2504 O O . LEU A 1 324 ? -20.034 11.696 14.221 1.00 88.25 324 LEU A O 1
ATOM 2508 N N . ASP A 1 325 ? -19.861 11.631 16.464 1.00 90.31 325 ASP A N 1
ATOM 2509 C CA . ASP A 1 325 ? -19.020 10.438 16.573 1.00 90.31 325 ASP A CA 1
ATOM 2510 C C . ASP A 1 325 ? -19.579 9.349 17.521 1.00 90.31 325 ASP A C 1
ATOM 2512 O O . ASP A 1 325 ? -18.896 8.921 18.458 1.00 90.31 325 ASP A O 1
ATOM 2516 N N . PRO A 1 326 ? -20.824 8.869 17.327 1.00 92.75 326 PRO A N 1
ATOM 2517 C CA . PRO A 1 326 ? -21.375 7.819 18.173 1.00 92.75 326 PRO A CA 1
ATOM 2518 C C . PRO A 1 326 ? -20.607 6.508 17.978 1.00 92.75 326 PRO A C 1
ATOM 2520 O O . PRO A 1 326 ? -20.234 6.141 16.860 1.00 92.75 326 PRO A O 1
ATOM 2523 N N . GLY A 1 327 ? -20.435 5.746 19.054 1.00 94.19 327 GLY A N 1
ATOM 2524 C CA . GLY A 1 327 ? -19.791 4.442 18.983 1.00 94.19 327 GLY A CA 1
ATOM 2525 C C . GLY A 1 327 ? -20.333 3.410 19.952 1.00 94.19 327 GLY A C 1
ATOM 2526 O O . GLY A 1 327 ? -21.163 3.687 20.818 1.00 94.19 327 GLY A O 1
ATOM 2527 N N . VAL A 1 328 ? -19.874 2.181 19.749 1.00 95.00 328 VAL A N 1
ATOM 2528 C CA . VAL A 1 328 ? -20.292 0.990 20.479 1.00 95.00 328 VAL A CA 1
ATOM 2529 C C . VAL A 1 328 ? -19.062 0.288 21.015 1.00 95.00 328 VAL A C 1
ATOM 2531 O O . VAL A 1 328 ? -18.176 -0.105 20.257 1.00 95.00 328 VAL A O 1
ATOM 2534 N N . LEU A 1 329 ? -19.022 0.118 22.330 1.00 95.12 329 LEU A N 1
ATOM 2535 C CA . LEU A 1 329 ? -18.035 -0.687 23.023 1.00 95.12 329 LEU A CA 1
ATOM 2536 C C . LEU A 1 329 ? -18.603 -2.085 23.244 1.00 95.12 329 LEU A C 1
ATOM 2538 O O . LEU A 1 329 ? -19.653 -2.253 23.866 1.00 95.12 329 LEU A O 1
ATOM 2542 N N . LEU A 1 330 ? -17.880 -3.088 22.759 1.00 94.62 330 LEU A N 1
ATOM 2543 C CA . LEU A 1 330 ? -18.155 -4.488 23.036 1.00 94.62 330 LEU A CA 1
ATOM 2544 C C . LEU A 1 330 ? -17.114 -5.003 24.018 1.00 94.62 330 LEU A C 1
ATOM 2546 O O . LEU A 1 330 ? -15.918 -4.928 23.742 1.00 94.62 330 LEU A O 1
ATOM 2550 N N . ARG A 1 331 ? -17.567 -5.537 25.155 1.00 93.69 331 ARG A N 1
ATOM 2551 C CA . ARG A 1 331 ? -16.723 -6.232 26.135 1.00 93.69 331 ARG A CA 1
ATOM 2552 C C . ARG A 1 331 ? -17.151 -7.686 26.216 1.00 93.69 331 ARG A C 1
ATOM 2554 O O . ARG A 1 331 ? -18.328 -7.971 26.387 1.00 93.69 331 ARG A O 1
ATOM 2561 N N . PHE A 1 332 ? -16.200 -8.595 26.138 1.00 92.38 332 PHE A N 1
ATOM 2562 C CA . PHE A 1 332 ? -16.399 -10.025 26.285 1.00 92.38 332 PHE A CA 1
ATOM 2563 C C . PHE A 1 332 ? -15.696 -10.471 27.550 1.00 92.38 332 PHE A C 1
ATOM 2565 O O . PHE A 1 332 ? -14.504 -10.214 27.703 1.00 92.38 332 PHE A O 1
ATOM 2572 N N . THR A 1 333 ? -16.428 -11.156 28.417 1.00 91.75 333 THR A N 1
ATOM 2573 C CA . THR A 1 333 ? -15.902 -11.726 29.656 1.00 91.75 333 THR A CA 1
ATOM 2574 C C . THR A 1 333 ? -16.189 -13.209 29.663 1.00 91.75 333 THR A C 1
ATOM 2576 O O . THR A 1 333 ? -17.313 -13.644 29.393 1.00 91.75 333 THR A O 1
ATOM 2579 N N . ARG A 1 334 ? -15.165 -14.009 29.942 1.00 88.75 334 ARG A N 1
ATOM 2580 C CA . ARG A 1 334 ? -15.305 -15.459 30.015 1.00 88.75 334 ARG A CA 1
ATOM 2581 C C . ARG A 1 334 ? -16.228 -15.848 31.170 1.00 88.75 334 ARG A C 1
ATOM 2583 O O . ARG A 1 334 ? -16.064 -15.393 32.299 1.00 88.75 334 ARG A O 1
ATOM 2590 N N . ASN A 1 335 ? -17.177 -16.734 30.891 1.00 88.25 335 ASN A N 1
ATOM 2591 C CA . ASN A 1 335 ? -18.013 -17.332 31.922 1.00 88.25 335 ASN A CA 1
ATOM 2592 C C . ASN A 1 335 ? -17.157 -18.264 32.795 1.00 88.25 335 ASN A C 1
ATOM 2594 O O . ASN A 1 335 ? -16.290 -18.959 32.260 1.00 88.25 335 ASN A O 1
ATOM 2598 N N . PRO A 1 336 ? -17.386 -18.326 34.117 1.00 82.44 336 PRO A N 1
ATOM 2599 C CA . PRO A 1 336 ? -16.677 -19.264 34.978 1.00 82.44 336 PRO A CA 1
ATOM 2600 C C . PRO A 1 336 ? -16.932 -20.704 34.506 1.00 82.44 336 PRO A C 1
ATOM 2602 O O . PRO A 1 336 ? -18.078 -21.144 34.407 1.00 82.44 336 PRO A O 1
ATOM 2605 N N . VAL A 1 337 ? -15.855 -21.424 34.185 1.00 71.81 337 VAL A N 1
ATOM 2606 C CA . VAL A 1 337 ? -15.873 -22.842 33.792 1.00 71.81 337 VAL A CA 1
ATOM 2607 C C . VAL A 1 337 ? -15.299 -23.662 34.958 1.00 71.81 337 VAL A C 1
ATOM 2609 O O . VAL A 1 337 ? -14.395 -23.161 35.629 1.00 71.81 337 VAL A O 1
ATOM 2612 N N . PRO A 1 338 ? -15.793 -24.887 35.234 1.00 72.25 338 PRO A N 1
ATOM 2613 C CA . PRO A 1 338 ? -15.207 -25.765 36.249 1.00 72.25 338 PRO A CA 1
ATOM 2614 C C . PRO A 1 338 ? -13.691 -25.945 36.063 1.00 72.25 338 PRO A C 1
ATOM 2616 O O . PRO A 1 338 ? -13.209 -25.982 34.929 1.00 72.25 338 PRO A O 1
ATOM 2619 N N . ALA A 1 339 ? -12.963 -26.061 37.178 1.00 60.62 339 ALA A N 1
ATOM 2620 C CA . ALA A 1 339 ? -11.499 -25.963 37.265 1.00 60.62 339 ALA A CA 1
ATOM 2621 C C . ALA A 1 339 ? -10.703 -26.940 36.371 1.00 60.62 339 ALA A C 1
ATOM 2623 O O . ALA A 1 339 ? -9.537 -26.678 36.086 1.00 60.62 339 ALA A O 1
ATOM 2624 N N . ASP A 1 340 ? -11.332 -28.010 35.879 1.00 57.62 340 ASP A N 1
ATOM 2625 C CA . ASP A 1 340 ? -10.674 -29.071 35.105 1.00 57.62 340 ASP A CA 1
ATOM 2626 C C . ASP A 1 340 ? -10.677 -28.837 33.580 1.00 57.62 340 ASP A C 1
ATOM 2628 O O . ASP A 1 340 ? -10.091 -29.612 32.822 1.00 57.62 340 ASP A O 1
ATOM 2632 N N . ALA A 1 341 ? -11.316 -27.770 33.087 1.00 60.31 341 ALA A N 1
ATOM 2633 C CA . ALA A 1 341 ? -11.314 -27.450 31.660 1.00 60.31 341 ALA A CA 1
ATOM 2634 C C . ALA A 1 341 ? -10.041 -26.679 31.271 1.00 60.31 341 ALA A C 1
ATOM 2636 O O . ALA A 1 341 ? -9.893 -25.496 31.585 1.00 60.31 341 ALA A O 1
ATOM 2637 N N . THR A 1 342 ? -9.141 -27.328 30.529 1.00 55.66 342 THR A N 1
ATOM 2638 C CA . THR A 1 342 ? -7.899 -26.720 30.032 1.00 55.66 342 THR A CA 1
ATOM 2639 C C . THR A 1 342 ? -8.138 -25.383 29.313 1.00 55.66 342 THR A C 1
ATOM 2641 O O . THR A 1 342 ? -9.069 -25.213 28.507 1.00 55.66 342 THR A O 1
ATOM 2644 N N . LEU A 1 343 ? -7.266 -24.419 29.629 1.00 57.25 343 LEU A N 1
ATOM 2645 C CA . LEU A 1 343 ? -7.127 -23.105 28.998 1.00 57.25 343 LEU A CA 1
ATOM 2646 C C . LEU A 1 343 ? -6.542 -23.274 27.584 1.00 57.25 343 LEU A C 1
ATOM 2648 O O . LEU A 1 343 ? -5.341 -23.134 27.383 1.00 57.25 343 LEU A O 1
ATOM 2652 N N . GLY A 1 344 ? -7.387 -23.639 26.622 1.00 57.03 344 GLY A N 1
ATOM 2653 C CA . GLY A 1 344 ? -7.115 -23.421 25.198 1.00 57.03 344 GLY A CA 1
ATOM 2654 C C . GLY A 1 344 ? -7.684 -22.067 24.770 1.00 57.03 344 GLY A C 1
ATOM 2655 O O . GLY A 1 344 ? -8.571 -21.536 25.437 1.00 57.03 344 GLY A O 1
ATOM 2656 N N . ASP A 1 345 ? -7.151 -21.488 23.702 1.00 56.28 345 ASP A N 1
ATOM 2657 C CA . ASP A 1 345 ? -7.464 -20.115 23.289 1.00 56.28 345 ASP A CA 1
ATOM 2658 C C . ASP A 1 345 ? -8.561 -20.119 22.260 1.00 56.28 345 ASP A C 1
ATOM 2660 O O . ASP A 1 345 ? -8.457 -20.795 21.241 1.00 56.28 345 ASP A O 1
ATOM 2664 N N . ASP A 1 346 ? -9.594 -19.331 22.517 1.00 66.81 346 ASP A N 1
ATOM 2665 C CA . ASP A 1 346 ? -10.891 -19.620 21.937 1.00 66.81 346 ASP A CA 1
ATOM 2666 C C . ASP A 1 346 ? -11.536 -18.409 21.268 1.00 66.81 346 ASP A C 1
ATOM 2668 O O . ASP A 1 346 ? -12.749 -18.442 21.116 1.00 66.81 346 ASP A O 1
ATOM 2672 N N . ILE A 1 347 ? -10.827 -17.327 20.912 1.00 86.19 347 ILE A N 1
ATOM 2673 C CA . ILE A 1 347 ? -11.479 -16.164 20.276 1.00 86.19 347 ILE A CA 1
ATOM 2674 C C . ILE A 1 347 ? -10.754 -15.652 19.031 1.00 86.19 347 ILE A C 1
ATOM 2676 O O . ILE A 1 347 ? -9.525 -15.576 18.996 1.00 86.19 347 ILE A O 1
ATOM 2680 N N . SER A 1 348 ? -11.544 -15.250 18.036 1.00 92.25 348 SER A N 1
ATOM 2681 C CA . SER A 1 348 ? -11.097 -14.608 16.803 1.00 92.25 348 SER A CA 1
ATOM 2682 C C . SER A 1 348 ? -11.975 -13.394 16.502 1.00 92.25 348 SER A C 1
ATOM 2684 O O . SER A 1 348 ? -13.199 -13.484 16.555 1.00 92.25 348 SER A O 1
ATOM 2686 N N . LEU A 1 349 ? -11.351 -12.258 16.205 1.00 93.50 349 LEU A N 1
ATOM 2687 C CA . LEU A 1 349 ? -11.975 -11.043 15.699 1.00 93.50 349 LEU A CA 1
ATOM 2688 C C . LEU A 1 349 ? -11.511 -10.840 14.256 1.00 93.50 349 LEU A C 1
ATOM 2690 O O . LEU A 1 349 ? -10.348 -10.533 14.021 1.00 93.50 349 LEU A O 1
ATOM 2694 N N . SER A 1 350 ? -12.414 -10.999 13.297 1.00 95.44 350 SER A N 1
ATOM 2695 C CA . SER A 1 350 ? -12.178 -10.702 11.887 1.00 95.44 350 SER A CA 1
ATOM 2696 C C . SER A 1 350 ? -12.802 -9.358 11.544 1.00 95.44 350 SER A C 1
ATOM 2698 O O . SER A 1 350 ? -13.996 -9.168 11.740 1.00 95.44 350 SER A O 1
ATOM 2700 N N . VAL A 1 351 ? -12.026 -8.441 10.985 1.00 94.62 351 VAL A N 1
ATOM 2701 C CA . VAL A 1 351 ? -12.491 -7.141 10.502 1.00 94.62 351 VAL A CA 1
ATOM 2702 C C . VAL A 1 351 ? -12.289 -7.091 8.995 1.00 94.62 351 VAL A C 1
ATOM 2704 O O . VAL A 1 351 ? -11.165 -7.251 8.530 1.00 94.62 351 VAL A O 1
ATOM 2707 N N . ASN A 1 352 ? -13.360 -6.888 8.233 1.00 95.25 352 ASN A N 1
ATOM 2708 C CA . ASN A 1 352 ? -13.298 -6.691 6.787 1.00 95.25 352 ASN A CA 1
ATOM 2709 C C . ASN A 1 352 ? -13.711 -5.260 6.456 1.00 95.25 352 ASN A C 1
ATOM 2711 O O . ASN A 1 352 ? -14.744 -4.792 6.948 1.00 95.25 352 ASN A O 1
ATOM 2715 N N . GLY A 1 353 ? -12.933 -4.597 5.604 1.00 91.00 353 GLY A N 1
ATOM 2716 C CA . GLY A 1 353 ? -13.203 -3.225 5.194 1.00 91.00 353 GLY A CA 1
ATOM 2717 C C . GLY A 1 353 ? -12.674 -2.888 3.805 1.00 91.00 353 GLY A C 1
ATOM 2718 O O . GLY A 1 353 ? -11.674 -3.434 3.333 1.00 91.00 353 GLY A O 1
ATOM 2719 N N . ASP A 1 354 ? -13.333 -1.922 3.170 1.00 88.44 354 ASP A N 1
ATOM 2720 C CA . ASP A 1 354 ? -12.969 -1.375 1.855 1.00 88.44 354 ASP A CA 1
ATOM 2721 C C . ASP A 1 354 ? -11.814 -0.349 1.895 1.00 88.44 354 ASP A C 1
ATOM 2723 O O . ASP A 1 354 ? -11.832 0.677 1.217 1.00 88.44 354 ASP A O 1
ATOM 2727 N N . GLY A 1 355 ? -10.773 -0.653 2.670 1.00 87.88 355 GLY A N 1
ATOM 2728 C CA . GLY A 1 355 ? -9.553 0.146 2.787 1.00 87.88 355 GLY A CA 1
ATOM 2729 C C . GLY A 1 355 ? -9.515 1.101 3.978 1.00 87.88 355 GLY A C 1
ATOM 2730 O O . GLY A 1 355 ? -10.387 1.098 4.840 1.00 87.88 355 GLY A O 1
ATOM 2731 N N . GLY A 1 356 ? -8.454 1.898 4.075 1.00 92.44 356 GLY A N 1
ATOM 2732 C CA . GLY A 1 356 ? -8.277 2.870 5.155 1.00 92.44 356 GLY A CA 1
ATOM 2733 C C . GLY A 1 356 ? -6.919 2.781 5.833 1.00 92.44 356 GLY A C 1
ATOM 2734 O O . GLY A 1 356 ? -5.989 2.165 5.319 1.00 92.44 356 GLY A O 1
ATOM 2735 N N . TRP A 1 357 ? -6.804 3.432 6.983 1.00 93.81 357 TRP A N 1
ATOM 2736 C CA . TRP A 1 357 ? -5.567 3.524 7.748 1.00 93.81 357 TRP A CA 1
ATOM 2737 C C . TRP A 1 357 ? -5.632 2.604 8.956 1.00 93.81 357 TRP A C 1
ATOM 2739 O O . TRP A 1 357 ? -6.410 2.846 9.874 1.00 93.81 357 TRP A O 1
ATOM 2749 N N . ILE A 1 358 ? -4.793 1.572 8.969 1.00 93.50 358 ILE A N 1
ATOM 2750 C CA . ILE A 1 358 ? -4.579 0.719 10.134 1.00 93.50 358 ILE A CA 1
ATOM 2751 C C . ILE A 1 358 ? -3.357 1.244 10.874 1.00 93.50 358 ILE A C 1
ATOM 2753 O O . ILE A 1 358 ? -2.229 1.153 10.396 1.00 93.50 358 ILE A O 1
ATOM 2757 N N . ARG A 1 359 ? -3.582 1.806 12.049 1.00 93.00 359 ARG A N 1
ATOM 2758 C CA . ARG A 1 359 ? -2.565 2.230 12.996 1.00 93.00 359 ARG A CA 1
ATOM 2759 C C . ARG A 1 359 ? -2.415 1.174 14.080 1.00 93.00 359 ARG A C 1
ATOM 2761 O O . ARG A 1 359 ? -3.387 0.809 14.730 1.00 93.00 359 ARG A O 1
ATOM 2768 N N . MET A 1 360 ? -1.194 0.722 14.303 1.00 90.25 360 MET A N 1
ATOM 2769 C CA . MET A 1 360 ? -0.839 -0.177 15.388 1.00 90.25 360 MET A CA 1
ATOM 2770 C C . MET A 1 360 ? 0.164 0.517 16.298 1.00 90.25 360 MET A C 1
ATOM 2772 O O . MET A 1 360 ? 1.230 0.929 15.837 1.00 90.25 360 MET A O 1
ATOM 2776 N N . THR A 1 361 ? -0.184 0.667 17.572 1.00 89.12 361 THR A N 1
ATOM 2777 C CA . THR A 1 361 ? 0.668 1.314 18.573 1.00 89.12 361 THR A CA 1
ATOM 2778 C C . THR A 1 361 ? 1.144 0.281 19.584 1.00 89.12 361 THR A C 1
ATOM 2780 O O . THR A 1 361 ? 0.341 -0.426 20.185 1.00 89.12 361 THR A O 1
ATOM 2783 N N . TYR A 1 362 ? 2.456 0.191 19.769 1.00 84.94 362 TYR A N 1
ATOM 2784 C CA . TYR A 1 362 ? 3.122 -0.755 20.658 1.00 84.94 362 TYR A CA 1
ATOM 2785 C C . TYR A 1 362 ? 3.658 -0.036 21.895 1.00 84.94 362 TYR A C 1
ATOM 2787 O O . TYR A 1 362 ? 4.134 1.102 21.802 1.00 84.94 362 TYR A O 1
ATOM 2795 N N . GLY A 1 363 ? 3.630 -0.724 23.039 1.00 76.38 363 GLY A N 1
ATOM 2796 C CA . GLY A 1 363 ? 4.409 -0.322 24.211 1.00 76.38 363 GLY A CA 1
ATOM 2797 C C . GLY A 1 363 ? 5.918 -0.492 23.986 1.00 76.38 363 GLY A C 1
ATOM 2798 O O . GLY A 1 363 ? 6.342 -1.199 23.072 1.00 76.38 363 GLY A O 1
ATOM 2799 N N . ASP A 1 364 ? 6.734 0.130 24.839 1.00 67.94 364 ASP A N 1
ATOM 2800 C CA . ASP A 1 364 ? 8.208 0.145 24.746 1.00 67.94 364 ASP A CA 1
ATOM 2801 C C . ASP A 1 364 ? 8.892 -1.220 25.010 1.00 67.94 364 ASP A C 1
ATOM 2803 O O . ASP A 1 364 ? 10.114 -1.311 25.145 1.00 67.94 364 ASP A O 1
ATOM 2807 N N . GLU A 1 365 ? 8.140 -2.322 25.097 1.00 59.31 365 GLU A N 1
ATOM 2808 C CA . GLU A 1 365 ? 8.734 -3.621 25.403 1.00 59.31 365 GLU A CA 1
ATOM 2809 C C . GLU A 1 365 ? 9.773 -4.038 24.349 1.00 59.31 365 GLU A C 1
ATOM 2811 O O . GLU A 1 365 ? 9.564 -3.987 23.134 1.00 59.31 365 GLU A O 1
ATOM 2816 N N . LYS A 1 366 ? 10.928 -4.487 24.852 1.00 55.56 366 LYS A N 1
ATOM 2817 C CA . LYS A 1 366 ? 12.144 -4.846 24.103 1.00 55.56 366 LYS A CA 1
ATOM 2818 C C . LYS A 1 366 ? 11.979 -6.019 23.117 1.00 55.56 366 LYS A C 1
ATOM 2820 O O . LYS A 1 366 ? 12.968 -6.419 22.509 1.00 55.56 366 LYS A O 1
ATOM 2825 N N . SER A 1 367 ? 10.784 -6.587 22.961 1.00 51.72 367 SER A N 1
ATOM 2826 C CA . SER A 1 367 ? 10.556 -7.880 22.301 1.00 51.72 367 SER A CA 1
ATOM 2827 C C . SER A 1 367 ? 9.600 -7.861 21.104 1.00 51.72 367 SER A C 1
ATOM 2829 O O . SER A 1 367 ? 9.524 -8.870 20.403 1.00 51.72 367 SER A O 1
ATOM 2831 N N . SER A 1 368 ? 8.896 -6.765 20.807 1.00 58.94 368 SER A N 1
ATOM 2832 C CA . SER A 1 368 ? 7.958 -6.758 19.679 1.00 58.94 368 SER A CA 1
ATOM 2833 C C . SER A 1 368 ? 8.703 -6.560 18.354 1.00 58.94 368 SER A C 1
ATOM 2835 O O . SER A 1 368 ? 9.159 -5.468 18.007 1.00 58.94 368 SER A O 1
ATOM 2837 N N . ARG A 1 369 ? 8.854 -7.648 17.587 1.00 69.75 369 ARG A N 1
ATOM 2838 C CA . ARG A 1 369 ? 9.173 -7.550 16.158 1.00 69.75 369 ARG A CA 1
ATOM 2839 C C . ARG A 1 369 ? 8.064 -6.736 15.501 1.00 69.75 369 ARG A C 1
ATOM 2841 O O . ARG A 1 369 ? 6.896 -7.100 15.585 1.00 69.75 369 ARG A O 1
ATOM 2848 N N . ILE A 1 370 ? 8.432 -5.635 14.858 1.00 73.19 370 ILE A N 1
ATOM 2849 C CA . ILE A 1 370 ? 7.501 -4.697 14.222 1.00 73.19 370 ILE A CA 1
ATOM 2850 C C . ILE A 1 370 ? 7.162 -5.205 12.813 1.00 73.19 370 ILE A C 1
ATOM 2852 O O . ILE A 1 370 ? 7.277 -4.478 11.848 1.00 73.19 370 ILE A O 1
ATOM 2856 N N . GLY A 1 371 ? 6.822 -6.481 12.662 1.00 85.19 371 GLY A N 1
ATOM 2857 C CA . GLY A 1 371 ? 6.324 -7.013 11.400 1.00 85.19 371 GLY A CA 1
ATOM 2858 C C . GLY A 1 371 ? 6.728 -8.457 11.154 1.00 85.19 371 GLY A C 1
ATOM 2859 O O . GLY A 1 371 ? 7.152 -9.177 12.060 1.00 85.19 371 GLY A O 1
ATOM 2860 N N . GLN A 1 372 ? 6.580 -8.870 9.902 1.00 89.00 372 GLN A N 1
ATOM 2861 C CA . GLN A 1 372 ? 7.002 -10.158 9.375 1.00 89.00 372 GLN A CA 1
ATOM 2862 C C . GLN A 1 372 ? 8.023 -9.939 8.257 1.00 89.00 372 GLN A C 1
ATOM 2864 O O . GLN A 1 372 ? 7.744 -9.245 7.275 1.00 89.00 372 GLN A O 1
ATOM 2869 N N . ASP A 1 373 ? 9.193 -10.558 8.405 1.00 92.88 373 ASP A N 1
ATOM 2870 C CA . ASP A 1 373 ? 10.242 -10.545 7.388 1.00 92.88 373 ASP A CA 1
ATOM 2871 C C . ASP A 1 373 ? 9.745 -11.194 6.083 1.00 92.88 373 ASP A C 1
ATOM 2873 O O . ASP A 1 373 ? 8.982 -12.168 6.089 1.00 92.88 373 ASP A O 1
ATOM 2877 N N . GLY A 1 374 ? 10.210 -10.696 4.940 1.00 93.38 374 GLY A N 1
ATOM 2878 C CA . GLY A 1 374 ? 9.817 -11.269 3.659 1.00 93.38 374 GLY A CA 1
ATOM 2879 C C . GLY A 1 374 ? 10.329 -10.521 2.441 1.00 93.38 374 GLY A C 1
ATOM 2880 O O . GLY A 1 374 ? 11.121 -9.585 2.541 1.00 93.38 374 GLY A O 1
ATOM 2881 N N . LYS A 1 375 ? 9.858 -10.958 1.272 1.00 93.81 375 LYS A N 1
ATOM 2882 C CA . LYS A 1 375 ? 10.274 -10.420 -0.025 1.00 93.81 375 LYS A CA 1
ATOM 2883 C C . LYS A 1 375 ? 9.405 -9.250 -0.477 1.00 93.81 375 LYS A C 1
ATOM 2885 O O . LYS A 1 375 ? 8.199 -9.204 -0.224 1.00 93.81 375 LYS A O 1
ATOM 2890 N N . LEU A 1 376 ? 10.046 -8.337 -1.191 1.00 94.06 376 LEU A N 1
ATOM 2891 C CA . LEU A 1 376 ? 9.497 -7.125 -1.782 1.00 94.06 376 LEU A CA 1
ATOM 2892 C C . LEU A 1 376 ? 10.022 -6.990 -3.215 1.00 94.06 376 LEU A C 1
ATOM 2894 O O . LEU A 1 376 ? 11.140 -7.411 -3.512 1.00 94.06 376 LEU A O 1
ATOM 2898 N N . GLU A 1 377 ? 9.222 -6.388 -4.092 1.00 94.06 377 GLU A N 1
ATOM 2899 C CA . GLU A 1 377 ? 9.629 -6.080 -5.473 1.00 94.06 377 GLU A CA 1
ATOM 2900 C C . GLU A 1 377 ? 9.937 -4.592 -5.652 1.00 94.06 377 GLU A C 1
ATOM 2902 O O . GLU A 1 377 ? 10.876 -4.208 -6.350 1.00 94.06 377 GLU A O 1
ATOM 2907 N N . VAL A 1 378 ? 9.146 -3.742 -4.999 1.00 95.81 378 VAL A N 1
ATOM 2908 C CA . VAL A 1 378 ? 9.248 -2.288 -5.096 1.00 95.81 378 VAL A CA 1
ATOM 2909 C C . VAL A 1 378 ? 9.164 -1.694 -3.704 1.00 95.81 378 VAL A C 1
ATOM 2911 O O . VAL A 1 378 ? 8.329 -2.115 -2.897 1.00 95.81 378 VAL A O 1
ATOM 2914 N N . ILE A 1 379 ? 9.994 -0.688 -3.448 1.00 97.38 379 ILE A N 1
ATOM 2915 C CA . ILE A 1 379 ? 9.904 0.135 -2.252 1.00 97.38 379 ILE A CA 1
ATOM 2916 C C . ILE A 1 379 ? 10.236 1.597 -2.548 1.00 97.38 379 ILE A C 1
ATOM 2918 O O . ILE A 1 379 ? 11.173 1.892 -3.283 1.00 97.38 379 ILE A O 1
ATOM 2922 N N . GLU A 1 380 ? 9.472 2.503 -1.957 1.00 97.56 380 GLU A N 1
ATOM 2923 C CA . GLU A 1 380 ? 9.792 3.918 -1.813 1.00 97.56 380 GLU A CA 1
ATOM 2924 C C . GLU A 1 380 ? 10.067 4.198 -0.337 1.00 97.56 380 GLU A C 1
ATOM 2926 O O . GLU A 1 380 ? 9.304 3.745 0.518 1.00 97.56 380 GLU A O 1
ATOM 2931 N N . LEU A 1 381 ? 11.138 4.930 -0.047 1.00 97.56 381 LEU A N 1
ATOM 2932 C CA . LEU A 1 381 ? 11.589 5.264 1.301 1.00 97.56 381 LEU A CA 1
ATOM 2933 C C . LEU A 1 381 ? 11.831 6.767 1.432 1.00 97.56 381 LEU A C 1
ATOM 2935 O O . LEU A 1 381 ? 12.492 7.363 0.576 1.00 97.56 381 LEU A O 1
ATOM 2939 N N . ARG A 1 382 ? 11.346 7.346 2.531 1.00 97.56 382 ARG A N 1
ATOM 2940 C CA . ARG A 1 382 ? 11.545 8.739 2.952 1.00 97.56 382 ARG A CA 1
ATOM 2941 C C . ARG A 1 382 ? 11.725 8.812 4.469 1.00 97.56 382 ARG A C 1
ATOM 2943 O O . ARG A 1 382 ? 11.249 7.945 5.201 1.00 97.56 382 ARG A O 1
ATOM 2950 N N . GLY A 1 383 ? 12.398 9.855 4.949 1.00 96.06 383 GLY A N 1
ATOM 2951 C CA . GLY A 1 383 ? 12.624 10.092 6.376 1.00 96.06 383 GLY A CA 1
ATOM 2952 C C . GLY A 1 383 ? 13.983 9.611 6.879 1.00 96.06 383 GLY A C 1
ATOM 2953 O O . GLY A 1 383 ? 14.985 9.669 6.169 1.00 96.06 383 GLY A O 1
ATOM 2954 N N . ASN A 1 384 ? 14.051 9.197 8.143 1.00 95.88 384 ASN A N 1
ATOM 2955 C CA . ASN A 1 384 ? 15.330 8.989 8.815 1.00 95.88 384 ASN A CA 1
ATOM 2956 C C . ASN A 1 384 ? 15.967 7.639 8.466 1.00 95.88 384 ASN A C 1
ATOM 2958 O O . ASN A 1 384 ? 15.428 6.574 8.768 1.00 95.88 384 ASN A O 1
ATOM 2962 N N . PHE A 1 385 ? 17.179 7.681 7.914 1.00 96.56 385 PHE A N 1
ATOM 2963 C CA . PHE A 1 385 ? 18.001 6.497 7.677 1.00 96.56 385 PHE A CA 1
ATOM 2964 C C . PHE A 1 385 ? 19.058 6.367 8.773 1.00 96.56 385 PHE A C 1
ATOM 2966 O O . PHE A 1 385 ? 19.946 7.206 8.905 1.00 96.56 385 PHE A O 1
ATOM 2973 N N . ALA A 1 386 ? 19.004 5.273 9.527 1.00 95.69 386 ALA A N 1
ATOM 2974 C CA . ALA A 1 386 ? 20.071 4.887 10.444 1.00 95.69 386 ALA A CA 1
ATOM 2975 C C . ALA A 1 386 ? 21.299 4.341 9.692 1.00 95.69 386 ALA A C 1
ATOM 2977 O O . ALA A 1 386 ? 22.422 4.431 10.185 1.00 95.69 386 ALA A O 1
ATOM 2978 N N . ARG A 1 387 ? 21.083 3.746 8.514 1.00 97.19 387 ARG A N 1
ATOM 2979 C CA . ARG A 1 387 ? 22.129 3.257 7.609 1.00 97.19 387 ARG A CA 1
ATOM 2980 C C . ARG A 1 387 ? 21.597 3.280 6.183 1.00 97.19 387 ARG A C 1
ATOM 2982 O O . ARG A 1 387 ? 20.464 2.868 5.956 1.00 97.19 387 ARG A O 1
ATOM 2989 N N . PHE A 1 388 ? 22.407 3.717 5.228 1.00 97.88 388 PHE A N 1
ATOM 2990 C CA . PHE A 1 388 ? 22.102 3.554 3.813 1.00 97.88 388 PHE A CA 1
ATOM 2991 C C . PHE A 1 388 ? 23.394 3.315 3.042 1.00 97.88 388 PHE A C 1
ATOM 2993 O O . PHE A 1 388 ? 24.272 4.172 3.012 1.00 97.88 388 PHE A O 1
ATOM 3000 N N . GLU A 1 389 ? 23.533 2.132 2.458 1.00 98.19 389 GLU A N 1
ATOM 3001 C CA . GLU A 1 389 ? 24.706 1.735 1.683 1.00 98.19 389 GLU A CA 1
ATOM 3002 C C . GLU A 1 389 ? 24.306 1.347 0.267 1.00 98.19 389 GLU A C 1
ATOM 3004 O O . GLU A 1 389 ? 23.296 0.672 0.065 1.00 98.19 389 GLU A O 1
ATOM 3009 N N . LEU A 1 390 ? 25.132 1.744 -0.701 1.00 96.69 390 LEU A N 1
ATOM 3010 C CA . LEU A 1 390 ? 25.017 1.374 -2.110 1.00 96.69 390 LEU A CA 1
ATOM 3011 C C . LEU A 1 390 ? 26.332 0.743 -2.560 1.00 96.69 390 LEU A C 1
ATOM 3013 O O . LEU A 1 390 ? 27.390 1.345 -2.400 1.00 96.69 390 LEU A O 1
ATOM 3017 N N . ASP A 1 391 ? 26.271 -0.481 -3.080 1.00 96.19 391 ASP A N 1
ATOM 3018 C CA . ASP A 1 391 ? 27.430 -1.291 -3.473 1.00 96.19 391 ASP A CA 1
ATOM 3019 C C . ASP A 1 391 ? 28.524 -1.357 -2.374 1.00 96.19 391 ASP A C 1
ATOM 3021 O O . ASP A 1 391 ? 29.718 -1.407 -2.657 1.00 96.19 391 ASP A O 1
ATOM 3025 N N . GLY A 1 392 ? 28.108 -1.363 -1.098 1.00 96.50 392 GLY A N 1
ATOM 3026 C CA . GLY A 1 392 ? 28.992 -1.393 0.078 1.00 96.50 392 GLY A CA 1
ATOM 3027 C C . GLY A 1 392 ? 29.571 -0.035 0.495 1.00 96.50 392 GLY A C 1
ATOM 3028 O O . GLY A 1 392 ? 30.332 0.033 1.456 1.00 96.50 392 GLY A O 1
ATOM 3029 N N . VAL A 1 393 ? 29.214 1.048 -0.199 1.00 96.81 393 VAL A N 1
ATOM 3030 C CA . VAL A 1 393 ? 29.642 2.413 0.123 1.00 96.81 393 VAL A CA 1
ATOM 3031 C C . VAL A 1 393 ? 28.531 3.137 0.874 1.00 96.81 393 VAL A C 1
ATOM 3033 O O . VAL A 1 393 ? 27.421 3.299 0.356 1.00 96.81 393 VAL A O 1
ATOM 3036 N N . ALA A 1 394 ? 28.843 3.602 2.084 1.00 97.56 394 ALA A N 1
ATOM 3037 C CA . ALA A 1 394 ? 27.930 4.396 2.898 1.00 97.56 394 ALA A CA 1
ATOM 3038 C C . ALA A 1 394 ? 27.540 5.699 2.190 1.00 97.56 394 ALA A C 1
ATOM 3040 O O . ALA A 1 394 ? 28.382 6.418 1.653 1.00 97.56 394 ALA A O 1
ATOM 3041 N N . GLN A 1 395 ? 26.246 5.988 2.207 1.00 97.00 395 GLN A N 1
ATOM 3042 C CA . GLN A 1 395 ? 25.643 7.203 1.684 1.00 97.00 395 GLN A CA 1
ATOM 3043 C C . GLN A 1 395 ? 25.154 8.067 2.847 1.00 97.00 395 GLN A C 1
ATOM 3045 O O . GLN A 1 395 ? 24.816 7.556 3.914 1.00 97.00 395 GLN A O 1
ATOM 3050 N N . ALA A 1 396 ? 25.070 9.377 2.623 1.00 95.75 396 ALA A N 1
ATOM 3051 C CA . ALA A 1 396 ? 24.470 10.327 3.556 1.00 95.75 396 ALA A CA 1
ATOM 3052 C C . ALA A 1 396 ? 23.102 10.782 3.011 1.00 95.75 396 ALA A C 1
ATOM 3054 O O . ALA A 1 396 ? 23.036 11.788 2.300 1.00 95.75 396 ALA A O 1
ATOM 3055 N N . PRO A 1 397 ? 22.020 10.017 3.244 1.00 95.50 397 PRO A N 1
ATOM 3056 C CA . PRO A 1 397 ? 20.695 10.381 2.760 1.00 95.50 397 PRO A CA 1
ATOM 3057 C C . PRO A 1 397 ? 20.134 11.589 3.517 1.00 95.50 397 PRO A C 1
ATOM 3059 O O . PRO A 1 397 ? 20.332 11.720 4.725 1.00 95.50 397 PRO A O 1
ATOM 3062 N N . ASN A 1 398 ? 19.419 12.466 2.812 1.00 95.56 398 ASN A N 1
ATOM 3063 C CA . ASN A 1 398 ? 18.693 13.568 3.435 1.00 95.56 398 ASN A CA 1
ATOM 3064 C C . ASN A 1 398 ? 17.254 13.104 3.734 1.00 95.56 398 ASN A C 1
ATOM 3066 O O . ASN A 1 398 ? 16.625 12.532 2.844 1.00 95.56 398 ASN A O 1
ATOM 3070 N N . PRO A 1 399 ? 16.706 13.348 4.940 1.00 93.94 399 PRO A N 1
ATOM 3071 C CA . PRO A 1 399 ? 15.370 12.876 5.303 1.00 93.94 399 PRO A CA 1
ATOM 3072 C C . PRO A 1 399 ? 14.220 13.322 4.391 1.00 93.94 399 PRO A C 1
ATOM 3074 O O . PRO A 1 399 ? 13.169 12.683 4.383 1.00 93.94 399 PRO A O 1
ATOM 3077 N N . ILE A 1 400 ? 14.389 14.410 3.634 1.00 95.94 400 ILE A N 1
ATOM 3078 C CA . ILE A 1 400 ? 13.357 14.907 2.709 1.00 95.94 400 ILE A CA 1
ATOM 3079 C C . ILE A 1 400 ? 13.338 14.176 1.359 1.00 95.94 400 ILE A C 1
ATOM 3081 O O . ILE A 1 400 ? 12.298 14.199 0.687 1.00 95.94 400 ILE A O 1
ATOM 3085 N N . ASP A 1 401 ? 14.461 13.551 0.988 1.00 96.56 401 ASP A N 1
ATOM 3086 C CA . ASP A 1 401 ? 14.666 12.907 -0.308 1.00 96.56 401 ASP A CA 1
ATOM 3087 C C . ASP A 1 401 ? 13.787 11.647 -0.411 1.00 96.56 401 ASP A C 1
ATOM 3089 O O . ASP A 1 401 ? 13.553 10.945 0.577 1.00 96.56 401 ASP A O 1
ATOM 3093 N N . SER A 1 402 ? 13.295 11.349 -1.617 1.00 97.19 402 SER A N 1
ATOM 3094 C CA . SER A 1 402 ? 12.558 10.113 -1.926 1.00 97.19 402 SER A CA 1
ATOM 3095 C C . SER A 1 402 ? 13.442 9.119 -2.667 1.00 97.19 402 SER A C 1
ATOM 3097 O O . SER A 1 402 ? 14.002 9.433 -3.719 1.00 97.19 402 SER A O 1
ATOM 3099 N N . TYR A 1 403 ? 13.544 7.905 -2.127 1.00 98.19 403 TYR A N 1
ATOM 3100 C CA . TYR A 1 403 ? 14.329 6.809 -2.685 1.00 98.19 403 TYR A CA 1
ATOM 3101 C C . TYR A 1 403 ? 13.405 5.698 -3.172 1.00 98.19 403 TYR A C 1
ATOM 3103 O O . TYR A 1 403 ? 12.783 5.026 -2.357 1.00 98.19 403 TYR A O 1
ATOM 3111 N N . VAL A 1 404 ? 13.346 5.463 -4.484 1.00 98.19 404 VAL A N 1
ATOM 3112 C CA . VAL A 1 404 ? 12.536 4.393 -5.089 1.00 98.19 404 VAL A CA 1
ATOM 3113 C C . VAL A 1 404 ? 13.453 3.292 -5.600 1.00 98.19 404 VAL A C 1
ATOM 3115 O O . VAL A 1 404 ? 14.297 3.543 -6.461 1.00 98.19 404 VAL A O 1
ATOM 3118 N N . LEU A 1 405 ? 13.281 2.067 -5.108 1.00 97.81 405 LEU A N 1
ATOM 3119 C CA . LEU A 1 405 ? 14.054 0.892 -5.502 1.00 97.81 405 LEU A CA 1
ATOM 3120 C C . LEU A 1 405 ? 13.120 -0.188 -6.052 1.00 97.81 405 LEU A C 1
ATOM 3122 O O . LEU A 1 405 ? 12.110 -0.517 -5.435 1.00 97.81 405 LEU A O 1
ATOM 3126 N N . ILE A 1 406 ? 13.479 -0.752 -7.205 1.00 97.38 406 ILE A N 1
ATOM 3127 C CA . ILE A 1 406 ? 12.756 -1.848 -7.863 1.00 97.38 406 ILE A CA 1
ATOM 3128 C C . ILE A 1 406 ? 13.731 -2.997 -8.103 1.00 97.38 406 ILE A C 1
ATOM 3130 O O . ILE A 1 406 ? 14.756 -2.810 -8.769 1.00 97.38 406 ILE A O 1
ATOM 3134 N N . GLY A 1 407 ? 13.435 -4.191 -7.596 1.00 96.00 407 GLY A N 1
ATOM 3135 C CA . GLY A 1 407 ? 14.287 -5.361 -7.773 1.00 96.00 407 GLY A CA 1
ATOM 3136 C C . GLY A 1 407 ? 13.988 -6.499 -6.806 1.00 96.00 407 GLY A C 1
ATOM 3137 O O . GLY A 1 407 ? 12.856 -6.699 -6.393 1.00 96.00 407 GLY A O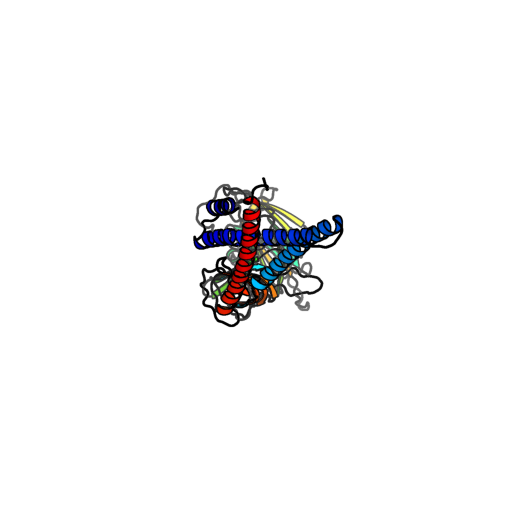 1
ATOM 3138 N N . ASP A 1 408 ? 15.026 -7.261 -6.470 1.00 95.81 408 ASP A N 1
ATOM 3139 C CA . ASP A 1 408 ? 14.930 -8.398 -5.556 1.00 95.81 408 ASP A CA 1
ATOM 3140 C C . ASP A 1 408 ? 15.290 -7.909 -4.146 1.00 95.81 408 ASP A C 1
ATOM 3142 O O . ASP A 1 408 ? 16.473 -7.732 -3.832 1.00 95.81 408 ASP A O 1
ATOM 3146 N N . ILE A 1 409 ? 14.269 -7.617 -3.332 1.00 97.19 409 ILE A N 1
ATOM 3147 C CA . ILE A 1 409 ? 14.404 -6.906 -2.053 1.00 97.19 409 ILE A CA 1
ATOM 3148 C C . ILE A 1 409 ? 13.931 -7.795 -0.898 1.00 97.19 409 ILE A C 1
ATOM 3150 O O . ILE A 1 409 ? 12.872 -8.416 -0.961 1.00 97.19 409 ILE A O 1
ATOM 3154 N N . ASP A 1 410 ? 14.713 -7.833 0.173 1.00 96.94 410 ASP A N 1
ATOM 3155 C CA . ASP A 1 410 ? 14.383 -8.437 1.460 1.00 96.94 410 ASP A CA 1
ATOM 3156 C C . ASP A 1 410 ? 14.064 -7.341 2.474 1.00 96.94 410 ASP A C 1
ATOM 3158 O O . ASP A 1 410 ? 14.892 -6.465 2.729 1.00 96.94 410 ASP A O 1
ATOM 3162 N N . GLY A 1 411 ? 12.875 -7.398 3.066 1.00 96.38 411 GLY A N 1
ATOM 3163 C CA . GLY A 1 411 ? 12.493 -6.585 4.213 1.00 96.38 411 GLY A CA 1
ATOM 3164 C C . GLY A 1 411 ? 12.616 -7.388 5.509 1.00 96.38 411 GLY A C 1
ATOM 3165 O O . GLY A 1 411 ? 12.223 -8.554 5.563 1.00 96.38 411 GLY A O 1
ATOM 3166 N N . SER A 1 412 ? 13.158 -6.771 6.558 1.00 94.94 412 SER A N 1
ATOM 3167 C CA . SER A 1 412 ? 13.314 -7.391 7.877 1.00 94.94 412 SER A CA 1
ATOM 3168 C C . SER A 1 412 ? 13.253 -6.381 9.022 1.00 94.94 412 SER A C 1
ATOM 3170 O O . SER A 1 412 ? 13.453 -5.181 8.821 1.00 94.94 412 SER A O 1
ATOM 3172 N N . PHE A 1 413 ? 13.019 -6.871 10.240 1.00 91.38 413 PHE A N 1
ATOM 3173 C CA . PHE A 1 413 ? 12.886 -6.037 11.440 1.00 91.38 413 PHE A CA 1
ATOM 3174 C C . PHE A 1 413 ? 14.008 -6.315 12.451 1.00 91.38 413 PHE A C 1
ATOM 3176 O O . PHE A 1 413 ? 13.841 -7.149 13.343 1.00 91.38 413 PHE A O 1
ATOM 3183 N N . PRO A 1 414 ? 15.156 -5.610 12.371 1.00 88.31 414 PRO A N 1
ATOM 3184 C CA . PRO A 1 414 ? 16.301 -5.840 13.261 1.00 88.31 414 PRO A CA 1
ATOM 3185 C C . PRO A 1 414 ? 16.054 -5.458 14.735 1.00 88.31 414 PRO A C 1
ATOM 3187 O O . PRO A 1 414 ? 16.920 -5.687 15.576 1.00 88.31 414 PRO A O 1
ATOM 3190 N N . GLY A 1 415 ? 14.894 -4.878 15.059 1.00 83.75 415 GLY A N 1
ATOM 3191 C CA . GLY A 1 415 ? 14.538 -4.390 16.392 1.00 83.75 415 GLY A CA 1
ATOM 3192 C C . GLY A 1 415 ? 14.782 -2.888 16.565 1.00 83.75 415 GLY A C 1
ATOM 3193 O O . GLY A 1 415 ? 15.306 -2.217 15.678 1.00 83.75 415 GLY A O 1
ATOM 3194 N N . GLY A 1 416 ? 14.364 -2.339 17.711 1.00 77.94 416 GLY A N 1
ATOM 3195 C CA . GLY A 1 416 ? 14.613 -0.935 18.069 1.00 77.94 416 GLY A CA 1
ATOM 3196 C C . GLY A 1 416 ? 13.976 0.092 17.125 1.00 77.94 416 GLY A C 1
ATOM 3197 O O . GLY A 1 416 ? 14.634 1.060 16.763 1.00 77.94 416 GLY A O 1
ATOM 3198 N N . ASN A 1 417 ? 12.727 -0.142 16.705 1.00 80.19 417 ASN A N 1
ATOM 3199 C CA . ASN A 1 417 ? 11.975 0.721 15.781 1.00 80.19 417 ASN A CA 1
ATOM 3200 C C . ASN A 1 417 ? 12.626 0.942 14.408 1.00 80.19 417 ASN A C 1
ATOM 3202 O O . ASN A 1 417 ? 12.469 1.990 13.781 1.00 80.19 417 ASN A O 1
ATOM 3206 N N . LYS A 1 418 ? 13.392 -0.051 13.958 1.00 90.75 418 LYS A N 1
ATOM 3207 C CA . LYS A 1 418 ? 14.073 -0.016 12.672 1.00 90.75 418 LYS A CA 1
ATOM 3208 C C . LYS A 1 418 ? 13.486 -1.042 11.728 1.00 90.75 418 LYS A C 1
ATOM 3210 O O . LYS A 1 418 ? 13.157 -2.158 12.134 1.00 90.75 418 LYS A O 1
ATOM 3215 N N . VAL A 1 419 ? 13.440 -0.665 10.459 1.00 93.94 419 VAL A N 1
ATOM 3216 C CA . VAL A 1 419 ? 13.099 -1.560 9.357 1.00 93.94 419 VAL A CA 1
ATOM 3217 C C . VAL A 1 419 ? 14.279 -1.589 8.407 1.00 93.94 419 VAL A C 1
ATOM 3219 O O . VAL A 1 419 ? 14.808 -0.542 8.032 1.00 93.94 419 VAL A O 1
ATOM 3222 N N . ARG A 1 420 ? 14.730 -2.791 8.061 1.00 96.56 420 ARG A N 1
ATOM 3223 C CA . ARG A 1 420 ? 15.851 -3.009 7.156 1.00 96.56 420 ARG A CA 1
ATOM 3224 C C . ARG A 1 420 ? 15.347 -3.528 5.822 1.00 96.56 420 ARG A C 1
ATOM 3226 O O . ARG A 1 420 ? 14.660 -4.543 5.781 1.00 96.56 420 ARG A O 1
ATOM 3233 N N . PHE A 1 421 ? 15.777 -2.880 4.752 1.00 97.75 421 PHE A N 1
ATOM 3234 C CA . PHE A 1 421 ? 15.582 -3.299 3.376 1.00 97.75 421 PHE A CA 1
ATOM 3235 C C . PHE A 1 421 ? 16.941 -3.528 2.738 1.00 97.75 421 PHE A C 1
ATOM 3237 O O . PHE A 1 421 ? 17.745 -2.604 2.640 1.00 97.75 421 PHE A O 1
ATOM 3244 N N . ALA A 1 422 ? 17.208 -4.752 2.306 1.00 98.12 422 ALA A N 1
ATOM 3245 C CA . ALA A 1 422 ? 18.465 -5.101 1.664 1.00 98.12 422 ALA A CA 1
ATOM 3246 C C . ALA A 1 422 ? 18.201 -5.932 0.415 1.00 98.12 422 ALA A C 1
ATOM 3248 O O . ALA A 1 422 ? 17.242 -6.694 0.359 1.00 98.12 422 ALA A O 1
ATOM 3249 N N . GLY A 1 423 ? 19.044 -5.802 -0.602 1.00 97.75 423 GLY A N 1
ATOM 3250 C CA . GLY A 1 423 ? 18.847 -6.566 -1.826 1.00 97.75 423 GLY A CA 1
ATOM 3251 C C . GLY A 1 423 ? 19.587 -6.005 -3.022 1.00 97.75 423 GLY A C 1
ATOM 3252 O O . GLY A 1 423 ? 20.608 -5.328 -2.891 1.00 97.75 423 GLY A O 1
ATOM 3253 N N . THR A 1 424 ? 19.072 -6.324 -4.207 1.00 98.00 424 THR A N 1
ATOM 3254 C CA . THR A 1 424 ? 19.601 -5.828 -5.481 1.00 98.00 424 THR A CA 1
ATOM 3255 C C . THR A 1 424 ? 18.510 -5.078 -6.230 1.00 98.00 424 THR A C 1
ATOM 3257 O O . THR A 1 424 ? 17.538 -5.673 -6.696 1.00 98.00 424 THR A O 1
ATOM 3260 N N . ALA A 1 425 ? 18.690 -3.769 -6.379 1.00 97.44 425 ALA A N 1
ATOM 3261 C CA . ALA A 1 425 ? 17.810 -2.914 -7.155 1.00 97.44 425 ALA A CA 1
ATOM 3262 C C . ALA A 1 425 ? 18.235 -2.943 -8.630 1.00 97.44 425 ALA A C 1
ATOM 3264 O O . ALA A 1 425 ? 19.346 -2.547 -8.982 1.00 97.44 425 ALA A O 1
ATOM 3265 N N . LYS A 1 426 ? 17.345 -3.410 -9.507 1.00 96.19 426 LYS A N 1
ATOM 3266 C CA . LYS A 1 426 ? 17.501 -3.335 -10.971 1.00 96.19 426 LYS A CA 1
ATOM 3267 C C . LYS A 1 426 ? 17.255 -1.915 -11.474 1.00 96.19 426 LYS A C 1
ATOM 3269 O O . LYS A 1 426 ? 17.806 -1.526 -12.501 1.00 96.19 426 LYS A O 1
ATOM 3274 N N . ALA A 1 427 ? 16.456 -1.145 -10.742 1.00 96.00 427 ALA A N 1
ATOM 3275 C CA . ALA A 1 427 ? 16.259 0.268 -10.984 1.00 96.00 427 ALA A CA 1
ATOM 3276 C C . ALA A 1 427 ? 16.189 1.036 -9.661 1.00 96.00 427 ALA A C 1
ATOM 3278 O O . ALA A 1 427 ? 15.596 0.561 -8.691 1.00 96.00 427 ALA A O 1
ATOM 3279 N N . PHE A 1 428 ? 16.852 2.190 -9.619 1.00 97.19 428 PHE A N 1
ATOM 3280 C CA . PHE A 1 428 ? 16.986 2.999 -8.415 1.00 97.19 428 PHE A CA 1
ATOM 3281 C C . PHE A 1 428 ? 16.881 4.481 -8.771 1.00 97.19 428 PHE A C 1
ATOM 3283 O O . PHE A 1 428 ? 17.628 4.970 -9.623 1.00 97.19 428 PHE A O 1
ATOM 3290 N N . TRP A 1 429 ? 15.972 5.194 -8.110 1.00 97.75 429 TRP A N 1
ATOM 3291 C CA . TRP A 1 429 ? 15.781 6.632 -8.255 1.00 97.75 429 TRP A CA 1
ATOM 3292 C C . TRP A 1 429 ? 15.900 7.335 -6.910 1.00 97.75 429 TRP A C 1
ATOM 3294 O O . TRP A 1 429 ? 15.464 6.817 -5.886 1.00 97.75 429 TRP A O 1
ATOM 3304 N N . LYS A 1 430 ? 16.442 8.547 -6.959 1.00 97.12 430 LYS A N 1
ATOM 3305 C CA . LYS A 1 430 ? 16.443 9.529 -5.882 1.00 97.12 430 LYS A CA 1
ATOM 3306 C C . LYS A 1 430 ? 15.773 10.789 -6.418 1.00 97.12 430 LYS A C 1
ATOM 3308 O O . LYS A 1 430 ? 16.211 11.298 -7.447 1.00 97.12 430 LYS A O 1
ATOM 3313 N N . ASP A 1 431 ? 14.693 11.242 -5.792 1.00 95.75 431 ASP A N 1
ATOM 3314 C CA . ASP A 1 431 ? 13.926 12.429 -6.203 1.00 95.75 431 ASP A CA 1
ATOM 3315 C C . ASP A 1 431 ? 13.546 12.409 -7.691 1.00 95.75 431 ASP A C 1
ATOM 3317 O O . ASP A 1 431 ? 13.681 13.391 -8.422 1.00 95.75 431 ASP A O 1
ATOM 3321 N N . ARG A 1 432 ? 13.088 11.239 -8.162 1.00 92.94 432 ARG A N 1
ATOM 3322 C CA . ARG A 1 432 ? 12.743 10.956 -9.571 1.00 92.94 432 ARG A CA 1
ATOM 3323 C C . ARG A 1 432 ? 13.928 10.996 -10.549 1.00 92.94 432 ARG A C 1
ATOM 3325 O O . ARG A 1 432 ? 13.731 10.823 -11.751 1.00 92.94 432 ARG A O 1
ATOM 3332 N N . VAL A 1 433 ? 15.159 11.151 -10.066 1.00 92.75 433 VAL A N 1
ATOM 3333 C CA . VAL A 1 433 ? 16.388 11.069 -10.864 1.00 92.75 433 VAL A CA 1
ATOM 3334 C C . VAL A 1 433 ? 17.007 9.684 -10.708 1.00 92.75 433 VAL A C 1
ATOM 3336 O O . VAL A 1 433 ? 17.305 9.247 -9.597 1.00 92.75 433 VAL A O 1
ATOM 3339 N N . ARG A 1 434 ? 17.221 8.987 -11.830 1.00 93.44 434 ARG A N 1
ATOM 3340 C CA . ARG A 1 434 ? 17.873 7.670 -11.851 1.00 93.44 434 ARG A CA 1
ATOM 3341 C C . ARG A 1 434 ? 19.276 7.769 -11.251 1.00 93.44 434 ARG A C 1
ATOM 3343 O O . ARG A 1 434 ? 20.057 8.622 -11.657 1.00 93.44 434 ARG A O 1
ATOM 3350 N N . GLN A 1 435 ? 19.588 6.859 -10.338 1.00 94.25 435 GLN A N 1
ATOM 3351 C CA . GLN A 1 435 ? 20.877 6.784 -9.652 1.00 94.25 435 GLN A CA 1
ATOM 3352 C C . GLN A 1 435 ? 21.723 5.598 -10.108 1.00 94.25 435 GLN A C 1
ATOM 3354 O O . GLN A 1 435 ? 22.947 5.666 -10.066 1.00 94.25 435 GLN A O 1
ATOM 3359 N N . ASN A 1 436 ? 21.105 4.496 -10.543 1.00 92.06 436 ASN A N 1
ATOM 3360 C CA . ASN A 1 436 ? 21.870 3.335 -10.973 1.00 92.06 436 ASN A CA 1
ATOM 3361 C C . ASN A 1 436 ? 22.469 3.568 -12.364 1.00 92.06 436 ASN A C 1
ATOM 3363 O O . ASN A 1 436 ? 21.702 3.702 -13.318 1.00 92.06 436 ASN A O 1
ATOM 3367 N N . PRO A 1 437 ? 23.803 3.607 -12.520 1.00 89.50 437 PRO A N 1
ATOM 3368 C CA . PRO A 1 437 ? 24.425 3.978 -13.781 1.00 89.50 437 PRO A CA 1
ATOM 3369 C C . PRO A 1 437 ? 24.207 2.904 -14.853 1.00 89.50 437 PRO A C 1
ATOM 3371 O O . PRO A 1 437 ? 24.077 1.712 -14.556 1.00 89.50 437 PRO A O 1
ATOM 3374 N N . THR A 1 438 ? 24.192 3.309 -16.117 1.00 92.06 438 THR A N 1
ATOM 3375 C CA . THR A 1 438 ? 24.224 2.377 -17.247 1.00 92.06 438 THR A CA 1
ATOM 3376 C C . THR A 1 438 ? 25.628 1.801 -17.419 1.00 92.06 438 THR A C 1
ATOM 3378 O O . THR A 1 438 ? 26.601 2.290 -16.831 1.00 92.06 438 THR A O 1
ATOM 3381 N N . ARG A 1 439 ? 25.775 0.756 -18.244 1.00 89.88 439 ARG A N 1
ATOM 3382 C CA . ARG A 1 439 ? 27.114 0.246 -18.575 1.00 89.88 439 ARG A CA 1
ATOM 3383 C C . ARG A 1 439 ? 27.958 1.316 -19.253 1.00 89.88 439 ARG A C 1
ATOM 3385 O O . ARG A 1 439 ? 29.117 1.457 -18.885 1.00 89.88 439 ARG A O 1
ATOM 3392 N N . TRP A 1 440 ? 27.364 2.094 -20.162 1.00 89.25 440 TRP A N 1
ATOM 3393 C CA . TRP A 1 440 ? 28.004 3.244 -20.799 1.00 89.25 440 TRP A CA 1
ATOM 3394 C C . TRP A 1 440 ? 28.531 4.242 -19.771 1.00 89.25 440 TRP A C 1
ATOM 3396 O O . TRP A 1 440 ? 29.689 4.631 -19.841 1.00 89.25 440 TRP A O 1
ATOM 3406 N N . GLU A 1 441 ? 27.723 4.621 -18.780 1.00 86.31 441 GLU A N 1
ATOM 3407 C CA . GLU A 1 441 ? 28.121 5.591 -17.753 1.00 86.31 441 GLU A CA 1
ATOM 3408 C C . GLU A 1 441 ? 29.277 5.090 -16.885 1.00 86.31 441 GLU A C 1
ATOM 3410 O O . GLU A 1 441 ? 30.157 5.885 -16.554 1.00 86.31 441 GLU A O 1
ATOM 3415 N N . ARG A 1 442 ? 29.326 3.782 -16.598 1.00 88.50 442 ARG A N 1
ATOM 3416 C CA . ARG A 1 442 ? 30.430 3.139 -15.867 1.00 88.50 442 ARG A CA 1
ATOM 3417 C C . ARG A 1 442 ? 31.726 3.011 -16.674 1.00 88.50 442 ARG A C 1
ATOM 3419 O O . ARG A 1 442 ? 32.769 2.783 -16.068 1.00 88.50 442 ARG A O 1
ATOM 3426 N N . LEU A 1 443 ? 31.693 3.136 -18.005 1.00 88.06 443 LEU A N 1
ATOM 3427 C CA . LEU A 1 443 ? 32.916 3.051 -18.807 1.00 88.06 443 LEU A CA 1
ATOM 3428 C C . LEU A 1 443 ? 33.876 4.195 -18.465 1.00 88.06 443 LEU A C 1
ATOM 3430 O O . LEU A 1 443 ? 33.463 5.348 -18.282 1.00 88.06 443 LEU A O 1
ATOM 3434 N N . ALA A 1 444 ? 35.166 3.867 -18.447 1.00 92.00 444 ALA A N 1
ATOM 3435 C CA . ALA A 1 444 ? 36.235 4.848 -18.344 1.00 92.00 444 ALA A CA 1
ATOM 3436 C C . ALA A 1 444 ? 36.139 5.861 -19.500 1.00 92.00 444 ALA A C 1
ATOM 3438 O O . ALA A 1 444 ? 35.679 5.529 -20.603 1.00 92.00 444 ALA A O 1
ATOM 3439 N N . ILE A 1 445 ? 36.523 7.112 -19.245 1.00 87.75 445 ILE A N 1
ATOM 3440 C CA . ILE A 1 445 ? 36.365 8.202 -20.215 1.00 87.75 445 ILE A CA 1
ATOM 3441 C C . ILE A 1 445 ? 37.155 7.933 -21.502 1.00 87.75 445 ILE A C 1
ATOM 3443 O O . ILE A 1 445 ? 36.681 8.243 -22.591 1.00 87.75 445 ILE A O 1
ATOM 3447 N N . GLU A 1 446 ? 38.296 7.258 -21.392 1.00 90.88 446 GLU A N 1
ATOM 3448 C CA . GLU A 1 446 ? 39.156 6.846 -22.497 1.00 90.88 446 GLU A CA 1
ATOM 3449 C C . GLU A 1 446 ? 38.416 5.900 -23.443 1.00 90.88 446 GLU A C 1
ATOM 3451 O O . GLU A 1 446 ? 38.460 6.071 -24.659 1.00 90.88 446 GLU A O 1
ATOM 3456 N N . LEU A 1 447 ? 37.671 4.935 -22.892 1.00 87.12 447 LEU A N 1
ATOM 3457 C CA . LEU A 1 447 ? 36.898 3.993 -23.695 1.00 87.12 447 LEU A CA 1
ATOM 3458 C C . LEU A 1 447 ? 35.675 4.668 -24.326 1.00 87.12 447 LEU A C 1
ATOM 3460 O O . LEU A 1 447 ? 35.356 4.389 -25.480 1.00 87.12 447 LEU A O 1
ATOM 3464 N N . LYS A 1 448 ? 35.021 5.597 -23.613 1.00 84.44 448 LYS A N 1
ATOM 3465 C CA . LYS A 1 448 ? 33.937 6.417 -24.182 1.00 84.44 448 LYS A CA 1
ATOM 3466 C C . LYS A 1 448 ? 34.437 7.221 -25.383 1.00 84.44 448 LYS A C 1
ATOM 3468 O O . LYS A 1 448 ? 33.805 7.192 -26.437 1.00 84.44 448 LYS A O 1
ATOM 3473 N N . ILE A 1 449 ? 35.587 7.887 -25.244 1.00 84.44 449 ILE A N 1
ATOM 3474 C CA . ILE A 1 449 ? 36.231 8.652 -26.320 1.00 84.44 449 ILE A CA 1
ATOM 3475 C C . ILE A 1 449 ? 36.643 7.728 -27.468 1.00 84.44 449 ILE A C 1
ATOM 3477 O O . ILE A 1 449 ? 36.405 8.073 -28.619 1.00 84.44 449 ILE A O 1
ATOM 3481 N N . ALA A 1 450 ? 37.203 6.549 -27.187 1.00 85.62 450 ALA A N 1
ATOM 3482 C CA . ALA A 1 450 ? 37.587 5.590 -28.221 1.00 85.62 450 ALA A CA 1
ATOM 3483 C C . ALA A 1 450 ? 36.376 5.092 -29.027 1.00 85.62 450 ALA A C 1
ATOM 3485 O O . ALA A 1 450 ? 36.426 5.072 -30.256 1.00 85.62 450 ALA A O 1
ATOM 3486 N N . ILE A 1 451 ? 35.268 4.749 -28.358 1.00 80.12 451 ILE A N 1
ATOM 3487 C CA . ILE A 1 451 ? 34.022 4.325 -29.016 1.00 80.12 451 ILE A CA 1
ATOM 3488 C C . ILE A 1 451 ? 33.443 5.472 -29.854 1.00 80.12 451 ILE A C 1
ATOM 3490 O O . ILE A 1 451 ? 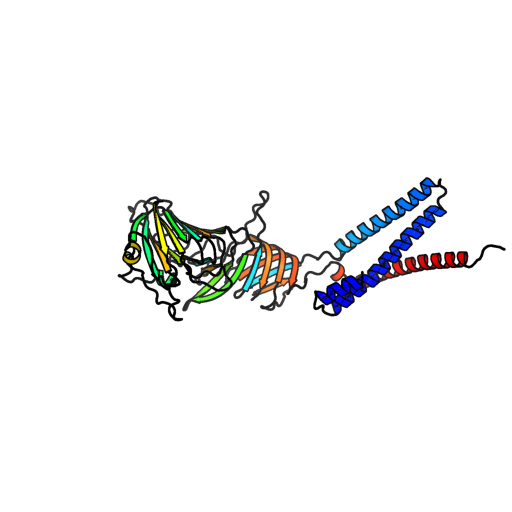33.125 5.272 -31.025 1.00 80.12 451 ILE A O 1
ATOM 3494 N N . LEU A 1 452 ? 33.353 6.684 -29.295 1.00 80.56 452 LEU A N 1
ATOM 3495 C CA . LEU A 1 452 ? 32.877 7.863 -30.029 1.00 80.56 452 LEU A CA 1
ATOM 3496 C C . LEU A 1 452 ? 33.782 8.197 -31.220 1.00 80.56 452 LEU A C 1
ATOM 3498 O O . LEU A 1 452 ? 33.287 8.474 -32.307 1.00 80.56 452 LEU A O 1
ATOM 3502 N N . GLY A 1 453 ? 35.100 8.122 -31.046 1.00 84.19 453 GLY A N 1
ATOM 3503 C CA . GLY A 1 453 ? 36.084 8.350 -32.099 1.00 84.19 453 GLY A CA 1
ATOM 3504 C C . GLY A 1 453 ? 35.987 7.319 -33.221 1.00 84.19 453 GLY A C 1
ATOM 3505 O O . GLY A 1 453 ? 36.043 7.689 -34.394 1.00 84.19 453 GLY A O 1
ATOM 3506 N N . ALA A 1 454 ? 35.769 6.043 -32.889 1.00 79.94 454 ALA A N 1
ATOM 3507 C CA . ALA A 1 454 ? 35.531 4.988 -33.870 1.00 79.94 454 ALA A CA 1
ATOM 3508 C C . ALA A 1 454 ? 34.233 5.233 -34.658 1.00 79.94 454 ALA A C 1
ATOM 3510 O O . ALA A 1 454 ? 34.241 5.151 -35.887 1.00 79.94 454 ALA A O 1
ATOM 3511 N N . LEU A 1 455 ? 33.146 5.608 -33.974 1.00 75.69 455 LEU A N 1
ATOM 3512 C CA . LEU A 1 455 ? 31.869 5.951 -34.609 1.00 75.69 455 LEU A CA 1
ATOM 3513 C C . LEU A 1 455 ? 31.994 7.175 -35.529 1.00 75.69 455 LEU A C 1
ATOM 3515 O O . LEU A 1 455 ? 31.525 7.135 -36.665 1.00 75.69 455 LEU A O 1
ATOM 3519 N N . LEU A 1 456 ? 32.672 8.237 -35.083 1.00 78.94 456 LEU A N 1
ATOM 3520 C CA . LEU A 1 456 ? 32.911 9.441 -35.885 1.00 78.94 456 LEU A CA 1
ATOM 3521 C C . LEU A 1 456 ? 33.816 9.164 -37.089 1.00 78.94 456 LEU A C 1
ATOM 3523 O O . LEU A 1 456 ? 33.558 9.671 -38.179 1.00 78.94 456 LEU A O 1
ATOM 3527 N N . SER A 1 457 ? 34.846 8.334 -36.922 1.00 83.00 457 SER A N 1
ATOM 3528 C CA . SER A 1 457 ? 35.737 7.940 -38.019 1.00 83.00 457 SER A CA 1
ATOM 3529 C C . SER A 1 457 ? 34.987 7.126 -39.070 1.00 83.00 457 SER A C 1
ATOM 3531 O O . SER A 1 457 ? 35.113 7.397 -40.265 1.00 83.00 457 SER A O 1
ATOM 3533 N N . LEU A 1 458 ? 34.151 6.177 -38.635 1.00 75.06 458 LEU A N 1
ATOM 3534 C CA . LEU A 1 458 ? 33.284 5.406 -39.523 1.00 75.06 458 LEU A CA 1
ATOM 3535 C C . LEU A 1 458 ? 32.320 6.328 -40.282 1.00 75.06 458 LEU A C 1
ATOM 3537 O O . LEU A 1 458 ? 32.214 6.235 -41.504 1.00 75.06 458 LEU A O 1
ATOM 3541 N N . LEU A 1 459 ? 31.680 7.266 -39.577 1.00 73.25 459 LEU A N 1
ATOM 3542 C CA . LEU A 1 459 ? 30.778 8.249 -40.172 1.00 73.25 459 LEU A CA 1
ATOM 3543 C C . LEU A 1 459 ? 31.494 9.140 -41.196 1.00 73.25 459 LEU A C 1
ATOM 3545 O O . LEU A 1 459 ? 30.934 9.424 -42.253 1.00 73.25 459 LEU A O 1
ATOM 3549 N N . ALA A 1 460 ? 32.729 9.563 -40.922 1.00 80.94 460 ALA A N 1
ATOM 3550 C CA . ALA A 1 460 ? 33.525 10.375 -41.839 1.00 80.94 460 ALA A CA 1
ATOM 3551 C C . ALA A 1 460 ? 33.913 9.598 -43.107 1.00 80.94 460 ALA A C 1
ATOM 3553 O O . ALA A 1 460 ? 33.817 10.139 -44.210 1.00 80.94 460 ALA A O 1
ATOM 3554 N N . VAL A 1 461 ? 34.306 8.326 -42.972 1.00 80.31 461 VAL A N 1
ATOM 3555 C CA . VAL A 1 461 ? 34.602 7.444 -44.115 1.00 80.31 461 VAL A CA 1
ATOM 3556 C C . VAL A 1 461 ? 33.358 7.257 -44.980 1.00 80.31 461 VAL A C 1
ATOM 3558 O O . VAL A 1 461 ? 33.424 7.441 -46.196 1.00 80.31 461 VAL A O 1
ATOM 3561 N N . VAL A 1 462 ? 32.219 6.969 -44.349 1.00 71.38 462 VAL A N 1
ATOM 3562 C CA . VAL A 1 462 ? 30.921 6.832 -45.017 1.00 71.38 462 VAL A CA 1
ATOM 3563 C C . VAL A 1 462 ? 30.528 8.127 -45.730 1.00 71.38 462 VAL A C 1
ATOM 3565 O O . VAL A 1 462 ? 30.263 8.119 -46.930 1.00 71.38 462 VAL A O 1
ATOM 3568 N N . SER A 1 463 ? 30.570 9.260 -45.031 1.00 73.50 463 SER A N 1
ATOM 3569 C CA . SER A 1 463 ? 30.213 10.568 -45.593 1.00 73.50 463 SER A CA 1
ATOM 3570 C C . SER A 1 463 ? 31.115 10.936 -46.768 1.00 73.50 463 SER A C 1
ATOM 3572 O O . SER A 1 463 ? 30.640 11.447 -47.778 1.00 73.50 463 SER A O 1
ATOM 3574 N N . ARG A 1 464 ? 32.416 10.634 -46.682 1.00 81.50 464 ARG A N 1
ATOM 3575 C CA . ARG A 1 464 ? 33.364 10.850 -47.780 1.00 81.50 464 ARG A CA 1
ATOM 3576 C C . ARG A 1 464 ? 33.053 9.964 -48.983 1.00 81.50 464 ARG A C 1
ATOM 3578 O O . ARG A 1 464 ? 33.158 10.447 -50.108 1.00 81.50 464 ARG A O 1
ATOM 3585 N N . ALA A 1 465 ? 32.692 8.699 -48.767 1.00 73.31 465 ALA A N 1
ATOM 3586 C CA . ALA A 1 465 ? 32.296 7.794 -49.844 1.00 73.31 465 ALA A CA 1
ATOM 3587 C C . ALA A 1 465 ? 31.034 8.306 -50.555 1.00 73.31 465 ALA A C 1
ATOM 3589 O O . ALA A 1 465 ? 31.037 8.445 -51.775 1.00 73.31 465 ALA A O 1
ATOM 3590 N N . VAL A 1 466 ? 30.016 8.698 -49.785 1.00 68.12 466 VAL A N 1
ATOM 3591 C CA . VAL A 1 466 ? 28.769 9.283 -50.298 1.00 68.12 466 VAL A CA 1
ATOM 3592 C C . VAL A 1 466 ? 29.033 10.577 -51.075 1.00 68.12 466 VAL A C 1
ATOM 3594 O O . VAL A 1 466 ? 28.598 10.715 -52.215 1.00 68.12 466 VAL A O 1
ATOM 3597 N N . LEU A 1 467 ? 29.785 11.521 -50.497 1.00 76.31 467 LEU A N 1
ATOM 3598 C CA . LEU A 1 467 ? 30.108 12.796 -51.149 1.00 76.31 467 LEU A CA 1
ATOM 3599 C C . LEU A 1 467 ? 30.917 12.601 -52.433 1.00 76.31 467 LEU A C 1
ATOM 3601 O O . LEU A 1 467 ? 30.691 13.317 -53.407 1.00 76.31 467 LEU A O 1
ATOM 3605 N N . LYS A 1 468 ? 31.853 11.644 -52.447 1.00 79.81 468 LYS A N 1
ATOM 3606 C CA . LYS A 1 468 ? 32.631 11.309 -53.644 1.00 79.81 468 LYS A CA 1
ATOM 3607 C C . LYS A 1 468 ? 31.724 10.803 -54.764 1.00 79.81 468 LYS A C 1
ATOM 3609 O O . LYS A 1 468 ? 31.909 11.225 -55.902 1.00 79.81 468 LYS A O 1
ATOM 3614 N N . GLU A 1 469 ? 30.753 9.954 -54.444 1.00 71.06 469 GLU A N 1
ATOM 3615 C CA . GLU A 1 469 ? 29.818 9.418 -55.434 1.00 71.06 469 GLU A CA 1
ATOM 3616 C C . GLU A 1 469 ? 28.911 10.515 -56.002 1.00 71.06 469 GLU A C 1
ATOM 3618 O O . GLU A 1 469 ? 28.876 10.718 -57.213 1.00 71.06 469 GLU A O 1
ATOM 3623 N N . ILE A 1 470 ? 28.311 11.334 -55.129 1.00 72.00 470 ILE A N 1
ATOM 3624 C CA . ILE A 1 470 ? 27.505 12.499 -55.534 1.00 72.00 470 ILE A CA 1
ATOM 3625 C C . ILE A 1 470 ? 28.318 13.445 -56.434 1.00 72.00 470 ILE A C 1
ATOM 3627 O O . ILE A 1 470 ? 27.810 13.974 -57.425 1.00 72.00 470 ILE A O 1
ATOM 3631 N N . TRP A 1 471 ? 29.591 13.681 -56.106 1.00 79.25 471 TRP A N 1
ATOM 3632 C CA . TRP A 1 471 ? 30.460 14.552 -56.896 1.00 79.25 471 TRP A CA 1
ATOM 3633 C C . TRP A 1 471 ? 30.799 13.963 -58.271 1.00 79.25 471 TRP A C 1
ATOM 3635 O O . TRP A 1 471 ? 30.867 14.701 -59.258 1.00 79.25 471 TRP A O 1
ATOM 3645 N N . ASN A 1 472 ? 31.014 12.649 -58.353 1.00 78.38 472 ASN A N 1
ATOM 3646 C CA . ASN A 1 472 ? 31.281 11.957 -59.612 1.00 78.38 472 ASN A CA 1
ATOM 3647 C C . ASN A 1 472 ? 30.051 11.965 -60.531 1.00 78.38 472 ASN A C 1
ATOM 3649 O O . ASN A 1 472 ? 30.188 12.306 -61.708 1.00 78.38 472 ASN A O 1
ATOM 3653 N N . ASP A 1 473 ? 28.857 11.714 -59.993 1.00 70.00 473 ASP A N 1
ATOM 3654 C CA . ASP A 1 473 ? 27.599 11.808 -60.746 1.00 70.00 473 ASP A CA 1
ATOM 3655 C C . ASP A 1 473 ? 27.331 13.241 -61.233 1.00 70.00 473 ASP A C 1
ATOM 3657 O O . ASP A 1 473 ? 26.882 13.461 -62.359 1.00 70.00 473 ASP A O 1
ATOM 3661 N N . ARG A 1 474 ? 27.693 14.259 -60.440 1.00 67.94 474 ARG A N 1
ATOM 3662 C CA . ARG A 1 474 ? 27.575 15.663 -60.861 1.00 67.94 474 ARG A CA 1
ATOM 3663 C C . ARG A 1 474 ? 28.500 16.009 -62.031 1.00 67.94 474 ARG A C 1
ATOM 3665 O O . ARG A 1 474 ? 28.123 16.814 -62.878 1.00 67.94 474 ARG A O 1
ATOM 3672 N N . LYS A 1 475 ? 29.692 15.405 -62.114 1.00 62.88 475 LYS A N 1
ATOM 3673 C CA . LYS A 1 475 ? 30.577 15.552 -63.285 1.00 62.88 475 LYS A CA 1
ATOM 3674 C C . LYS A 1 475 ? 30.001 14.872 -64.526 1.00 62.88 475 LYS A C 1
ATOM 3676 O O . LYS A 1 475 ? 30.138 15.422 -65.612 1.00 62.88 475 LYS A O 1
ATOM 3681 N N . LEU A 1 476 ? 29.332 13.733 -64.361 1.00 54.91 476 LEU A N 1
ATOM 3682 C CA . LEU A 1 476 ? 28.601 13.060 -65.438 1.00 54.91 476 LEU A CA 1
ATOM 3683 C C . LEU A 1 476 ? 27.418 13.895 -65.951 1.00 54.91 476 LEU A C 1
ATOM 3685 O O . LEU A 1 476 ? 27.176 13.912 -67.149 1.00 54.91 476 LEU A O 1
ATOM 3689 N N . LEU A 1 477 ? 26.734 14.640 -65.077 1.00 54.22 477 LEU A N 1
ATOM 3690 C CA . LEU A 1 477 ? 25.641 15.545 -65.465 1.00 54.22 477 LEU A CA 1
ATOM 3691 C C . LEU A 1 477 ? 26.114 16.871 -66.089 1.00 54.22 477 LEU A C 1
ATOM 3693 O O . LEU A 1 477 ? 25.362 17.492 -66.835 1.00 54.22 477 LEU A O 1
ATOM 3697 N N . LEU A 1 478 ? 27.335 17.326 -65.783 1.00 61.38 478 LEU A N 1
ATOM 3698 C CA . LEU A 1 478 ? 27.924 18.550 -66.353 1.00 61.38 478 LEU A CA 1
ATOM 3699 C C . LEU A 1 478 ? 28.664 18.313 -67.679 1.00 61.38 478 LEU A C 1
ATOM 3701 O O . LEU A 1 478 ? 28.934 19.268 -68.406 1.00 61.38 478 LEU A O 1
ATOM 3705 N N . LEU A 1 479 ? 28.970 17.060 -68.018 1.00 53.84 479 LEU A N 1
ATOM 3706 C CA . LEU A 1 479 ? 29.342 16.662 -69.371 1.00 53.84 479 LEU A CA 1
ATOM 3707 C C . LEU A 1 479 ? 28.043 16.538 -70.178 1.00 53.84 479 LEU A C 1
ATOM 3709 O O . LEU A 1 479 ? 27.409 15.487 -70.197 1.00 53.84 479 LEU A O 1
ATOM 3713 N N . GLY A 1 480 ? 27.608 17.651 -70.776 1.00 50.75 480 GLY A N 1
ATOM 3714 C CA . GLY A 1 480 ? 26.447 17.681 -71.668 1.00 50.75 480 GLY A CA 1
ATOM 3715 C C . GLY A 1 480 ? 26.550 16.640 -72.795 1.00 50.75 480 GLY A C 1
ATOM 3716 O O . GLY A 1 480 ? 27.647 16.139 -73.062 1.00 50.75 480 GLY A O 1
ATOM 3717 N N . PRO A 1 481 ? 25.423 16.293 -73.449 1.00 47.66 481 PRO A N 1
ATOM 3718 C CA . PRO A 1 481 ? 25.420 15.283 -74.499 1.00 47.66 481 PRO A CA 1
ATOM 3719 C C . PRO A 1 481 ? 26.484 15.624 -75.553 1.00 47.66 481 PRO A C 1
ATOM 3721 O O . PRO A 1 481 ? 26.628 16.805 -75.889 1.00 47.66 481 PRO A O 1
ATOM 3724 N N . PRO A 1 482 ? 27.248 14.631 -76.045 1.00 53.56 482 PRO A N 1
ATOM 3725 C CA . PRO A 1 482 ? 28.180 14.871 -77.136 1.00 53.56 482 PRO A CA 1
ATOM 3726 C C . PRO A 1 482 ? 27.385 15.450 -78.310 1.00 53.56 482 PRO A C 1
ATOM 3728 O O . PRO A 1 482 ? 26.354 14.889 -78.685 1.00 53.56 482 PRO A O 1
ATOM 3731 N N . ALA A 1 483 ? 27.828 16.614 -78.787 1.00 49.47 483 ALA A N 1
ATOM 3732 C CA . ALA A 1 483 ? 27.242 17.304 -79.930 1.00 49.47 483 ALA A CA 1
ATOM 3733 C C . ALA A 1 483 ? 27.327 16.460 -81.205 1.00 49.47 483 ALA A C 1
ATOM 3735 O O . ALA A 1 483 ? 28.348 15.746 -81.366 1.00 49.47 483 ALA A O 1
#

Secondary structure (DSSP, 8-state):
-HHHHHHHHHHH----HHHHHHHHHHHHHHHHHHHHHHHHHHHHHHHHHHH--S-HHHHHHHHHHHHHHHHHHHHHHHHHHHHHHHSBPPEEEEEEEEEEEEEEEEPPP-BTTB-PPBPBSS-SS-SSEEEEEEE-SS-EEEEEEESSTT-EEEEEEEEES--HHHHHH---TT---EEEEEE-EEEEEE-SSEEEEEEPPPSSPP-EEEEE--S-EEEEEEEEEETTEEEEEEEEEE-TTEEEEEEE--SEEEEEEEEE-EE-SSSS-EE--EEEEEEETTEEEEEEEPPPSS---SS-PPPEE--HHHHHTBSB-EE-S--SS-EEEEEEEEPP--TTS-----EEEEEEES-EEEEEEE-S-TT---SB-EEEEEEEEEEEEEEEEETTEE----TT--EEEEEEEEEEEEETTEEEEEEEEEEEEETTEE-SPBHHHHS-HHHHHHHHHHHHHHHHHHHHHHHHHHHHHHHHHHSPPP-